Protein 6NJK (pdb70)

Structure (mmCIF, N/CA/C/O backbone):
data_6NJK
#
_entry.id   6NJK
#
_cell.length_a   54.694
_cell.length_b   107.390
_cell.length_c   59.457
_cell.angle_alpha   90.00
_cell.angle_beta   91.77
_cell.angle_gamma   90.00
#
_symmetry.space_group_name_H-M   'P 1 21 1'
#
loop_
_entity.id
_entity.type
_entity.pdbx_description
1 polymer beta-lactamase
2 non-polymer 'ACETATE ION'
3 water water
#
loop_
_atom_site.group_PDB
_atom_site.id
_atom_site.type_symbol
_atom_site.label_atom_id
_atom_site.label_alt_id
_atom_site.label_comp_id
_atom_site.label_asym_id
_atom_site.label_entity_id
_atom_site.label_seq_id
_atom_site.pdbx_PDB_ins_code
_atom_site.Cartn_x
_atom_site.Cartn_y
_atom_site.Cartn_z
_atom_site.occupancy
_atom_site.B_iso_or_equiv
_atom_site.auth_seq_id
_atom_site.auth_comp_id
_atom_site.auth_asym_id
_atom_site.auth_atom_id
_atom_site.pdbx_PDB_model_num
ATOM 1 N N . SER A 1 5 ? 1.715 -7.086 26.438 1.00 57.21 26 SER A N 1
ATOM 2 C CA . SER A 1 5 ? 2.006 -6.117 27.496 1.00 57.18 26 SER A CA 1
ATOM 3 C C . SER A 1 5 ? 3.279 -6.497 28.258 1.00 55.08 26 SER A C 1
ATOM 4 O O . SER A 1 5 ? 3.316 -7.507 28.960 1.00 55.65 26 SER A O 1
ATOM 11 N N . ALA A 1 6 ? 4.315 -5.668 28.133 1.00 51.92 27 ALA A N 1
ATOM 12 C CA . ALA A 1 6 ? 5.642 -6.040 28.607 1.00 48.78 27 ALA A CA 1
ATOM 13 C C . ALA A 1 6 ? 5.681 -6.205 30.122 1.00 45.29 27 ALA A C 1
ATOM 14 O O . ALA A 1 6 ? 5.185 -5.359 30.872 1.00 45.05 27 ALA A O 1
ATOM 21 N N . THR A 1 7 ? 6.295 -7.296 30.567 1.00 41.93 28 THR A N 1
ATOM 22 C CA . THR A 1 7 ? 6.482 -7.545 31.985 1.00 38.51 28 THR A CA 1
ATOM 23 C C . THR A 1 7 ? 7.683 -6.761 32.503 1.00 34.96 28 THR A C 1
ATOM 24 O O . THR A 1 7 ? 8.537 -6.307 31.738 1.00 34.55 28 THR A O 1
ATOM 35 N N . SER A 1 8 ? 7.752 -6.616 33.828 1.00 31.54 29 SER A N 1
ATOM 36 C CA . SER A 1 8 ? 8.886 -5.915 34.421 1.00 30.60 29 SER A CA 1
ATOM 37 C C . SER A 1 8 ? 10.203 -6.592 34.057 1.00 31.82 29 SER A C 1
ATOM 38 O O . SER A 1 8 ? 11.216 -5.912 33.859 1.00 31.42 29 SER A O 1
ATOM 46 N N . GLU A 1 9 ? 10.205 -7.926 33.947 1.00 32.89 30 GLU A N 1
ATOM 47 C CA . GLU A 1 9 ? 11.427 -8.641 33.592 1.00 35.02 30 GLU A CA 1
ATOM 48 C C . GLU A 1 9 ? 11.919 -8.253 32.202 1.00 35.20 30 GLU A C 1
ATOM 49 O O . GLU A 1 9 ? 13.120 -8.039 32.003 1.00 35.49 30 GLU A O 1
ATOM 61 N N . GLN A 1 10 ? 11.022 -8.163 31.220 1.00 36.45 31 GLN A N 1
ATOM 62 C CA . GLN A 1 10 ? 11.507 -7.797 29.895 1.00 38.28 31 GLN A CA 1
ATOM 63 C C . GLN A 1 10 ? 11.825 -6.311 29.800 1.00 35.19 31 GLN A C 1
ATOM 64 O O . GLN A 1 10 ? 12.678 -5.922 28.997 1.00 36.37 31 GLN A O 1
ATOM 78 N N . ILE A 1 11 ? 11.164 -5.474 30.605 1.00 31.68 32 ILE A N 1
ATOM 79 C CA . ILE A 1 11 ? 11.542 -4.065 30.683 1.00 30.27 32 ILE A CA 1
ATOM 80 C C . ILE A 1 11 ? 12.952 -3.931 31.239 1.00 30.47 32 ILE A C 1
ATOM 81 O O . ILE A 1 11 ? 13.772 -3.158 30.732 1.00 31.08 32 ILE A O 1
ATOM 97 N N . VAL A 1 12 ? 13.246 -4.662 32.314 1.00 30.74 33 VAL A N 1
ATOM 98 C CA . VAL A 1 12 ? 14.584 -4.599 32.892 1.00 32.44 33 VAL A CA 1
ATOM 99 C C . VAL A 1 12 ? 15.617 -5.059 31.872 1.00 35.54 33 VAL A C 1
ATOM 100 O O . VAL A 1 12 ? 16.690 -4.458 31.739 1.00 34.78 33 VAL A O 1
ATOM 113 N N . ASP A 1 13 ? 15.297 -6.108 31.108 1.00 38.14 34 ASP A N 1
ATOM 114 C CA . ASP A 1 13 ? 16.230 -6.588 30.092 1.00 41.26 34 ASP A CA 1
ATOM 115 C C . ASP A 1 13 ? 16.415 -5.560 28.977 1.00 37.92 34 ASP A C 1
ATOM 116 O O . ASP A 1 13 ? 17.520 -5.418 28.441 1.00 37.77 34 ASP A O 1
ATOM 125 N N . ILE A 1 14 ? 15.356 -4.825 28.618 1.00 36.41 35 ILE A N 1
ATOM 126 C CA . ILE A 1 14 ? 15.491 -3.788 27.598 1.00 33.82 35 ILE A CA 1
ATOM 127 C C . ILE A 1 14 ? 16.356 -2.640 28.109 1.00 33.18 35 ILE A C 1
ATOM 128 O O . ILE A 1 14 ? 17.181 -2.088 27.369 1.00 34.28 35 ILE A O 1
ATOM 144 N N . ALA A 1 15 ? 16.164 -2.239 29.369 1.00 30.48 36 ALA A N 1
ATOM 145 C CA . ALA A 1 15 ? 17.011 -1.203 29.951 1.00 29.90 36 ALA A CA 1
ATOM 146 C C . ALA A 1 15 ? 18.472 -1.636 29.946 1.00 30.40 36 ALA A C 1
ATOM 147 O O . ALA A 1 15 ? 19.362 -0.859 29.584 1.00 30.50 36 ALA A O 1
ATOM 154 N N . ASP A 1 16 ? 18.733 -2.879 30.361 1.00 32.34 37 ASP A N 1
ATOM 155 C CA . ASP A 1 16 ? 20.084 -3.434 30.336 1.00 34.42 37 ASP A CA 1
ATOM 156 C C . ASP A 1 16 ? 20.701 -3.296 28.951 1.00 34.37 37 ASP A C 1
ATOM 157 O O . ASP A 1 16 ? 21.790 -2.732 28.794 1.00 34.79 37 ASP A O 1
ATOM 166 N N . ALA A 1 17 ? 20.004 -3.789 27.926 1.00 34.46 38 ALA A N 1
ATOM 167 C CA . ALA A 1 17 ? 20.556 -3.755 26.578 1.00 35.46 38 ALA A CA 1
ATOM 168 C C . ALA A 1 17 ? 20.768 -2.328 26.094 1.00 36.07 38 ALA A C 1
ATOM 169 O O . ALA A 1 17 ? 21.736 -2.057 25.373 1.00 37.57 38 ALA A O 1
ATOM 176 N N . SER A 1 18 ? 19.886 -1.405 26.491 1.00 34.63 39 SER A N 1
ATOM 177 C CA . SER A 1 18 ? 19.964 -0.033 26.006 1.00 33.86 39 SER A CA 1
ATOM 178 C C . SER A 1 18 ? 21.173 0.719 26.553 1.00 33.68 39 SER A C 1
ATOM 179 O O . SER A 1 18 ? 21.668 1.638 25.893 1.00 34.42 39 SER A O 1
ATOM 187 N N . PHE A 1 19 ? 21.662 0.368 27.747 1.00 32.73 40 PHE A N 1
ATOM 188 C CA . PHE A 1 19 ? 22.736 1.133 28.365 1.00 31.69 40 PHE A CA 1
ATOM 189 C C . PHE A 1 19 ? 24.058 0.391 28.470 1.00 33.29 40 PHE A C 1
ATOM 190 O O . PHE A 1 19 ? 25.063 1.012 28.834 1.00 33.65 40 PHE A O 1
ATOM 207 N N . ALA A 1 20 ? 24.111 -0.890 28.130 1.00 35.13 41 ALA A N 1
ATOM 208 C CA . ALA A 1 20 ? 25.404 -1.570 28.155 1.00 36.90 41 ALA A CA 1
ATOM 209 C C . ALA A 1 20 ? 26.451 -0.854 27.309 1.00 37.97 41 ALA A C 1
ATOM 210 O O . ALA A 1 20 ? 27.577 -0.667 27.792 1.00 38.92 41 ALA A O 1
ATOM 217 N N . PRO A 1 21 ? 26.159 -0.406 26.083 1.00 38.90 42 PRO A N 1
ATOM 218 C CA . PRO A 1 21 ? 27.220 0.238 25.291 1.00 40.11 42 PRO A CA 1
ATOM 219 C C . PRO A 1 21 ? 27.736 1.533 25.894 1.00 40.33 42 PRO A C 1
ATOM 220 O O . PRO A 1 21 ? 28.953 1.752 25.930 1.00 40.38 42 PRO A O 1
ATOM 231 N N . VAL A 1 22 ? 26.849 2.406 26.368 1.00 40.00 43 VAL A N 1
ATOM 232 C CA . VAL A 1 22 ? 27.311 3.682 26.897 1.00 39.59 43 VAL A CA 1
ATOM 233 C C . VAL A 1 22 ? 28.063 3.481 28.210 1.00 38.37 43 VAL A C 1
ATOM 234 O O . VAL A 1 22 ? 29.011 4.219 28.507 1.00 37.60 43 VAL A O 1
ATOM 247 N N . ILE A 1 23 ? 27.686 2.470 29.000 1.00 38.27 44 ILE A N 1
ATOM 248 C CA . ILE A 1 23 ? 28.396 2.195 30.248 1.00 38.37 44 ILE A CA 1
ATOM 249 C C . ILE A 1 23 ? 29.834 1.778 29.968 1.00 40.56 44 ILE A C 1
ATOM 250 O O . ILE A 1 23 ? 30.758 2.126 30.714 1.00 39.05 44 ILE A O 1
ATOM 266 N N . GLU A 1 24 ? 30.043 0.997 28.911 1.00 43.43 45 GLU A N 1
ATOM 267 C CA . GLU A 1 24 ? 31.401 0.613 28.550 1.00 46.42 45 GLU A CA 1
ATOM 268 C C . GLU A 1 24 ? 32.150 1.789 27.939 1.00 44.34 45 GLU A C 1
ATOM 269 O O . GLU A 1 24 ? 33.307 2.045 28.288 1.00 43.95 45 GLU A O 1
ATOM 281 N N . GLN A 1 25 ? 31.495 2.533 27.047 1.00 43.97 46 GLN A N 1
ATOM 282 C CA . GLN A 1 25 ? 32.162 3.634 26.363 1.00 44.26 46 GLN A CA 1
ATOM 283 C C . GLN A 1 25 ? 32.717 4.660 27.345 1.00 43.80 46 GLN A C 1
ATOM 284 O O . GLN A 1 25 ? 33.836 5.154 27.162 1.00 44.37 46 GLN A O 1
ATOM 298 N N . TYR A 1 26 ? 31.954 5.005 28.383 1.00 41.80 47 TYR A N 1
ATOM 299 C CA . TYR A 1 26 ? 32.352 6.042 29.332 1.00 39.97 47 TYR A CA 1
ATOM 300 C C . TYR A 1 26 ? 32.756 5.474 30.687 1.00 39.81 47 TYR A C 1
ATOM 301 O O . TYR A 1 26 ? 32.907 6.236 31.649 1.00 39.73 47 TYR A O 1
ATOM 319 N N . ARG A 1 27 ? 32.982 4.161 30.764 1.00 39.35 48 ARG A N 1
ATOM 320 C CA . ARG A 1 27 ? 33.426 3.481 31.981 1.00 39.25 48 ARG A CA 1
ATOM 321 C C . ARG A 1 27 ? 32.629 3.945 33.195 1.00 36.91 48 ARG A C 1
ATOM 322 O O . ARG A 1 27 ? 33.179 4.366 34.21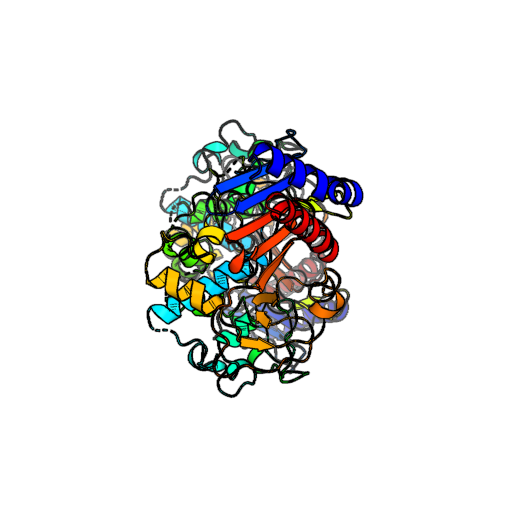4 1.00 36.53 48 ARG A O 1
ATOM 343 N N . ILE A 1 28 ? 31.311 3.841 33.083 1.00 34.76 49 ILE A N 1
ATOM 344 C CA . ILE A 1 28 ? 30.411 4.292 34.141 1.00 32.63 49 ILE A CA 1
ATOM 345 C C . ILE A 1 28 ? 30.456 3.279 35.277 1.00 32.37 49 ILE A C 1
ATOM 346 O O . ILE A 1 28 ? 30.095 2.112 35.074 1.00 32.98 49 ILE A O 1
ATOM 362 N N . PRO A 1 29 ? 30.884 3.665 36.484 1.00 31.30 50 PRO A N 1
ATOM 363 C CA . PRO A 1 29 ? 31.004 2.652 37.547 1.00 31.15 50 PRO A CA 1
ATOM 364 C C . PRO A 1 29 ? 29.673 2.060 37.973 1.00 30.40 50 PRO A C 1
ATOM 365 O O . PRO A 1 29 ? 29.590 0.843 38.190 1.00 31.22 50 PRO A O 1
ATOM 376 N N . GLY A 1 30 ? 28.631 2.885 38.080 1.00 27.91 51 GLY A N 1
ATOM 377 C CA . GLY A 1 30 ? 27.327 2.453 38.533 1.00 27.19 51 GLY A CA 1
ATOM 378 C C . GLY A 1 30 ? 26.226 3.239 37.855 1.00 25.89 51 GLY A C 1
ATOM 379 O O . GLY A 1 30 ? 26.381 4.430 37.578 1.00 26.16 51 GLY A O 1
ATOM 383 N N . LEU A 1 31 ? 25.111 2.580 37.571 1.00 25.31 52 LEU A N 1
ATOM 384 C CA . LEU A 1 31 ? 24.035 3.216 36.830 1.00 24.07 52 LEU A CA 1
ATOM 385 C C . LEU A 1 31 ? 22.735 2.543 37.219 1.00 24.50 52 LEU A C 1
ATOM 386 O O . LEU A 1 31 ? 22.666 1.314 37.310 1.00 24.44 52 LEU A O 1
ATOM 402 N N . VAL A 1 32 ? 21.706 3.350 37.440 1.00 22.52 53 VAL A N 1
ATOM 403 C CA . VAL A 1 32 ? 20.391 2.834 37.783 1.00 21.41 53 VAL A CA 1
ATOM 404 C C . VAL A 1 32 ? 19.380 3.476 36.852 1.00 20.98 53 VAL A C 1
ATOM 405 O O . VAL A 1 32 ? 19.376 4.701 36.684 1.00 21.81 53 VAL A O 1
ATOM 418 N N . VAL A 1 33 ? 18.537 2.654 36.239 1.00 19.93 54 VAL A N 1
ATOM 419 C CA . VAL A 1 33 ? 17.435 3.142 35.423 1.00 20.78 54 VAL A CA 1
ATOM 420 C C . VAL A 1 33 ? 16.143 2.834 36.163 1.00 20.29 54 VAL A C 1
ATOM 421 O O . VAL A 1 33 ? 15.922 1.689 36.579 1.00 20.39 54 VAL A O 1
ATOM 434 N N . GLY A 1 34 ? 15.293 3.839 36.318 1.00 18.24 55 GLY A N 1
ATOM 435 C CA . GLY A 1 34 ? 13.942 3.654 36.831 1.00 19.62 55 GLY A CA 1
ATOM 436 C C . GLY A 1 34 ? 12.948 3.945 35.721 1.00 19.12 55 GLY A C 1
ATOM 437 O O . GLY A 1 34 ? 13.100 4.931 34.990 1.00 18.05 55 GLY A O 1
ATOM 441 N N . ILE A 1 35 ? 11.944 3.082 35.594 1.00 19.03 56 ILE A N 1
ATOM 442 C CA . ILE A 1 35 ? 10.888 3.227 34.599 1.00 19.59 56 ILE A CA 1
ATOM 443 C C . ILE A 1 35 ? 9.556 3.139 35.323 1.00 18.72 56 ILE A C 1
ATOM 444 O O . ILE A 1 35 ? 9.311 2.174 36.055 1.00 19.58 56 ILE A O 1
ATOM 460 N N . THR A 1 36 ? 8.713 4.154 35.152 1.00 18.56 57 THR A N 1
ATOM 461 C CA . THR A 1 36 ? 7.314 4.063 35.546 1.00 19.19 57 THR A CA 1
ATOM 462 C C . THR A 1 36 ? 6.475 4.078 34.272 1.00 19.93 57 THR A C 1
ATOM 463 O O . THR A 1 36 ? 6.559 5.016 33.472 1.00 19.69 57 THR A O 1
ATOM 474 N N . TRP A 1 37 ? 5.685 3.032 34.076 1.00 21.07 58 TRP A N 1
ATOM 475 C CA . TRP A 1 37 ? 4.934 2.876 32.837 1.00 21.72 58 TRP A CA 1
ATOM 476 C C . TRP A 1 37 ? 3.646 2.155 33.185 1.00 23.11 58 TRP A C 1
ATOM 477 O O . TRP A 1 37 ? 3.686 1.065 33.761 1.00 23.25 58 TRP A O 1
ATOM 498 N N . GLN A 1 38 ? 2.510 2.763 32.852 1.00 24.28 59 GLN A N 1
ATOM 499 C CA . GLN A 1 38 ? 1.215 2.175 33.176 1.00 26.47 59 GLN A CA 1
ATOM 500 C C . GLN A 1 38 ? 1.094 1.920 34.674 1.00 25.89 59 GLN A C 1
ATOM 501 O O . GLN A 1 38 ? 0.406 0.993 35.108 1.00 26.95 59 GLN A O 1
ATOM 515 N N . GLY A 1 39 ? 1.764 2.758 35.470 1.00 24.70 60 GLY A N 1
ATOM 516 C CA . GLY A 1 39 ? 1.703 2.687 36.913 1.00 24.51 60 GLY A CA 1
ATOM 517 C C . GLY A 1 39 ? 2.686 1.730 37.547 1.00 24.84 60 GLY A C 1
ATOM 518 O O . GLY A 1 39 ? 2.798 1.707 38.782 1.00 27.32 60 GLY A O 1
ATOM 522 N N . GLN A 1 40 ? 3.410 0.960 36.743 1.00 22.91 61 GLN A N 1
ATOM 523 C CA . GLN A 1 40 ? 4.345 -0.040 37.238 1.00 21.55 61 GLN A CA 1
ATOM 524 C C . GLN A 1 40 ? 5.750 0.541 37.310 1.00 21.55 61 GLN A C 1
ATOM 525 O O . 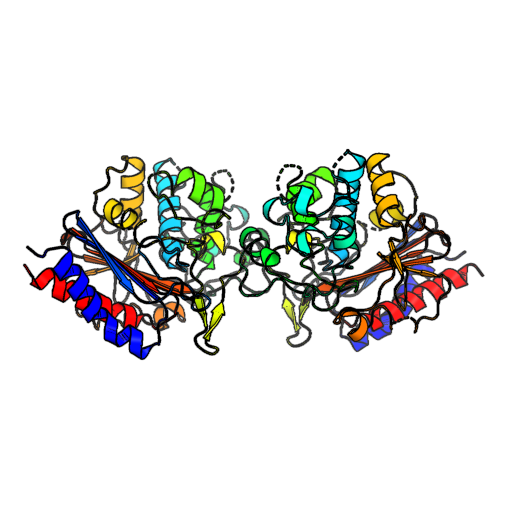GLN A 1 40 ? 6.248 1.082 36.319 1.00 21.75 61 GLN A O 1
ATOM 539 N N . HIS A 1 41 ? 6.399 0.404 38.465 1.00 19.87 62 HIS A N 1
ATOM 540 C CA . HIS A 1 41 ? 7.785 0.815 38.631 1.00 18.84 62 HIS A CA 1
ATOM 541 C C . HIS A 1 41 ? 8.702 -0.374 38.412 1.00 20.39 62 HIS A C 1
ATOM 542 O O . HIS A 1 41 ? 8.544 -1.412 39.065 1.00 20.07 62 HIS A O 1
ATOM 556 N N . SER A 1 42 ? 9.663 -0.207 37.510 1.00 20.79 63 SER A N 1
ATOM 557 C CA . SER A 1 42 ? 10.669 -1.208 37.209 1.00 22.20 63 SER A CA 1
ATOM 558 C C . SER A 1 42 ? 12.041 -0.567 37.309 1.00 21.16 63 SER A C 1
ATOM 559 O O . SER A 1 42 ? 12.210 0.614 36.987 1.00 22.01 63 SER A O 1
ATOM 567 N N . PHE A 1 43 ? 13.030 -1.358 37.723 1.00 21.57 64 PHE A N 1
ATOM 568 C CA . PHE A 1 43 ? 14.376 -0.841 37.918 1.00 21.92 64 PHE A CA 1
ATOM 569 C C . PHE A 1 43 ? 15.423 -1.756 37.311 1.00 23.47 64 PHE A C 1
ATOM 570 O O . PHE A 1 43 ? 15.355 -2.981 37.453 1.00 24.36 64 PHE A O 1
ATOM 587 N N . TYR A 1 44 ? 16.396 -1.143 36.640 1.00 22.40 65 TYR A N 1
ATOM 588 C CA . TYR A 1 44 ? 17.620 -1.812 36.221 1.00 24.75 65 TYR A CA 1
ATOM 589 C C . TYR A 1 44 ? 18.779 -1.158 36.955 1.00 25.44 65 TYR A C 1
ATOM 590 O O . TYR A 1 44 ? 19.010 0.046 36.803 1.00 24.73 65 TYR A O 1
ATOM 608 N N . ALA A 1 45 ? 19.504 -1.941 37.744 1.00 27.21 66 ALA A N 1
ATOM 609 C CA . ALA A 1 45 ? 20.614 -1.425 38.532 1.00 27.55 66 ALA A CA 1
ATOM 610 C C . ALA A 1 45 ? 21.846 -2.261 38.237 1.00 29.28 66 ALA A C 1
ATOM 611 O O . ALA A 1 45 ? 21.775 -3.494 38.223 1.00 29.97 66 ALA A O 1
ATOM 618 N N . THR A 1 46 ? 22.969 -1.592 38.002 1.00 30.55 67 THR A N 1
ATOM 619 C CA . THR A 1 46 ? 24.189 -2.287 37.621 1.00 31.29 67 THR A CA 1
ATOM 620 C C . THR A 1 46 ? 25.392 -1.499 38.121 1.00 30.05 67 THR A C 1
ATOM 621 O O . THR A 1 46 ? 25.307 -0.300 38.388 1.00 30.43 67 THR A O 1
ATOM 632 N N . GLY A 1 47 ? 26.514 -2.192 38.268 1.00 31.26 68 GLY A N 1
ATOM 633 C CA . GLY A 1 47 ? 27.728 -1.541 38.717 1.00 30.45 68 GLY A CA 1
ATOM 634 C C . GLY A 1 47 ? 27.734 -1.253 40.208 1.00 30.18 68 GLY A C 1
ATOM 635 O O . GLY A 1 47 ? 26.985 -1.838 40.998 1.00 31.68 68 GLY A O 1
ATOM 639 N N . VAL A 1 48 ? 28.603 -0.322 40.594 1.00 29.25 69 VAL A N 1
ATOM 640 C CA . VAL A 1 48 ? 28.813 0.010 41.997 1.00 29.19 69 VAL A CA 1
ATOM 641 C C . VAL A 1 48 ? 28.556 1.486 42.257 1.00 29.38 69 VAL A C 1
ATOM 642 O O . VAL A 1 48 ? 28.890 2.353 41.442 1.00 29.13 69 VAL A O 1
ATOM 655 N N . ALA A 1 49 ? 27.951 1.752 43.419 1.00 29.54 70 ALA A N 1
ATOM 656 C CA . ALA A 1 49 ? 27.860 3.104 43.948 1.00 28.53 70 ALA A CA 1
ATOM 657 C C . ALA A 1 49 ? 29.210 3.603 44.431 1.00 29.38 70 ALA A C 1
ATOM 658 O O . ALA A 1 49 ? 29.464 4.812 44.421 1.00 30.44 70 ALA A O 1
ATOM 665 N N . ALA A 1 50 ? 30.073 2.692 44.874 1.00 29.17 71 ALA A N 1
ATOM 666 C CA . ALA A 1 50 ? 31.403 3.029 45.360 1.00 31.20 71 ALA A CA 1
ATOM 667 C C . ALA A 1 50 ? 32.360 1.921 44.955 1.00 33.71 71 ALA A C 1
ATOM 668 O O . ALA A 1 50 ? 32.099 0.747 45.228 1.00 34.27 71 ALA A O 1
ATOM 675 N N . ARG A 1 51 ? 33.462 2.287 44.297 1.00 36.32 72 ARG A N 1
ATOM 676 C CA . ARG A 1 51 ? 34.446 1.278 43.918 1.00 39.82 72 ARG A CA 1
ATOM 677 C C . ARG A 1 51 ? 35.127 0.684 45.145 1.00 41.05 72 ARG A C 1
ATOM 678 O O . ARG A 1 51 ? 35.351 -0.531 45.206 1.00 40.10 72 ARG A O 1
ATOM 699 N N . LYS A 1 52 ? 35.472 1.521 46.125 1.00 43.32 73 LYS A N 1
ATOM 700 C CA . LYS A 1 52 ? 36.044 1.036 47.377 1.00 46.29 73 LYS A CA 1
ATOM 701 C C . LYS A 1 52 ? 34.985 0.262 48.153 1.00 45.77 73 LYS A C 1
ATOM 702 O O . LYS A 1 52 ? 33.956 0.824 48.544 1.00 45.79 73 LYS A O 1
ATOM 721 N N . GLY A 1 53 ? 35.234 -1.024 48.376 1.00 45.22 74 GLY A N 1
ATOM 722 C CA . GLY A 1 53 ? 34.266 -1.884 49.018 1.00 45.79 74 GLY A CA 1
ATOM 723 C C . GLY A 1 53 ? 33.262 -2.514 48.081 1.00 46.41 74 GLY A C 1
ATOM 724 O O . GLY A 1 53 ? 32.391 -3.261 48.544 1.00 47.43 74 GLY A O 1
ATOM 728 N N . ASN A 1 54 ? 33.363 -2.241 46.786 1.00 46.44 75 ASN A N 1
ATOM 729 C CA . ASN A 1 54 ? 32.450 -2.756 45.769 1.00 46.45 75 ASN A CA 1
ATOM 730 C C . ASN A 1 54 ? 31.007 -2.767 46.259 1.00 43.56 75 ASN A C 1
ATOM 731 O O . ASN A 1 54 ? 30.325 -3.791 46.299 1.00 44.17 75 ASN A O 1
ATOM 742 N N . VAL A 1 55 ? 30.541 -1.574 46.603 1.00 39.12 76 VAL A N 1
ATOM 743 C CA . VAL A 1 55 ? 29.186 -1.410 47.109 1.00 35.30 76 VAL A CA 1
ATOM 744 C C . VAL A 1 55 ? 28.244 -1.299 45.919 1.00 32.81 76 VAL A C 1
ATOM 745 O O . VAL A 1 55 ? 28.362 -0.379 45.101 1.00 32.65 76 VAL A O 1
ATOM 758 N N . ALA A 1 56 ? 27.306 -2.233 45.824 1.00 31.55 77 ALA A N 1
ATOM 759 C CA . ALA A 1 56 ? 26.436 -2.301 44.665 1.00 29.46 77 ALA A CA 1
ATOM 760 C C . ALA A 1 56 ? 25.520 -1.090 44.569 1.00 27.54 77 ALA A C 1
ATOM 761 O O . ALA A 1 56 ? 24.990 -0.599 45.570 1.00 28.04 77 ALA A O 1
ATOM 768 N N . ALA A 1 57 ? 25.335 -0.625 43.340 1.00 26.15 78 ALA A N 1
ATOM 769 C CA . ALA A 1 57 ? 24.273 0.322 43.040 1.00 25.82 78 ALA A CA 1
ATOM 770 C C . ALA A 1 57 ? 22.922 -0.380 43.031 1.00 26.15 78 ALA A C 1
ATOM 771 O O . ALA A 1 57 ? 22.778 -1.485 42.496 1.00 27.37 78 ALA A O 1
ATOM 778 N N . THR A 1 58 ? 21.916 0.289 43.615 1.00 25.14 79 THR A N 1
ATOM 779 C CA . THR A 1 58 ? 20.568 -0.248 43.728 1.00 23.58 79 THR A CA 1
ATOM 780 C C . THR A 1 58 ? 19.541 0.864 43.528 1.00 22.56 79 THR A C 1
ATOM 781 O O . THR A 1 58 ? 19.904 2.047 43.482 1.00 21.75 79 THR A O 1
ATOM 792 N N . PRO A 1 59 ? 18.247 0.544 43.458 1.00 22.92 80 PRO A N 1
ATOM 793 C CA . PRO A 1 59 ? 17.243 1.615 43.365 1.00 22.69 80 PRO A CA 1
ATOM 794 C C . PRO A 1 59 ? 17.179 2.504 44.589 1.00 21.97 80 PRO A C 1
ATOM 795 O O . PRO A 1 59 ? 16.457 3.510 44.545 1.00 21.09 80 PRO A O 1
ATOM 806 N N . ASP A 1 60 ? 17.872 2.158 45.677 1.00 22.48 81 ASP A N 1
ATOM 807 C CA . ASP A 1 60 ? 17.953 3.012 46.855 1.00 23.56 81 ASP A CA 1
ATOM 808 C C . ASP A 1 60 ? 19.287 3.742 46.966 1.00 22.69 81 ASP A C 1
ATOM 809 O O . ASP A 1 60 ? 19.527 4.423 47.968 1.00 22.10 81 ASP A O 1
ATOM 818 N N . THR A 1 61 ? 20.158 3.622 45.969 1.00 21.79 82 THR A N 1
ATOM 819 C CA . THR A 1 61 ? 21.382 4.412 45.953 1.00 20.37 82 THR A CA 1
ATOM 820 C C . THR A 1 61 ? 21.048 5.881 45.742 1.00 18.47 82 THR A C 1
ATOM 821 O O . THR A 1 61 ? 20.233 6.232 44.885 1.00 18.92 82 THR A O 1
ATOM 832 N N . ILE A 1 62 ? 21.693 6.735 46.527 1.00 19.06 83 ILE A N 1
ATOM 833 C CA . ILE A 1 62 ? 21.529 8.181 46.436 1.00 18.62 83 ILE A CA 1
ATOM 834 C C . ILE A 1 62 ? 22.590 8.730 45.493 1.00 18.54 83 ILE A C 1
ATOM 835 O O . ILE A 1 62 ? 23.791 8.496 45.696 1.00 19.05 83 ILE A O 1
ATOM 851 N N . PHE A 1 63 ? 22.144 9.464 44.467 1.00 17.51 84 PHE A N 1
ATOM 852 C CA . PHE A 1 63 ? 22.981 10.116 43.468 1.00 16.78 84 PHE A CA 1
ATOM 853 C C . PHE A 1 63 ? 22.847 11.638 43.570 1.00 16.03 84 PHE A C 1
ATOM 854 O O . PHE A 1 63 ? 21.782 12.148 43.914 1.00 16.36 84 PHE A O 1
ATOM 871 N N . GLU A 1 64 ? 23.925 12.369 43.259 1.00 16.90 85 GLU A N 1
ATOM 872 C CA . GLU A 1 64 ? 23.834 13.821 43.095 1.00 16.35 85 GLU A CA 1
ATOM 873 C C . GLU A 1 64 ? 23.084 14.135 41.802 1.00 16.61 85 GLU A C 1
ATOM 874 O O . GLU A 1 64 ? 23.469 13.665 40.729 1.00 18.42 85 GLU A O 1
ATOM 886 N N . LEU A 1 65 ? 22.019 14.922 41.887 1.00 15.64 86 LEU A N 1
ATOM 887 C CA . LEU A 1 65 ? 21.215 15.205 40.705 1.00 14.26 86 LEU A CA 1
ATOM 888 C C . LEU A 1 65 ? 21.723 16.383 39.877 1.00 15.27 86 LEU A C 1
ATOM 889 O O . LEU A 1 65 ? 21.265 16.568 38.740 1.00 15.07 86 LEU A O 1
ATOM 905 N N . GLY A 1 66 ? 22.630 17.195 40.409 1.00 16.02 87 GLY A N 1
ATOM 906 C CA . GLY A 1 66 ? 23.069 18.346 39.642 1.00 15.59 87 GLY A CA 1
ATOM 907 C C . GLY A 1 66 ? 21.889 19.214 39.262 1.00 15.30 87 GLY A C 1
ATOM 908 O O . GLY A 1 66 ? 20.984 19.457 40.065 1.00 14.71 87 GLY A O 1
ATOM 912 N N . SER A 1 67 ? 21.870 19.659 38.004 1.00 15.56 88 SER A N 1
ATOM 913 C CA . SER A 1 67 ? 20.832 20.568 37.530 1.00 15.71 88 SER A CA 1
ATOM 914 C C . SER A 1 67 ? 19.434 19.965 37.502 1.00 14.45 88 SER A C 1
ATOM 915 O O . SER A 1 67 ? 18.464 20.714 37.331 1.00 15.03 88 SER A O 1
ATOM 923 N N . ILE A 1 68 ? 19.287 18.647 37.615 1.00 14.34 89 ILE A N 1
ATOM 924 C CA . ILE A 1 68 ? 17.939 18.106 37.758 1.00 13.59 89 ILE A CA 1
ATOM 925 C C . ILE A 1 68 ? 17.314 18.612 39.053 1.00 12.44 89 ILE A C 1
ATOM 926 O O . ILE A 1 68 ? 16.086 18.683 39.164 1.00 13.46 89 ILE A O 1
ATOM 942 N N . SER A 1 69 ? 18.139 19.020 40.021 1.00 12.20 90 SER A N 1
ATOM 943 C CA . SER A 1 69 ? 17.634 19.681 41.216 1.00 11.66 90 SER A CA 1
ATOM 944 C C . SER A 1 69 ? 16.721 20.850 40.892 1.00 12.33 90 SER A C 1
ATOM 945 O O . SER A 1 69 ? 15.855 21.207 41.697 1.00 13.68 90 SER A O 1
ATOM 953 N N . LYS A 1 70 ? 16.956 21.510 39.763 1.00 13.22 91 LYS A N 1
ATOM 954 C CA . LYS A 1 70 ? 16.210 22.710 39.419 1.00 14.10 91 LYS A CA 1
ATOM 955 C C . LYS A 1 70 ? 14.738 22.422 39.186 1.00 14.02 91 LYS A C 1
ATOM 956 O O . LYS A 1 70 ? 13.918 23.338 39.295 1.00 13.80 91 LYS A O 1
ATOM 975 N N . ILE A 1 71 ? 14.377 21.176 38.889 1.00 13.78 92 ILE A N 1
ATOM 976 C CA . ILE A 1 71 ? 12.962 20.843 38.785 1.00 14.08 92 ILE A CA 1
ATOM 977 C C . ILE A 1 71 ? 12.294 21.035 40.137 1.00 12.21 92 ILE A C 1
ATOM 978 O O . ILE A 1 71 ? 11.160 21.523 40.233 1.00 13.89 92 ILE A O 1
ATOM 994 N N . PHE A 1 72 ? 12.995 20.661 41.205 1.00 12.56 93 PHE A N 1
ATOM 995 C CA . PHE A 1 72 ? 12.460 20.859 42.543 1.00 13.35 93 PHE A CA 1
ATOM 996 C C . PHE A 1 72 ? 12.356 22.339 42.876 1.00 14.71 93 PHE A C 1
ATOM 997 O O . PHE A 1 72 ? 11.356 22.779 43.449 1.00 15.59 93 PHE A O 1
ATOM 1014 N N . THR A 1 73 ? 13.372 23.124 42.519 1.00 14.11 94 THR A N 1
ATOM 1015 C CA . THR A 1 73 ? 13.317 24.564 42.755 1.00 14.74 94 THR A CA 1
ATOM 1016 C C . THR A 1 73 ? 12.124 25.188 42.048 1.00 14.01 94 THR A C 1
ATOM 1017 O O . THR A 1 73 ? 11.381 25.985 42.635 1.00 15.75 94 THR A O 1
ATOM 1028 N N . ALA A 1 74 ? 11.937 24.849 40.775 1.00 13.63 95 ALA A N 1
ATOM 1029 C CA . ALA A 1 74 ? 10.809 25.384 40.026 1.00 13.82 95 ALA A CA 1
ATOM 1030 C C . ALA A 1 74 ? 9.477 24.970 40.638 1.00 13.20 95 ALA A C 1
ATOM 1031 O O . ALA A 1 74 ? 8.540 25.774 40.688 1.00 14.66 95 ALA A O 1
ATOM 1038 N N . THR A 1 75 ? 9.354 23.708 41.065 1.00 13.65 96 THR A N 1
ATOM 1039 C CA . THR A 1 75 ? 8.103 23.244 41.658 1.00 13.99 96 THR A CA 1
ATOM 1040 C C . THR A 1 75 ? 7.819 23.963 42.969 1.00 14.61 96 THR A C 1
ATOM 1041 O O . THR A 1 75 ? 6.674 24.343 43.238 1.00 15.54 96 THR A O 1
ATOM 1052 N N . LEU A 1 76 ? 8.849 24.190 43.790 1.00 14.01 97 LEU A N 1
ATOM 1053 C CA . LEU A 1 76 ? 8.642 24.952 45.017 1.00 16.88 97 LEU A CA 1
ATOM 1054 C C . LEU A 1 76 ? 8.132 26.352 44.709 1.00 17.05 97 LEU A C 1
ATOM 1055 O O . LEU A 1 76 ? 7.218 26.848 45.377 1.00 18.68 97 LEU A O 1
ATOM 1071 N N . ALA A 1 77 ? 8.715 27.010 43.702 1.00 15.58 98 ALA A N 1
ATOM 1072 C CA . ALA A 1 77 ? 8.239 28.337 43.323 1.00 15.76 98 ALA A CA 1
ATOM 1073 C C . ALA A 1 77 ? 6.772 28.296 42.915 1.00 17.34 98 ALA A C 1
ATOM 1074 O O . ALA A 1 77 ? 5.987 29.176 43.289 1.00 17.71 98 ALA A O 1
ATOM 1081 N N . ALA A 1 78 ? 6.387 27.288 42.135 1.00 16.55 99 ALA A N 1
ATOM 1082 C CA . ALA A 1 78 ? 5.003 27.177 41.698 1.00 16.09 99 ALA A CA 1
ATOM 1083 C C . ALA A 1 78 ? 4.077 26.849 42.861 1.00 17.19 99 ALA A C 1
ATOM 1084 O O . ALA A 1 78 ? 2.918 27.273 42.869 1.00 17.74 99 ALA A O 1
ATOM 1091 N N . LEU A 1 79 ? 4.566 26.106 43.851 1.00 17.00 100 LEU A N 1
ATOM 1092 C CA . LEU A 1 79 ? 3.757 25.838 45.029 1.00 17.97 100 LEU A CA 1
ATOM 1093 C C . LEU A 1 79 ? 3.519 27.116 45.815 1.00 20.12 100 LEU A C 1
ATOM 1094 O O . LEU A 1 79 ? 2.399 27.378 46.267 1.00 21.67 100 LEU A O 1
ATOM 1110 N N . ALA A 1 80 ? 4.559 27.934 45.973 1.00 20.55 101 ALA A N 1
ATOM 1111 C CA . ALA A 1 80 ? 4.383 29.211 46.652 1.00 20.86 101 ALA A CA 1
ATOM 1112 C C . ALA A 1 80 ? 3.412 30.100 45.887 1.00 21.24 101 ALA A C 1
ATOM 1113 O O . ALA A 1 80 ? 2.572 30.780 46.489 1.00 23.40 101 ALA A O 1
ATOM 1120 N N . GLU A 1 81 ? 3.499 30.099 44.556 1.00 21.03 102 GLU A N 1
ATOM 1121 C CA . GLU A 1 81 ? 2.557 30.876 43.763 1.00 21.42 102 GLU A CA 1
ATOM 1122 C C . GLU A 1 81 ? 1.126 30.411 44.009 1.00 23.08 102 GLU A C 1
ATOM 1123 O O . GLU A 1 81 ? 0.217 31.228 44.200 1.00 23.05 102 GLU A O 1
ATOM 1135 N N . ASP A 1 82 ? 0.905 29.095 43.992 1.00 24.41 103 ASP A N 1
ATOM 1136 C CA . ASP A 1 82 ? -0.442 28.573 44.178 1.00 26.93 103 ASP A CA 1
ATOM 1137 C C . ASP A 1 82 ? -0.996 28.959 45.541 1.00 28.71 103 ASP A C 1
ATOM 1138 O O . ASP A 1 82 ? -2.208 29.158 45.687 1.00 29.70 103 ASP A O 1
ATOM 1147 N N . ARG A 1 83 ? -0.130 29.088 46.539 1.00 28.40 104 ARG A N 1
ATOM 1148 C CA . ARG A 1 83 ? -0.548 29.490 47.873 1.00 29.33 104 ARG A CA 1
ATOM 1149 C C . ARG A 1 83 ? -0.779 30.988 48.006 1.00 30.78 104 ARG A C 1
ATOM 1150 O O . ARG A 1 83 ? -1.207 31.438 49.076 1.00 31.31 104 ARG A O 1
ATOM 1171 N N . GLY A 1 84 ? -0.491 31.769 46.969 1.00 31.38 105 GLY A N 1
ATOM 1172 C CA . GLY A 1 84 ? -0.645 33.206 47.032 1.00 31.39 105 GLY A CA 1
ATOM 1173 C C . GLY A 1 84 ? 0.535 33.973 47.588 1.00 31.65 105 GLY A C 1
ATOM 1174 O O . GLY A 1 84 ? 0.380 35.163 47.895 1.00 31.55 105 GLY A O 1
ATOM 1195 N N A LEU A 1 86 ? 3.595 34.399 46.145 0.50 29.96 107 LEU A N 1
ATOM 1196 N N B LEU A 1 86 ? 3.592 34.474 46.140 0.50 29.76 107 LEU A N 1
ATOM 1197 C CA A LEU A 1 86 ? 4.398 34.922 45.050 0.50 30.17 107 LEU A CA 1
ATOM 1198 C CA B LEU A 1 86 ? 4.278 35.283 45.149 0.50 29.79 107 LEU A CA 1
ATOM 1199 C C A LEU A 1 86 ? 3.486 35.080 43.842 0.50 28.97 107 LEU A C 1
ATOM 1200 C C B LEU A 1 86 ? 3.599 35.032 43.819 0.50 28.32 107 LEU A C 1
ATOM 1201 O O A LEU A 1 86 ? 2.420 34.466 43.778 0.50 29.77 107 LEU A O 1
ATOM 1202 O O B LEU A 1 86 ? 2.816 34.095 43.660 0.50 28.61 107 LEU A O 1
ATOM 1233 N N . ASP A 1 87 ? 3.912 35.893 42.869 1.00 28.17 108 ASP A N 1
ATOM 1234 C CA . ASP A 1 87 ? 3.297 35.905 41.544 1.00 25.82 108 ASP A CA 1
ATOM 1235 C C . ASP A 1 87 ? 4.413 35.695 40.533 1.00 24.02 108 ASP A C 1
ATOM 1236 O O . ASP A 1 87 ? 5.265 36.571 40.364 1.00 22.27 108 ASP A O 1
ATOM 1246 N N . LEU A 1 88 ? 4.423 34.548 39.855 1.00 22.23 109 LEU A N 1
ATOM 1247 C CA . LEU A 1 88 ? 5.552 34.272 38.975 1.00 21.29 109 LEU A CA 1
ATOM 1248 C C . LEU A 1 88 ? 5.579 35.183 37.754 1.00 21.64 109 LEU A C 1
ATOM 1249 O O . LEU A 1 88 ? 6.622 35.281 37.101 1.00 21.16 109 LEU A O 1
ATOM 1265 N N . ASP A 1 89 ? 4.473 35.853 37.428 1.00 24.06 110 ASP A N 1
ATOM 1266 C CA . ASP A 1 89 ? 4.496 36.808 36.321 1.00 25.75 110 ASP A CA 1
ATOM 1267 C C . ASP A 1 89 ? 5.014 38.181 36.733 1.00 25.72 110 ASP A C 1
ATOM 1268 O O . ASP A 1 89 ? 5.201 39.045 35.869 1.00 27.55 110 ASP A O 1
ATOM 1277 N N . ALA A 1 90 ? 5.275 38.391 38.020 1.00 24.57 111 ALA A N 1
ATOM 1278 C CA . ALA A 1 90 ? 5.708 39.678 38.531 1.00 24.33 111 ALA A CA 1
ATOM 1279 C C . ALA A 1 90 ? 7.217 39.863 38.379 1.00 24.29 111 ALA A C 1
ATOM 1280 O O . ALA A 1 90 ? 7.963 38.887 38.282 1.00 22.58 111 ALA A O 1
ATOM 1287 N N . PRO A 1 91 ? 7.689 41.112 38.375 1.00 25.52 112 PRO A N 1
ATOM 1288 C CA . PRO A 1 91 ? 9.133 41.347 38.257 1.00 25.91 112 PRO A CA 1
ATOM 1289 C C . PRO A 1 91 ? 9.882 40.971 39.525 1.00 25.43 112 PRO A C 1
ATOM 1290 O O . PRO A 1 91 ? 9.342 41.021 40.633 1.00 25.43 112 PRO A O 1
ATOM 1301 N N . VAL A 1 92 ? 11.158 40.618 39.347 1.00 24.10 113 VAL A N 1
ATOM 1302 C CA . VAL A 1 92 ? 12.030 40.326 40.482 1.00 25.17 113 VAL A CA 1
ATOM 1303 C C . VAL A 1 92 ? 12.019 41.453 41.499 1.00 26.35 113 VAL A C 1
ATOM 1304 O O . VAL A 1 92 ? 12.159 41.215 42.703 1.00 25.63 113 VAL A O 1
ATOM 1317 N N . SER A 1 93 ? 11.874 42.695 41.046 1.00 27.25 114 SER A N 1
ATOM 1318 C CA . SER A 1 93 ? 11.947 43.820 41.971 1.00 29.77 114 SER A CA 1
ATOM 1319 C C . SER A 1 93 ? 10.795 43.841 42.973 1.00 32.46 114 SER A C 1
ATOM 1320 O O . SER A 1 93 ? 10.935 44.457 44.035 1.00 34.82 114 SER A O 1
ATOM 1328 N N . ASP A 1 94 ? 9.664 43.193 42.669 1.00 33.13 115 ASP A N 1
ATOM 1329 C CA . ASP A 1 94 ? 8.600 43.074 43.661 1.00 33.53 115 ASP A CA 1
ATOM 1330 C C . ASP A 1 94 ? 9.051 42.242 44.854 1.00 33.99 115 ASP A C 1
ATOM 1331 O O . ASP A 1 94 ? 8.545 42.420 45.969 1.00 36.00 115 ASP A O 1
ATOM 1340 N N . SER A 1 95 ? 9.986 41.318 44.630 1.00 32.07 116 SER A N 1
ATOM 1341 C CA . SER A 1 95 ? 10.529 40.475 45.685 1.00 30.93 116 SER A CA 1
ATOM 1342 C C . SER A 1 95 ? 11.808 41.036 46.280 1.00 31.60 116 SER A C 1
ATOM 1343 O O . SER A 1 95 ? 12.082 40.818 47.467 1.00 32.47 116 SER A O 1
ATOM 1351 N N . ILE A 1 96 ? 12.605 41.727 45.473 1.00 31.63 117 ILE A N 1
ATOM 1352 C CA . ILE A 1 96 ? 13.888 42.274 45.912 1.00 31.96 117 ILE A CA 1
ATOM 1353 C C . ILE A 1 96 ? 13.867 43.764 45.596 1.00 34.62 117 ILE A C 1
ATOM 1354 O O . ILE A 1 96 ? 14.350 44.182 44.534 1.00 34.66 117 ILE A O 1
ATOM 1370 N N . PRO A 1 97 ? 13.314 44.593 46.481 1.00 38.06 118 PRO A N 1
ATOM 1371 C CA . PRO A 1 97 ? 13.098 46.006 46.132 1.00 39.02 118 PRO A CA 1
ATOM 1372 C C . PRO A 1 97 ? 14.355 46.786 45.760 1.00 38.87 118 PRO A C 1
ATOM 1373 O O . PRO A 1 97 ? 14.237 47.785 45.045 1.00 39.46 118 PRO A O 1
ATOM 1384 N N . GLN A 1 98 ? 15.549 46.398 46.202 1.00 38.05 119 GLN A N 1
ATOM 1385 C CA . GLN A 1 98 ? 16.692 47.226 45.824 1.00 37.05 119 GLN A CA 1
ATOM 1386 C C . GLN A 1 98 ? 17.091 47.038 44.362 1.00 35.65 119 GLN A C 1
ATOM 1387 O O . GLN A 1 98 ? 17.930 47.799 43.865 1.00 35.87 119 GLN A O 1
ATOM 1401 N N . LEU A 1 99 ? 16.493 46.077 43.657 1.00 33.17 120 LEU A N 1
ATOM 1402 C CA . LEU A 1 99 ? 16.686 45.922 42.219 1.00 34.05 120 LEU A CA 1
ATOM 1403 C C . LEU A 1 99 ? 15.658 46.700 41.388 1.00 36.65 120 LEU A C 1
ATOM 1404 O O . LEU A 1 99 ? 15.651 46.575 40.158 1.00 35.87 120 LEU A O 1
ATOM 1420 N N . GLU A 1 100 ? 14.794 47.492 42.025 1.00 39.26 121 GLU A N 1
ATOM 1421 C CA . GLU A 1 100 ? 13.965 48.434 41.284 1.00 43.50 121 GLU A CA 1
ATOM 1422 C C . GLU A 1 100 ? 14.852 49.371 40.478 1.00 41.61 121 GLU A C 1
ATOM 1423 O O . GLU A 1 100 ? 15.817 49.932 41.004 1.00 41.46 121 GLU A O 1
ATOM 1435 N N . GLY A 1 101 ? 14.510 49.563 39.210 1.00 40.59 122 GLY A N 1
ATOM 1436 C CA . GLY A 1 101 ? 15.307 50.379 38.328 1.00 40.05 122 GLY A CA 1
ATOM 1437 C C . GLY A 1 101 ? 16.443 49.650 37.647 1.00 40.77 122 GLY A C 1
ATOM 1438 O O . GLY A 1 101 ? 17.003 50.177 36.677 1.00 43.11 122 GLY A O 1
ATOM 1442 N N . ALA A 1 102 ? 16.791 48.456 38.115 1.00 38.31 123 ALA A N 1
ATOM 1443 C CA . ALA A 1 102 ? 17.853 47.671 37.508 1.00 36.21 123 ALA A CA 1
ATOM 1444 C C . ALA A 1 102 ? 17.272 46.703 36.486 1.00 34.57 123 ALA A C 1
ATOM 1445 O O . ALA A 1 102 ? 16.149 46.208 36.631 1.00 34.44 123 ALA A O 1
ATOM 1452 N N . ALA A 1 103 ? 18.056 46.438 35.441 1.00 34.56 124 ALA A N 1
ATOM 1453 C CA . ALA A 1 103 ? 17.616 45.522 34.397 1.00 32.71 124 ALA A CA 1
ATOM 1454 C C . ALA A 1 103 ? 17.241 44.164 34.972 1.00 31.87 124 ALA A C 1
ATOM 1455 O O . ALA A 1 103 ? 16.280 43.531 34.515 1.00 32.24 124 ALA A O 1
ATOM 1462 N N . PHE A 1 104 ? 17.997 43.684 35.965 1.00 30.67 125 PHE A N 1
ATOM 1463 C CA . PHE A 1 104 ? 17.657 42.388 36.538 1.00 29.10 125 PHE A CA 1
ATOM 1464 C C . PHE A 1 104 ? 16.338 42.459 37.294 1.00 28.43 125 PHE A C 1
ATOM 1465 O O . PHE A 1 104 ? 15.579 41.484 37.314 1.00 28.81 125 PHE A O 1
ATOM 1482 N N . GLY A 1 105 ? 16.050 43.599 37.921 1.00 28.29 126 GLY A N 1
ATOM 1483 C CA . GLY A 1 105 ? 14.801 43.735 38.635 1.00 27.65 126 GLY A CA 1
ATOM 1484 C C . GLY A 1 105 ? 13.587 43.643 37.741 1.00 27.58 126 GLY A C 1
ATOM 1485 O O . GLY A 1 105 ? 12.499 43.318 38.223 1.00 28.98 126 GLY A O 1
ATOM 1489 N N . ALA A 1 106 ? 13.746 43.913 36.446 1.00 27.91 127 ALA A N 1
ATOM 1490 C CA . ALA A 1 106 ? 12.619 43.899 35.522 1.00 27.26 127 ALA A CA 1
ATOM 1491 C C . ALA A 1 106 ? 12.281 42.502 35.021 1.00 27.28 127 ALA A C 1
ATOM 1492 O O . ALA A 1 106 ? 11.213 42.314 34.426 1.00 28.20 127 ALA A O 1
ATOM 1499 N N . ILE A 1 107 ? 13.157 41.525 35.247 1.00 25.53 128 ILE A N 1
ATOM 1500 C CA . ILE A 1 107 ? 12.903 40.161 34.806 1.00 23.85 128 ILE A CA 1
ATOM 1501 C C . ILE A 1 107 ? 11.720 39.584 35.573 1.00 23.23 128 ILE A C 1
ATOM 1502 O O . ILE A 1 107 ? 11.591 39.775 36.790 1.00 25.42 128 ILE A O 1
ATOM 1518 N N . ARG A 1 108 ? 10.855 38.858 34.869 1.00 22.76 129 ARG A N 1
ATOM 1519 C CA . ARG A 1 108 ? 9.758 38.169 35.532 1.00 21.23 129 ARG A CA 1
ATOM 1520 C C . ARG A 1 108 ? 10.295 36.999 36.343 1.00 20.62 129 ARG A C 1
ATOM 1521 O O . ARG A 1 108 ? 11.216 36.305 35.909 1.00 20.17 129 ARG A O 1
ATOM 1542 N N . LEU A 1 109 ? 9.693 36.736 37.502 1.00 19.84 130 LEU A N 1
ATOM 1543 C CA . LEU A 1 109 ? 10.139 35.578 38.270 1.00 19.54 130 LEU A CA 1
ATOM 1544 C C . LEU A 1 109 ? 10.148 34.307 37.426 1.00 18.33 130 LEU A C 1
ATOM 1545 O O . LEU A 1 109 ? 11.076 33.498 37.527 1.00 19.44 130 LEU A O 1
ATOM 1561 N N . VAL A 1 110 ? 9.109 34.085 36.615 1.00 17.46 131 VAL A N 1
ATOM 1562 C CA . VAL A 1 110 ? 9.054 32.834 35.863 1.00 17.48 131 VAL A CA 1
ATOM 1563 C C . VAL A 1 110 ? 10.237 32.734 34.909 1.00 18.20 131 VAL A C 1
ATOM 1564 O O . VAL A 1 110 ? 10.705 31.631 34.604 1.00 17.62 131 VAL A O 1
ATOM 1577 N N . ASP A 1 111 ? 10.760 33.865 34.438 1.00 17.94 132 ASP A N 1
ATOM 1578 C CA . ASP A 1 111 ? 11.871 33.765 33.498 1.00 18.88 132 ASP A CA 1
ATOM 1579 C C . ASP A 1 111 ? 13.192 33.415 34.172 1.00 18.10 132 ASP A C 1
ATOM 1580 O O . ASP A 1 111 ? 14.144 33.060 33.470 1.00 19.42 132 ASP A O 1
ATOM 1589 N N . LEU A 1 112 ? 13.262 33.454 35.503 1.00 16.85 133 LEU A N 1
ATOM 1590 C CA . LEU A 1 112 ? 14.393 32.854 36.195 1.00 16.56 133 LEU A CA 1
ATOM 1591 C C . LEU A 1 112 ? 14.402 31.338 36.062 1.00 15.96 133 LEU A C 1
ATOM 1592 O O . LEU A 1 112 ? 15.433 30.708 36.332 1.00 18.44 133 LEU A O 1
ATOM 1608 N N . SER A 1 113 ? 13.265 30.738 35.705 1.00 14.96 134 SER A N 1
ATOM 1609 C CA . SER A 1 113 ? 13.186 29.298 35.488 1.00 16.10 134 SER A CA 1
ATOM 1610 C C . SER A 1 113 ? 13.157 28.906 34.015 1.00 15.68 134 SER A C 1
ATOM 1611 O O . SER A 1 113 ? 13.326 27.721 33.708 1.00 16.65 134 SER A O 1
ATOM 1619 N N . THR A 1 114 ? 12.929 29.853 33.104 1.00 15.42 135 THR A N 1
ATOM 1620 C CA . THR A 1 114 ? 13.061 29.604 31.675 1.00 15.18 135 THR A CA 1
ATOM 1621 C C . THR A 1 114 ? 14.432 29.984 31.149 1.00 15.00 135 THR A C 1
ATOM 1622 O O . THR A 1 114 ? 14.741 29.692 29.990 1.00 15.79 135 THR A O 1
ATOM 1633 N N . HIS A 1 115 ? 15.227 30.670 31.966 1.00 15.13 136 HIS A N 1
ATOM 1634 C CA . HIS A 1 115 ? 16.551 31.181 31.638 1.00 17.56 136 HIS A CA 1
ATOM 1635 C C . HIS A 1 115 ? 16.506 32.318 30.623 1.00 18.90 136 HIS A C 1
ATOM 1636 O O . HIS A 1 115 ? 17.553 32.679 30.070 1.00 19.65 136 HIS A O 1
ATOM 1650 N N . VAL A 1 116 ? 15.332 32.875 30.335 1.00 19.53 137 VAL A N 1
ATOM 1651 C CA . VAL A 1 116 ? 15.220 33.959 29.338 1.00 20.26 137 VAL A CA 1
ATOM 1652 C C . VAL A 1 116 ? 15.476 35.259 30.089 1.00 22.42 137 VAL A C 1
ATOM 1653 O O . VAL A 1 116 ? 14.569 36.012 30.463 1.00 22.91 137 VAL A O 1
ATOM 1666 N N . THR A 1 117 ? 16.764 35.548 30.272 1.00 23.43 138 THR A N 1
ATOM 1667 C CA . THR A 1 117 ? 17.243 36.692 31.020 1.00 24.72 138 THR A CA 1
ATOM 1668 C C . THR A 1 117 ? 18.113 37.621 30.193 1.00 26.20 138 THR A C 1
ATOM 1669 O O . THR A 1 117 ? 18.448 38.710 30.670 1.00 28.28 138 THR A O 1
ATOM 1680 N N . GLY A 1 118 ? 18.553 37.204 29.016 1.00 26.28 139 GLY A N 1
ATOM 1681 C CA . GLY A 1 118 ? 19.399 38.057 28.211 1.00 27.38 139 GLY A CA 1
ATOM 1682 C C . GLY A 1 118 ? 20.885 37.933 28.457 1.00 29.81 139 GLY A C 1
ATOM 1683 O O . GLY A 1 118 ? 21.648 38.764 27.948 1.00 31.23 139 GLY A O 1
ATOM 1687 N N . GLY A 1 119 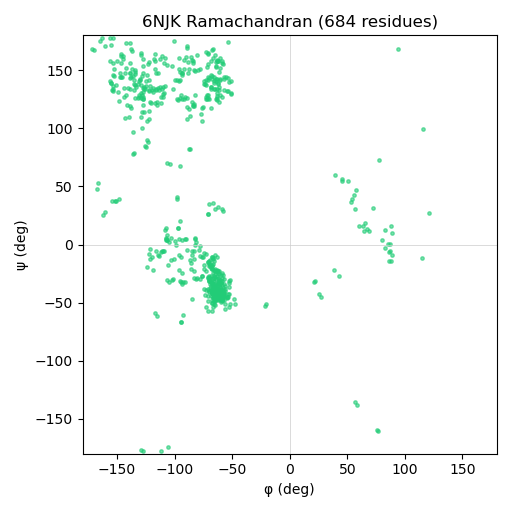? 21.322 36.939 29.224 1.00 30.66 140 GLY A N 1
ATOM 1688 C CA . GLY A 1 119 ? 22.737 36.671 29.366 1.00 31.82 140 GLY A CA 1
ATOM 1689 C C . GLY A 1 119 ? 23.286 36.876 30.762 1.00 32.87 140 GLY A C 1
ATOM 1690 O O . GLY A 1 119 ? 23.570 38.004 31.172 1.00 35.34 140 GLY A O 1
ATOM 1694 N N . LEU A 1 120 ? 23.443 35.786 31.495 1.00 31.69 141 LEU A N 1
ATOM 1695 C CA . LEU A 1 120 ? 24.070 35.771 32.804 1.00 31.76 141 LEU A CA 1
ATOM 1696 C C . LEU A 1 120 ? 25.241 34.804 32.771 1.00 31.26 141 LEU A C 1
ATOM 1697 O O . LEU A 1 120 ? 25.259 33.872 31.956 1.00 31.86 141 LEU A O 1
ATOM 1713 N N . PRO A 1 121 ? 26.237 34.984 33.637 1.00 30.99 142 PRO A N 1
ATOM 1714 C CA . PRO A 1 121 ? 27.271 33.953 33.760 1.00 30.08 142 PRO A CA 1
ATOM 1715 C C . PRO A 1 121 ? 26.635 32.655 34.225 1.00 29.49 142 PRO A C 1
ATOM 1716 O O . PRO A 1 121 ? 25.645 32.652 34.960 1.00 30.57 142 PRO A O 1
ATOM 1727 N N . LEU A 1 122 ? 27.211 31.542 33.780 1.00 27.53 143 LEU A N 1
ATOM 1728 C CA . LEU A 1 122 ? 26.708 30.237 34.191 1.00 27.15 143 LEU A CA 1
ATOM 1729 C C . LEU A 1 122 ? 26.795 30.073 35.703 1.00 25.94 143 LEU A C 1
ATOM 1730 O O . LEU A 1 122 ? 25.841 29.621 36.349 1.00 24.06 143 LEU A O 1
ATOM 1746 N N . GLN A 1 123 ? 27.930 30.443 36.283 1.00 26.33 144 GLN A N 1
ATOM 1747 C CA . GLN A 1 123 ? 28.171 30.272 37.705 1.00 26.13 144 GLN A CA 1
ATOM 1748 C C . GLN A 1 123 ? 28.173 31.619 38.417 1.00 25.76 144 GLN A C 1
ATOM 1749 O O . GLN A 1 123 ? 28.437 32.668 37.823 1.00 26.53 144 GLN A O 1
ATOM 1763 N N . VAL A 1 124 ? 27.900 31.583 39.714 1.00 25.51 145 VAL A N 1
ATOM 1764 C CA . VAL A 1 124 ? 28.029 32.761 40.558 1.00 26.14 145 VAL A CA 1
ATOM 1765 C C . VAL A 1 124 ? 29.438 33.322 40.382 1.00 27.31 145 VAL A C 1
ATOM 1766 O O . VAL A 1 124 ? 30.409 32.563 40.458 1.00 27.96 145 VAL A O 1
ATOM 1779 N N . PRO A 1 125 ? 29.600 34.631 40.167 1.00 28.75 146 PRO A N 1
ATOM 1780 C CA . PRO A 1 125 ? 30.957 35.180 40.025 1.00 29.84 146 PRO A CA 1
ATOM 1781 C C . PRO A 1 125 ? 31.814 34.962 41.267 1.00 30.51 146 PRO A C 1
ATOM 1782 O O . PRO A 1 125 ? 31.320 34.878 42.394 1.00 30.03 146 PRO A O 1
ATOM 1793 N N . GLY A 1 126 ? 33.128 34.881 41.041 1.00 31.65 147 GLY A N 1
ATOM 1794 C CA . GLY A 1 126 ? 34.067 34.648 42.122 1.00 32.05 147 GLY A CA 1
ATOM 1795 C C . GLY A 1 126 ? 34.164 35.778 43.124 1.00 31.74 147 GLY A C 1
ATOM 1796 O O . GLY A 1 126 ? 34.563 35.543 44.270 1.00 31.20 147 GLY A O 1
ATOM 1800 N N . GLU A 1 127 ? 33.822 36.998 42.718 1.00 31.73 148 GLU A N 1
ATOM 1801 C CA . GLU A 1 127 ? 33.851 38.150 43.610 1.00 32.80 148 GLU A CA 1
ATOM 1802 C C . GLU A 1 127 ? 32.592 38.256 44.466 1.00 32.19 148 GLU A C 1
ATOM 1803 O O . GLU A 1 127 ? 32.446 39.234 45.212 1.00 32.89 148 GLU A O 1
ATOM 1815 N N . VAL A 1 128 ? 31.707 37.262 44.380 1.00 29.82 149 VAL A N 1
ATOM 1816 C CA . VAL A 1 128 ? 30.454 37.221 45.125 1.00 28.59 149 VAL A CA 1
ATOM 1817 C C . VAL A 1 128 ? 30.535 36.099 46.153 1.00 27.57 149 VAL A C 1
ATOM 1818 O O . VAL A 1 128 ? 30.827 34.947 45.806 1.00 27.63 149 VAL A O 1
ATOM 1831 N N . GLY A 1 129 ? 30.257 36.429 47.412 1.00 27.40 150 GLY A N 1
ATOM 1832 C CA . GLY A 1 129 ? 30.477 35.489 48.493 1.00 26.93 150 GLY A CA 1
ATOM 1833 C C . GLY A 1 129 ? 29.229 35.017 49.211 1.00 27.21 150 GLY A C 1
ATOM 1834 O O . GLY A 1 129 ? 29.300 34.104 50.040 1.00 27.21 150 GLY A O 1
ATOM 1838 N N . ASN A 1 130 ? 28.089 35.641 48.923 1.00 25.60 151 ASN A N 1
ATOM 1839 C CA . ASN A 1 130 ? 26.808 35.228 49.484 1.00 26.46 151 ASN A CA 1
ATOM 1840 C C . ASN A 1 130 ? 25.704 35.887 48.665 1.00 26.33 151 ASN A C 1
ATOM 1841 O O . ASN A 1 130 ? 25.965 36.677 47.754 1.00 26.55 151 ASN A O 1
ATOM 1852 N N . VAL A 1 131 ? 24.458 35.529 48.979 1.00 27.00 152 VAL A N 1
ATOM 1853 C CA . VAL A 1 131 ? 23.355 36.044 48.172 1.00 26.22 152 VAL A CA 1
ATOM 1854 C C . VAL A 1 131 ? 23.225 37.560 48.319 1.00 27.20 152 VAL A C 1
ATOM 1855 O O . VAL A 1 131 ? 22.867 38.255 47.360 1.00 28.05 152 VAL A O 1
ATOM 1868 N N . ALA A 1 132 ? 23.520 38.109 49.498 1.00 27.32 153 ALA A N 1
ATOM 1869 C CA . ALA A 1 132 ? 23.438 39.559 49.649 1.00 27.48 153 ALA A CA 1
ATOM 1870 C C . ALA A 1 132 ? 24.383 40.267 48.680 1.00 27.82 153 ALA A C 1
ATOM 1871 O O . ALA A 1 132 ? 24.001 41.253 48.039 1.00 28.46 153 ALA A O 1
ATOM 1878 N N . GLU A 1 133 ? 25.621 39.776 48.556 1.00 27.81 154 GLU A N 1
ATOM 1879 C CA . GLU A 1 133 ? 26.574 40.376 47.627 1.00 28.19 154 GLU A CA 1
ATOM 1880 C C . GLU A 1 133 ? 26.163 40.124 46.182 1.00 27.05 154 GLU A C 1
ATOM 1881 O O . GLU A 1 133 ? 26.426 40.959 45.307 1.00 28.15 154 GLU A O 1
ATOM 1893 N N . LEU A 1 134 ? 25.511 38.989 45.920 1.00 26.32 155 LEU A N 1
ATOM 1894 C CA . LEU A 1 134 ? 25.011 38.711 44.579 1.00 26.54 155 LEU A CA 1
ATOM 1895 C C . LEU A 1 134 ? 23.974 39.741 44.165 1.00 28.46 155 LEU A C 1
ATOM 1896 O O . LEU A 1 134 ? 24.003 40.254 43.041 1.00 28.01 155 LEU A O 1
ATOM 1912 N N . ILE A 1 135 ? 23.037 40.050 45.060 1.00 29.70 156 ILE A N 1
ATOM 1913 C CA . ILE A 1 135 ? 22.036 41.064 44.751 1.00 31.86 156 ILE A CA 1
ATOM 1914 C C . ILE A 1 135 ? 22.713 42.403 44.482 1.00 33.63 156 ILE A C 1
ATOM 1915 O O . ILE A 1 135 ? 22.311 43.147 43.580 1.00 34.30 156 ILE A O 1
ATOM 1931 N N A ARG A 1 136 ? 23.778 42.714 45.224 0.58 33.58 157 ARG A N 1
ATOM 1932 N N B ARG A 1 136 ? 23.743 42.731 45.265 0.42 35.42 157 ARG A N 1
ATOM 1933 C CA A ARG A 1 136 ? 24.508 43.959 44.996 0.58 33.25 157 ARG A CA 1
ATOM 1934 C CA B ARG A 1 136 ? 24.532 43.930 45.006 0.42 36.79 157 ARG A CA 1
ATOM 1935 C C A ARG A 1 136 ? 25.181 43.966 43.627 0.58 33.43 157 ARG A C 1
ATOM 1936 C C B ARG A 1 136 ? 25.082 43.922 43.588 0.42 35.66 157 ARG A C 1
ATOM 1937 O O A ARG A 1 136 ? 25.178 44.990 42.934 0.58 32.85 157 ARG A O 1
ATOM 1938 O O B ARG A 1 136 ? 24.921 44.889 42.834 0.42 35.84 157 ARG A O 1
ATOM 1979 N N . TRP A 1 137 ? 25.760 42.833 43.223 1.00 34.34 158 TRP A N 1
ATOM 1980 C CA . TRP A 1 137 ? 26.356 42.711 41.898 1.00 33.46 158 TRP A CA 1
ATOM 1981 C C . TRP A 1 137 ? 25.311 42.892 40.811 1.00 33.94 158 TRP A C 1
ATOM 1982 O O . TRP A 1 137 ? 25.565 43.552 39.795 1.00 36.10 158 TRP A O 1
ATOM 2004 N N . LEU A 1 138 ? 24.118 42.345 41.022 1.00 33.05 159 LEU A N 1
ATOM 2005 C CA . LEU A 1 138 ? 23.075 42.423 40.011 1.00 32.99 159 LEU A CA 1
ATOM 2006 C C . LEU A 1 138 ? 22.558 43.841 39.812 1.00 35.31 159 LEU A C 1
ATOM 2007 O O . LEU A 1 138 ? 21.965 44.130 38.764 1.00 36.30 159 LEU A O 1
ATOM 2023 N N . GLU A 1 139 ? 22.767 44.733 40.786 1.00 37.21 160 GLU A N 1
ATOM 2024 C CA . GLU A 1 139 ? 22.314 46.110 40.633 1.00 39.09 160 GLU A CA 1
ATOM 2025 C C . GLU A 1 139 ? 22.906 46.756 39.387 1.00 38.63 160 GLU A C 1
ATOM 2026 O O . GLU A 1 139 ? 22.249 47.581 38.742 1.00 38.45 160 GLU A O 1
ATOM 2038 N N . SER A 1 140 ? 24.134 46.397 39.026 1.00 38.45 161 SER A N 1
ATOM 2039 C CA . SER A 1 140 ? 24.810 47.028 37.904 1.00 40.11 161 SER A CA 1
ATOM 2040 C C . SER A 1 140 ? 24.888 46.139 36.671 1.00 39.42 161 SER A C 1
ATOM 2041 O O . SER A 1 140 ? 25.500 46.540 35.678 1.00 41.29 161 SER A O 1
ATOM 2049 N N . TRP A 1 141 ? 24.287 44.952 36.702 1.00 36.74 162 TRP A N 1
ATOM 2050 C CA . TRP A 1 141 ? 24.304 44.059 35.549 1.00 35.08 162 TRP A CA 1
ATOM 2051 C C . TRP A 1 141 ? 23.385 44.573 34.450 1.00 35.12 162 TRP A C 1
ATOM 2052 O O . TRP A 1 141 ? 22.306 45.104 34.721 1.00 35.85 162 TRP A O 1
ATOM 2073 N N . GLN A 1 142 ? 23.821 44.417 33.198 1.00 35.72 163 GLN A N 1
ATOM 2074 C CA . GLN A 1 142 ? 22.987 44.660 32.025 1.00 36.86 163 GLN A CA 1
ATOM 2075 C C . GLN A 1 142 ? 23.109 43.467 31.084 1.00 35.28 163 GLN A C 1
ATOM 2076 O O . GLN A 1 142 ? 24.209 42.927 30.920 1.00 35.31 163 GLN A O 1
ATOM 2090 N N . PRO A 1 143 ? 22.022 43.031 30.451 1.00 35.28 164 PRO A N 1
ATOM 2091 C CA . PRO A 1 143 ? 22.096 41.831 29.594 1.00 34.94 164 PRO A CA 1
ATOM 2092 C C . PRO A 1 143 ? 22.892 42.088 28.328 1.00 36.29 164 PRO A C 1
ATOM 2093 O O . PRO A 1 143 ? 22.566 43.000 27.554 1.00 36.46 164 PRO A O 1
ATOM 2104 N N . PRO A 1 144 ? 23.921 41.276 28.057 1.00 36.97 165 PRO A N 1
ATOM 2105 C CA . PRO A 1 144 ? 24.708 41.482 26.828 1.00 38.29 165 PRO A CA 1
ATOM 2106 C C . PRO A 1 144 ? 23.985 41.073 25.553 1.00 38.37 165 PRO A C 1
ATOM 2107 O O . PRO A 1 144 ? 24.351 41.569 24.479 1.00 39.05 165 PRO A O 1
ATOM 2118 N N . GLN A 1 145 ? 22.992 40.182 25.626 1.00 37.72 166 GLN A N 1
ATOM 2119 C CA . GLN A 1 145 ? 22.197 39.778 24.461 1.00 37.32 166 GLN A CA 1
ATOM 2120 C C . GLN A 1 145 ? 20.729 39.762 24.859 1.00 35.10 166 GLN A C 1
ATOM 2121 O O . GLN A 1 145 ? 20.137 38.701 25.107 1.00 34.22 166 GLN A O 1
ATOM 2135 N N . PRO A 1 146 ? 20.099 40.933 24.915 1.00 35.03 167 PRO A N 1
ATOM 2136 C CA . PRO A 1 146 ? 18.728 41.019 25.428 1.00 35.20 167 PRO A CA 1
ATOM 2137 C C . PRO A 1 146 ? 17.781 40.027 24.770 1.00 34.05 167 PRO A C 1
ATOM 2138 O O . PRO A 1 146 ? 17.835 39.783 23.561 1.00 34.88 167 PRO A O 1
ATOM 2149 N N . GLY A 1 147 ? 16.898 39.462 25.592 1.00 32.03 168 GLY A N 1
ATOM 2150 C CA . GLY A 1 147 ? 15.858 38.572 25.136 1.00 31.64 168 GLY A CA 1
ATOM 2151 C C . GLY A 1 147 ? 16.272 37.136 24.926 1.00 29.83 168 GLY A C 1
ATOM 2152 O O . GLY A 1 147 ? 15.416 36.310 24.582 1.00 30.94 168 GLY A O 1
ATOM 2156 N N . THR A 1 148 ? 17.542 36.804 25.110 1.00 28.38 169 THR A N 1
ATOM 2157 C CA . THR A 1 148 ? 17.990 35.455 24.819 1.00 26.62 169 THR A CA 1
ATOM 2158 C C . THR A 1 148 ? 17.875 34.553 26.045 1.00 24.50 169 THR A C 1
ATOM 2159 O O . THR A 1 148 ? 17.757 35.007 27.189 1.00 24.72 169 THR A O 1
ATOM 2170 N N . ARG A 1 149 ? 17.889 33.253 25.766 1.00 22.29 170 ARG A N 1
ATOM 2171 C CA . ARG A 1 149 ? 17.933 32.215 26.779 1.00 21.94 170 ARG A CA 1
ATOM 2172 C C . ARG A 1 149 ? 19.382 31.996 27.178 1.00 22.45 170 ARG A C 1
ATOM 2173 O O . ARG A 1 149 ? 20.229 31.676 26.334 1.00 22.93 170 ARG A O 1
ATOM 2194 N N . SER A 1 150 ? 19.672 32.198 28.453 1.00 22.35 171 SER A N 1
ATOM 2195 C CA . SER A 1 150 ? 21.031 32.092 28.967 1.00 22.30 171 SER A CA 1
ATOM 2196 C C . SER A 1 150 ? 20.985 31.148 30.161 1.00 21.73 171 SER A C 1
ATOM 2197 O O . SER A 1 150 ? 20.593 31.549 31.258 1.00 22.14 171 SER A O 1
ATOM 2205 N N . TYR A 1 151 ? 21.381 29.899 29.945 1.00 19.95 172 TYR A N 1
ATOM 2206 C CA . TYR A 1 151 ? 21.354 28.910 31.013 1.00 20.16 172 TYR A CA 1
ATOM 2207 C C . TYR A 1 151 ? 22.299 29.320 32.127 1.00 21.48 172 TYR A C 1
ATOM 2208 O O . TYR A 1 151 ? 23.482 29.581 31.886 1.00 22.59 172 TYR A O 1
ATOM 2226 N N . SER A 1 152 ? 21.783 29.353 33.353 1.00 21.19 173 SER A N 1
ATOM 2227 C CA . SER A 1 152 ? 22.561 29.905 34.450 1.00 21.37 173 SER A CA 1
ATOM 2228 C C . SER A 1 152 ? 22.096 29.357 35.788 1.00 21.64 173 SER A C 1
ATOM 2229 O O . SER A 1 152 ? 20.898 29.217 36.030 1.00 22.43 173 SER A O 1
ATOM 2237 N N . ASN A 1 153 ? 23.061 29.078 36.665 1.00 20.46 174 ASN A N 1
ATOM 2238 C CA . ASN A 1 153 ? 22.728 28.748 38.043 1.00 19.95 174 ASN A CA 1
ATOM 2239 C C . ASN A 1 153 ? 22.302 29.974 38.836 1.00 21.41 174 ASN A C 1
ATOM 2240 O O . ASN A 1 153 ? 21.631 29.830 39.865 1.00 22.65 174 ASN A O 1
ATOM 2251 N N . VAL A 1 154 ? 22.688 31.167 38.380 1.00 21.78 175 VAL A N 1
ATOM 2252 C CA . VAL A 1 154 ? 22.394 32.396 39.108 1.00 21.89 175 VAL A CA 1
ATOM 2253 C C . VAL A 1 154 ? 20.894 32.657 39.144 1.00 20.78 175 VAL A C 1
ATOM 2254 O O . VAL A 1 154 ? 20.321 32.940 40.203 1.00 21.60 175 VAL A O 1
ATOM 2267 N N . SER A 1 155 ? 20.239 32.617 37.983 1.00 19.11 176 SER A N 1
ATOM 2268 C CA . SER A 1 155 ? 18.823 32.965 37.935 1.00 18.77 176 SER A CA 1
ATOM 2269 C C . SER A 1 155 ? 17.970 31.942 38.685 1.00 18.44 176 SER A C 1
ATOM 2270 O O . SER A 1 155 ? 17.185 32.308 39.567 1.00 17.87 176 SER A O 1
ATOM 2278 N N . ILE A 1 156 ? 18.100 30.656 38.357 1.00 18.85 177 ILE A N 1
ATOM 2279 C CA . ILE A 1 156 ? 17.254 29.668 39.022 1.00 17.48 177 ILE A CA 1
ATOM 2280 C C . ILE A 1 156 ? 17.590 29.603 40.510 1.00 18.07 177 ILE A C 1
ATOM 2281 O O . ILE A 1 156 ? 16.702 29.435 41.355 1.00 18.15 177 ILE A O 1
ATOM 2297 N N . GLY A 1 157 ? 18.866 29.767 40.860 1.00 18.06 178 GLY A N 1
ATOM 2298 C CA . GLY A 1 157 ? 19.224 29.819 42.268 1.00 18.65 178 GLY A CA 1
ATOM 2299 C C . GLY A 1 157 ? 18.511 30.942 42.995 1.00 19.77 178 GLY A C 1
ATOM 2300 O O . GLY A 1 157 ? 17.951 30.749 44.077 1.00 19.04 178 GLY A O 1
ATOM 2304 N N . LEU A 1 158 ? 18.506 32.133 42.399 1.00 20.17 179 LEU A N 1
ATOM 2305 C CA . LEU A 1 158 ? 17.832 33.263 43.022 1.00 21.24 179 LEU A CA 1
ATOM 2306 C C . LEU A 1 158 ? 16.330 33.031 43.138 1.00 19.84 179 LEU A C 1
ATOM 2307 O O . LEU A 1 158 ? 15.710 33.490 44.102 1.00 20.06 179 LEU A O 1
ATOM 2323 N N . LEU A 1 159 ? 15.717 32.336 42.175 1.00 18.83 180 LEU A N 1
ATOM 2324 C CA . LEU A 1 159 ? 14.301 32.015 42.322 1.00 17.71 180 LEU A CA 1
ATOM 2325 C C . LEU A 1 159 ? 14.082 31.146 43.554 1.00 17.19 180 LEU A C 1
ATOM 2326 O O . LEU A 1 159 ? 13.128 31.353 44.316 1.00 18.67 180 LEU A O 1
ATOM 2342 N N . GLY A 1 160 ? 14.981 30.189 43.782 1.00 16.10 181 GLY A N 1
ATOM 2343 C CA . GLY A 1 160 ? 14.888 29.371 44.976 1.00 17.21 181 GLY A CA 1
ATOM 2344 C C . GLY A 1 160 ? 15.045 30.181 46.247 1.00 19.39 181 GLY A C 1
ATOM 2345 O O . GLY A 1 160 ? 14.317 29.974 47.219 1.00 20.20 181 GLY A O 1
ATOM 2349 N N . HIS A 1 161 ? 16.001 31.111 46.254 1.00 20.59 182 HIS A N 1
ATOM 2350 C CA . HIS A 1 161 ? 16.196 31.989 47.399 1.00 21.93 182 HIS A CA 1
ATOM 2351 C C . HIS A 1 161 ? 14.960 32.846 47.646 1.00 21.24 182 HIS A C 1
ATOM 2352 O O . HIS A 1 161 ? 14.475 32.950 48.779 1.00 21.15 182 HIS A O 1
ATOM 2366 N N . ILE A 1 162 ? 14.432 33.463 46.586 1.00 20.87 183 ILE A N 1
ATOM 2367 C CA . ILE A 1 162 ? 13.245 34.303 46.707 1.00 22.13 183 ILE A CA 1
ATOM 2368 C C . ILE A 1 162 ? 12.078 33.508 47.273 1.00 22.92 183 ILE A C 1
ATOM 2369 O O . ILE A 1 162 ? 11.356 33.980 48.163 1.00 24.40 183 ILE A O 1
ATOM 2385 N N . THR A 1 163 ? 11.882 32.290 46.768 1.00 21.59 184 THR A N 1
ATOM 2386 C CA . THR A 1 163 ? 10.758 31.457 47.177 1.00 21.50 184 THR A CA 1
ATOM 2387 C C . THR A 1 163 ? 10.875 31.085 48.644 1.00 22.61 184 THR A C 1
ATOM 2388 O O . THR A 1 163 ? 9.913 31.210 49.412 1.00 22.62 184 THR A O 1
ATOM 2399 N N . ALA A 1 164 ? 12.055 30.619 49.047 1.00 23.41 185 ALA A N 1
ATOM 2400 C CA . ALA A 1 164 ? 12.280 30.258 50.439 1.00 24.72 185 ALA A CA 1
ATOM 2401 C C . ALA A 1 164 ? 12.082 31.453 51.365 1.00 28.08 185 ALA A C 1
ATOM 2402 O O . ALA A 1 164 ? 11.499 31.314 52.447 1.00 28.56 185 ALA A O 1
ATOM 2409 N N . GLN A 1 165 ? 12.578 32.633 50.967 1.00 30.19 186 GLN A N 1
ATOM 2410 C CA . GLN A 1 165 ? 12.416 33.827 51.792 1.00 34.13 186 GLN A CA 1
ATOM 2411 C C . GLN A 1 165 ? 10.945 34.158 51.987 1.00 33.14 186 GLN A C 1
ATOM 2412 O O . GLN A 1 165 ? 10.511 34.488 53.099 1.00 33.25 186 GLN A O 1
ATOM 2426 N N . THR A 1 166 ? 10.167 34.093 50.908 1.00 34.10 187 THR A N 1
ATOM 2427 C CA . THR A 1 166 ? 8.736 34.333 51.008 1.00 36.49 187 THR A CA 1
ATOM 2428 C C . THR A 1 166 ? 8.082 33.352 51.971 1.00 37.02 187 THR A C 1
ATOM 2429 O O . THR A 1 166 ? 7.133 33.714 52.677 1.00 38.93 187 THR A O 1
ATOM 2457 N N . GLY A 1 168 ? 9.579 32.071 54.538 1.00 39.14 189 GLY A N 1
ATOM 2458 C CA . GLY A 1 168 ? 10.124 32.280 55.865 1.00 38.13 189 GLY A CA 1
ATOM 2459 C C . GLY A 1 168 ? 11.010 31.166 56.375 1.00 38.25 189 GLY A C 1
ATOM 2460 O O . GLY A 1 168 ? 11.068 30.937 57.585 1.00 37.95 189 GLY A O 1
ATOM 2481 N N . SER A 1 170 ? 14.805 28.543 55.227 1.00 28.81 191 SER A N 1
ATOM 2482 C CA . SER A 1 170 ? 15.875 28.306 54.273 1.00 26.90 191 SER A CA 1
ATOM 2483 C C . SER A 1 170 ? 15.383 27.392 53.156 1.00 24.75 191 SER A C 1
ATOM 2484 O O . SER A 1 170 ? 14.379 26.685 53.289 1.00 25.82 191 SER A O 1
ATOM 2492 N N . PHE A 1 171 ? 16.112 27.401 52.040 1.00 21.99 192 PHE A N 1
ATOM 2493 C CA . PHE A 1 171 ? 15.730 26.531 50.938 1.00 20.35 192 PHE A CA 1
ATOM 2494 C C . PHE A 1 171 ? 15.805 25.065 51.354 1.00 20.63 192 PHE A C 1
ATOM 2495 O O . PHE A 1 171 ? 14.906 24.275 51.043 1.00 20.16 192 PHE A O 1
ATOM 2512 N N . ALA A 1 172 ? 16.863 24.680 52.070 1.00 22.64 193 ALA A N 1
ATOM 2513 C CA . ALA A 1 172 ? 16.956 23.299 52.530 1.00 23.49 193 ALA A CA 1
ATOM 2514 C C . ALA A 1 172 ? 15.747 22.927 53.379 1.00 22.80 193 ALA A C 1
ATOM 2515 O O . ALA A 1 172 ? 15.204 21.824 53.251 1.00 22.38 193 ALA A O 1
ATOM 2522 N N . GLN A 1 173 ? 15.306 23.840 54.249 1.00 23.91 194 GLN A N 1
ATOM 2523 C CA . GLN A 1 173 ? 14.128 23.578 55.066 1.00 25.94 194 GLN A CA 1
ATOM 2524 C C . GLN A 1 173 ? 12.864 23.479 54.226 1.00 23.21 194 GLN A C 1
ATOM 2525 O O . GLN A 1 173 ? 12.018 22.613 54.467 1.00 23.76 194 GLN A O 1
ATOM 2539 N N . ALA A 1 174 ? 12.680 24.407 53.284 1.00 21.55 195 ALA A N 1
ATOM 2540 C CA . ALA A 1 174 ? 11.502 24.357 52.426 1.00 20.86 195 ALA A CA 1
ATOM 2541 C C . ALA A 1 174 ? 11.465 23.058 51.641 1.00 21.15 195 ALA A C 1
ATOM 2542 O O . ALA A 1 174 ? 10.409 22.430 51.494 1.00 21.82 195 ALA A O 1
ATOM 2549 N N . ALA A 1 175 ? 12.614 22.649 51.113 1.00 20.14 196 ALA A N 1
ATOM 2550 C CA . ALA A 1 175 ? 12.667 21.426 50.331 1.00 18.75 196 ALA A CA 1
ATOM 2551 C C . ALA A 1 175 ? 12.412 20.214 51.214 1.00 18.47 196 ALA A C 1
ATOM 2552 O O . ALA A 1 175 ? 11.537 19.393 50.915 1.00 19.86 196 ALA A O 1
ATOM 2559 N N . GLN A 1 176 ? 13.127 20.113 52.340 1.00 19.61 197 GLN A N 1
ATOM 2560 C CA . GLN A 1 176 ? 13.078 18.891 53.139 1.00 20.35 197 GLN A CA 1
ATOM 2561 C C . GLN A 1 176 ? 11.863 18.824 54.055 1.00 21.92 197 GLN A C 1
ATOM 2562 O O . GLN A 1 176 ? 11.384 17.722 54.347 1.00 22.42 197 GLN A O 1
ATOM 2576 N N . ASP A 1 177 ? 11.351 19.965 54.518 1.00 23.06 198 ASP A N 1
ATOM 2577 C CA . ASP A 1 177 ? 10.239 19.963 55.456 1.00 23.88 198 ASP A CA 1
ATOM 2578 C C . ASP A 1 177 ? 8.882 20.149 54.789 1.00 23.44 198 ASP A C 1
ATOM 2579 O O . ASP A 1 177 ? 7.867 19.751 55.368 1.00 24.18 198 ASP A O 1
ATOM 2588 N N . VAL A 1 178 ? 8.824 20.718 53.594 1.00 21.74 199 VAL A N 1
ATOM 2589 C CA . VAL A 1 178 ? 7.567 20.981 52.898 1.00 21.75 199 VAL A CA 1
ATOM 2590 C C . VAL A 1 178 ? 7.457 20.169 51.616 1.00 21.12 199 VAL A C 1
ATOM 2591 O O . VAL A 1 178 ? 6.541 19.362 51.459 1.00 22.13 199 VAL A O 1
ATOM 2604 N N . LEU A 1 179 ? 8.372 20.381 50.676 1.00 19.37 200 LEU A N 1
ATOM 2605 C CA . LEU A 1 179 ? 8.189 19.872 49.325 1.00 18.22 200 LEU A CA 1
ATOM 2606 C C . LEU A 1 179 ? 8.373 18.361 49.263 1.00 17.54 200 LEU A C 1
ATOM 2607 O O . LEU A 1 179 ? 7.517 17.650 48.719 1.00 18.04 200 LEU A O 1
ATOM 2623 N N . PHE A 1 180 ? 9.501 17.848 49.757 1.00 18.43 201 PHE A N 1
ATOM 2624 C CA . PHE A 1 180 ? 9.728 16.412 49.628 1.00 18.01 201 PHE A CA 1
ATOM 2625 C C . PHE A 1 180 ? 8.656 15.627 50.380 1.00 19.40 201 PHE A C 1
ATOM 2626 O O . PHE A 1 180 ? 8.181 14.610 49.844 1.00 20.62 201 PHE A O 1
ATOM 2643 N N . PRO A 1 181 ? 8.231 16.026 51.586 1.00 21.66 202 PRO A N 1
ATOM 2644 C CA . PRO A 1 181 ? 7.102 15.328 52.229 1.00 22.63 202 PRO A CA 1
ATOM 2645 C C . PRO A 1 181 ? 5.809 15.414 51.436 1.00 23.15 202 PRO A C 1
ATOM 2646 O O . PRO A 1 181 ? 5.073 14.422 51.360 1.00 24.24 202 PRO A O 1
ATOM 2657 N N . ALA A 1 182 ? 5.498 16.579 50.857 1.00 23.51 203 ALA A N 1
ATOM 2658 C CA . ALA A 1 182 ? 4.303 16.688 50.028 1.00 23.57 203 ALA A CA 1
ATOM 2659 C C . ALA A 1 182 ? 4.344 15.693 48.878 1.00 23.29 203 ALA A C 1
ATOM 2660 O O . ALA A 1 182 ? 3.305 15.161 48.469 1.00 24.69 203 ALA A O 1
ATOM 2684 N N . GLY A 1 184 ? 5.852 12.887 48.934 1.00 23.66 205 GLY A N 1
ATOM 2685 C CA . GLY A 1 184 ? 5.955 11.542 49.457 1.00 24.75 205 GLY A CA 1
ATOM 2686 C C . GLY A 1 184 ? 7.310 10.900 49.272 1.00 24.31 205 GLY A C 1
ATOM 2687 O O . GLY A 1 184 ? 7.399 9.674 49.180 1.00 26.59 205 GLY A O 1
ATOM 2691 N N . LEU A 1 185 ? 8.372 11.688 49.213 1.00 22.25 206 LEU A N 1
ATOM 2692 C CA . LEU A 1 185 ? 9.692 11.110 49.021 1.00 20.69 206 LEU A CA 1
ATOM 2693 C C . LEU A 1 185 ? 10.250 10.639 50.361 1.00 24.28 206 LEU A C 1
ATOM 2694 O O . LEU A 1 185 ? 9.907 11.167 51.423 1.00 28.34 206 LEU A O 1
ATOM 2710 N N . GLY A 1 186 ? 11.086 9.608 50.308 1.00 23.60 207 GLY A N 1
ATOM 2711 C CA . GLY A 1 186 ? 11.627 9.050 51.532 1.00 23.20 207 GLY A CA 1
ATOM 2712 C C . GLY A 1 186 ? 13.137 9.041 51.641 1.00 23.34 207 GLY A C 1
ATOM 2713 O O . GLY A 1 186 ? 13.692 8.723 52.703 1.00 24.65 207 GLY A O 1
ATOM 2717 N N . SER A 1 187 ? 13.817 9.386 50.548 1.00 20.53 208 SER A N 1
ATOM 2718 C CA . SER A 1 187 ? 15.272 9.349 50.532 1.00 19.68 208 SER A CA 1
ATOM 2719 C C . SER A 1 187 ? 15.822 10.427 49.609 1.00 18.10 208 SER A C 1
ATOM 2720 O O . SER A 1 187 ? 16.807 10.211 48.897 1.00 18.76 208 SER A O 1
ATOM 2728 N N . THR A 1 188 ? 15.197 11.599 49.622 1.00 16.96 209 THR A N 1
ATOM 2729 C CA . THR A 1 188 ? 15.616 12.747 48.826 1.00 16.40 209 THR A CA 1
ATOM 2730 C C . THR A 1 188 ? 16.029 13.845 49.793 1.00 16.33 209 THR A C 1
ATOM 2731 O O . THR A 1 188 ? 15.327 14.105 50.775 1.00 17.83 209 THR A O 1
ATOM 2742 N N . TYR A 1 189 ? 17.172 14.473 49.519 1.00 15.42 210 TYR A N 1
ATOM 2743 C CA . TYR A 1 189 ? 17.809 15.356 50.478 1.00 16.73 210 TYR A CA 1
ATOM 2744 C C . TYR A 1 189 ? 18.437 16.550 49.786 1.00 16.95 210 TYR A C 1
ATOM 2745 O O . TYR A 1 189 ? 18.923 16.444 48.658 1.00 17.53 210 TYR A O 1
ATOM 2763 N N . VAL A 1 190 ? 18.443 17.680 50.492 1.00 16.35 211 VAL A N 1
ATOM 2764 C CA . VAL A 1 190 ? 19.398 18.738 50.192 1.00 17.15 211 VAL A CA 1
ATOM 2765 C C . VAL A 1 190 ? 20.653 18.589 51.052 1.00 18.61 211 VAL A C 1
ATOM 2766 O O . VAL A 1 190 ? 21.754 18.891 50.586 1.00 19.41 211 VAL A O 1
ATOM 2779 N N . ASP A 1 191 ? 20.517 18.074 52.277 1.00 19.02 212 ASP A N 1
ATOM 2780 C CA . ASP A 1 191 ? 21.634 17.800 53.180 1.00 20.88 212 ASP A CA 1
ATOM 2781 C C . ASP A 1 191 ? 21.577 16.325 53.572 1.00 20.29 212 ASP A C 1
ATOM 2782 O O . ASP A 1 191 ? 20.706 15.923 54.348 1.00 21.89 212 ASP A O 1
ATOM 2791 N N . VAL A 1 192 ? 22.484 15.514 53.034 1.00 20.10 213 VAL A N 1
ATOM 2792 C CA . VAL A 1 192 ? 22.394 14.064 53.272 1.00 20.48 213 VAL A CA 1
ATOM 2793 C C . VAL A 1 192 ? 22.753 13.773 54.725 1.00 19.92 213 VAL A C 1
ATOM 2794 O O . VAL A 1 192 ? 23.822 14.208 55.193 1.00 20.82 213 VAL A O 1
ATOM 2807 N N . PRO A 1 193 ? 21.901 13.080 55.477 1.00 20.47 214 PRO A N 1
ATOM 2808 C CA . PRO A 1 193 ? 22.185 12.811 56.889 1.00 21.98 214 PRO A CA 1
ATOM 2809 C C . PRO A 1 193 ? 22.972 11.524 57.106 1.00 22.91 214 PRO A C 1
ATOM 2810 O O . PRO A 1 193 ? 23.153 10.707 56.203 1.00 22.91 214 PRO A O 1
ATOM 2821 N N . ASP A 1 194 ? 23.408 11.345 58.356 1.00 23.43 215 ASP A N 1
ATOM 2822 C CA . ASP A 1 194 ? 24.255 10.205 58.680 1.00 25.01 215 ASP A CA 1
ATOM 2823 C C . ASP A 1 194 ? 23.586 8.885 58.324 1.00 25.45 215 ASP A C 1
ATOM 2824 O O . ASP A 1 194 ? 24.238 7.971 57.806 1.00 25.44 215 ASP A O 1
ATOM 2833 N N . ASP A 1 195 ? 22.296 8.747 58.634 1.00 26.60 216 ASP A N 1
ATOM 2834 C CA . ASP A 1 195 ? 21.607 7.473 58.465 1.00 28.96 216 ASP A CA 1
ATOM 2835 C C . ASP A 1 195 ? 21.481 7.057 57.006 1.00 28.34 216 ASP A C 1
ATOM 2836 O O . ASP A 1 195 ? 21.136 5.900 56.736 1.00 30.64 216 ASP A O 1
ATOM 2845 N N . ALA A 1 196 ? 21.758 7.963 56.071 1.00 25.45 217 ALA A N 1
ATOM 2846 C CA . ALA A 1 196 ? 21.670 7.692 54.644 1.00 24.16 217 ALA A CA 1
ATOM 2847 C C . ALA A 1 196 ? 23.032 7.495 53.994 1.00 24.73 217 ALA A C 1
ATOM 2848 O O . ALA A 1 196 ? 23.099 7.145 52.810 1.00 24.81 217 ALA A O 1
ATOM 2872 N N . ASP A 1 198 ? 25.378 5.269 54.078 1.00 28.47 219 ASP A N 1
ATOM 2873 C CA . ASP A 1 198 ? 25.708 3.956 53.538 1.00 29.99 219 ASP A CA 1
ATOM 2874 C C . ASP A 1 198 ? 25.250 3.812 52.088 1.00 28.24 219 ASP A C 1
ATOM 2875 O O . ASP A 1 198 ? 25.770 2.958 51.359 1.00 29.04 219 ASP A O 1
ATOM 2884 N N . ARG A 1 199 ? 24.281 4.621 51.660 1.00 25.31 220 ARG A N 1
ATOM 2885 C CA . ARG A 1 199 ? 23.704 4.513 50.327 1.00 23.39 220 ARG A CA 1
ATOM 2886 C C . ARG A 1 199 ? 24.121 5.642 49.397 1.00 23.10 220 ARG A C 1
ATOM 2887 O O . ARG A 1 199 ? 23.644 5.692 48.259 1.00 23.13 220 ARG A O 1
ATOM 2908 N N . TYR A 1 200 ? 24.999 6.539 49.839 1.00 22.49 221 TYR A N 1
ATOM 2909 C CA . TYR A 1 200 ? 25.339 7.747 49.090 1.00 21.42 221 TYR A CA 1
ATOM 2910 C C . TYR A 1 200 ? 26.510 7.434 48.166 1.00 21.14 221 TYR A C 1
ATOM 2911 O O . TYR A 1 200 ? 27.647 7.233 48.618 1.00 22.86 221 TYR A O 1
ATOM 2929 N N . ALA A 1 201 ? 26.214 7.361 46.871 1.00 21.54 222 ALA A N 1
ATOM 2930 C CA . ALA A 1 201 ? 27.214 6.997 45.886 1.00 21.45 222 ALA A CA 1
ATOM 2931 C C . ALA A 1 201 ? 28.314 8.044 45.852 1.00 23.38 222 ALA A C 1
ATOM 2932 O O . ALA A 1 201 ? 28.096 9.213 46.178 1.00 23.71 222 ALA A O 1
ATOM 2939 N N . PHE A 1 202 ? 29.507 7.614 45.455 1.00 26.20 223 PHE A N 1
ATOM 2940 C CA . PHE A 1 202 ? 30.568 8.541 45.094 1.00 27.10 223 PHE A CA 1
ATOM 2941 C C . PHE A 1 202 ? 30.540 8.776 43.595 1.00 27.27 223 PHE A C 1
ATOM 2942 O O . PHE A 1 202 ? 30.128 7.912 42.822 1.00 27.84 223 PHE A O 1
ATOM 2959 N N . GLY A 1 203 ? 30.916 9.993 43.195 1.00 26.87 224 GLY A N 1
ATOM 2960 C CA . GLY A 1 203 ? 31.112 10.288 41.794 1.00 26.73 224 GLY A CA 1
ATOM 2961 C C . GLY A 1 203 ? 32.556 10.060 41.420 1.00 28.21 224 GLY A C 1
ATOM 2962 O O . GLY A 1 203 ? 33.415 10.062 42.291 1.00 29.29 224 GLY A O 1
ATOM 2966 N N . TYR A 1 204 ? 32.828 9.852 40.133 1.00 29.94 225 TYR A N 1
ATOM 2967 C CA . TYR A 1 204 ? 34.180 9.511 39.694 1.00 32.03 225 TYR A CA 1
ATOM 2968 C C . TYR A 1 204 ? 34.640 10.448 38.590 1.00 34.10 225 TYR A C 1
ATOM 2969 O O . TYR A 1 204 ? 34.027 10.509 37.521 1.00 33.55 225 TYR A O 1
ATOM 2987 N N . ASP A 1 205 ? 35.733 11.163 38.859 1.00 36.88 226 ASP A N 1
ATOM 2988 C CA . ASP A 1 205 ? 36.205 12.220 37.975 1.00 41.40 226 ASP A CA 1
ATOM 2989 C C . ASP A 1 205 ? 36.579 11.671 36.607 1.00 42.03 226 ASP A C 1
ATOM 2990 O O . ASP A 1 205 ? 37.200 10.611 36.489 1.00 41.54 226 ASP A O 1
ATOM 2999 N N . ARG A 1 206 ? 36.215 12.422 35.565 1.00 42.87 227 ARG A N 1
ATOM 3000 C CA . ARG A 1 206 ? 36.466 11.969 34.203 1.00 44.06 227 ARG A CA 1
ATOM 3001 C C . ARG A 1 206 ? 37.955 11.820 33.933 1.00 46.45 227 ARG A C 1
ATOM 3002 O O . ARG A 1 206 ? 38.375 10.882 33.246 1.00 46.52 227 ARG A O 1
ATOM 3023 N N . LYS A 1 207 ? 38.767 12.734 34.458 1.00 48.93 228 LYS A N 1
ATOM 3024 C CA . LYS A 1 207 ? 40.180 12.765 34.109 1.00 53.24 228 LYS A CA 1
ATOM 3025 C C . LYS A 1 207 ? 41.053 11.930 35.035 1.00 54.17 228 LYS A C 1
ATOM 3026 O O . LYS A 1 207 ? 42.051 11.366 34.576 1.00 56.12 228 LYS A O 1
ATOM 3045 N N . THR A 1 208 ? 40.709 11.819 36.318 1.00 53.99 229 THR A N 1
ATOM 3046 C CA . THR A 1 208 ? 41.555 11.105 37.263 1.00 54.21 229 THR A CA 1
ATOM 3047 C C . THR A 1 208 ? 40.912 9.859 37.862 1.00 52.41 229 THR A C 1
ATOM 3048 O O . THR A 1 208 ? 41.597 9.122 38.580 1.00 51.28 229 THR A O 1
ATOM 3059 N N . ASP A 1 209 ? 39.641 9.589 37.573 1.00 50.73 230 ASP A N 1
ATOM 3060 C CA . ASP A 1 209 ? 38.933 8.409 38.067 1.00 50.41 230 ASP A CA 1
ATOM 3061 C C . ASP A 1 209 ? 38.871 8.358 39.592 1.00 47.55 230 ASP A C 1
ATOM 3062 O O . ASP A 1 209 ? 38.564 7.309 40.169 1.00 48.20 230 ASP A O 1
ATOM 3071 N N . ALA A 1 210 ? 39.145 9.486 40.267 1.00 44.54 231 ALA A N 1
ATOM 3072 C CA . ALA A 1 210 ? 39.097 9.542 41.719 1.00 42.43 231 ALA A CA 1
ATOM 3073 C C . ALA A 1 210 ? 37.689 9.870 42.202 1.00 39.71 231 ALA A C 1
ATOM 3074 O O . ALA A 1 210 ? 36.928 10.543 41.501 1.00 39.09 231 ALA A O 1
ATOM 3081 N N . PRO A 1 211 ? 37.324 9.406 43.399 1.00 38.65 232 PRO A N 1
ATOM 3082 C CA . PRO A 1 211 ? 36.008 9.756 43.954 1.00 36.62 232 PRO A CA 1
ATOM 3083 C C . PRO A 1 211 ? 35.923 11.248 44.236 1.00 35.33 232 PRO A C 1
ATOM 3084 O O . PRO A 1 211 ? 36.845 11.845 44.798 1.00 36.18 232 PRO A O 1
ATOM 3095 N N . ILE A 1 212 ? 34.809 11.854 43.827 1.00 32.92 233 ILE A N 1
ATOM 3096 C CA . ILE A 1 212 ? 34.601 13.278 44.032 1.00 32.18 233 ILE A CA 1
ATOM 3097 C C . ILE A 1 212 ? 33.165 13.535 44.465 1.00 29.93 233 ILE A C 1
ATOM 3098 O O . ILE A 1 212 ? 32.248 12.757 44.186 1.00 30.20 233 ILE A O 1
ATOM 3114 N N . ARG A 1 213 ? 32.987 14.663 45.145 1.00 28.43 234 ARG A N 1
ATOM 3115 C CA . ARG A 1 213 ? 31.759 14.994 45.855 1.00 26.44 234 ARG A CA 1
ATOM 3116 C C . ARG A 1 213 ? 31.427 16.460 45.631 1.00 25.05 234 ARG A C 1
ATOM 3117 O O . ARG A 1 213 ? 32.306 17.316 45.765 1.00 26.34 234 ARG A O 1
ATOM 3138 N N . VAL A 1 214 ? 30.159 16.752 45.317 1.00 24.60 235 VAL A N 1
ATOM 3139 C CA . VAL A 1 214 ? 29.751 18.136 45.102 1.00 25.06 235 VAL A CA 1
ATOM 3140 C C . VAL A 1 214 ? 29.963 18.926 46.388 1.00 28.04 235 VAL A C 1
ATOM 3141 O O . VAL A 1 214 ? 29.686 18.443 47.494 1.00 28.31 235 VAL A O 1
ATOM 3154 N N . ASN A 1 215 ? 30.485 20.138 46.248 1.00 29.84 236 ASN A N 1
ATOM 3155 C CA . ASN A 1 215 ? 30.868 20.951 47.392 1.00 31.54 236 ASN A CA 1
ATOM 3156 C C . ASN A 1 215 ? 29.904 22.118 47.590 1.00 27.57 236 ASN A C 1
ATOM 3157 O O . ASN A 1 215 ? 29.171 22.499 46.672 1.00 27.28 236 ASN A O 1
ATOM 3168 N N . PRO A 1 216 ? 29.874 22.697 48.795 1.00 25.65 237 PRO A N 1
ATOM 3169 C CA . PRO A 1 216 ? 29.049 23.887 49.042 1.00 24.98 237 PRO A CA 1
ATOM 3170 C C . PRO A 1 216 ? 29.438 25.034 48.123 1.00 23.71 237 PRO A C 1
ATOM 3171 O O . PRO A 1 216 ? 30.560 25.108 47.623 1.00 24.12 237 PRO A O 1
ATOM 3182 N N . GLY A 1 217 ? 28.492 25.941 47.908 1.00 23.55 238 GLY A N 1
ATOM 3183 C CA . GLY A 1 217 ? 28.744 27.121 47.099 1.00 24.16 238 GLY A CA 1
ATOM 3184 C C . GLY A 1 217 ? 27.582 28.073 47.242 1.00 22.96 238 GLY A C 1
ATOM 3185 O O . GLY A 1 217 ? 26.526 27.717 47.771 1.00 23.48 238 GLY A O 1
ATOM 3189 N N . VAL A 1 218 ? 27.785 29.303 46.768 1.00 21.82 239 VAL A N 1
ATOM 3190 C CA . VAL A 1 218 ? 26.696 30.269 46.791 1.00 20.30 239 VAL A CA 1
ATOM 3191 C C . VAL A 1 218 ? 25.570 29.752 45.905 1.00 20.72 239 VAL A C 1
ATOM 3192 O O . VAL A 1 218 ? 25.782 29.419 44.733 1.00 21.10 239 VAL A O 1
ATOM 3205 N N . LEU A 1 219 ? 24.367 29.677 46.467 1.00 20.62 240 LEU A N 1
ATOM 3206 C CA . LEU A 1 219 ? 23.167 29.212 45.771 1.00 20.78 240 LEU A CA 1
ATOM 3207 C C . LEU A 1 219 ? 23.271 27.751 45.343 1.00 19.90 240 LEU A C 1
ATOM 3208 O O . LEU A 1 219 ? 22.482 27.291 44.511 1.00 20.96 240 LEU A O 1
ATOM 3224 N N . ALA A 1 220 ? 24.218 26.997 45.908 1.00 19.61 241 ALA A N 1
ATOM 3225 C CA . ALA A 1 220 ? 24.332 25.590 45.543 1.00 18.84 241 ALA A CA 1
ATOM 3226 C C . ALA A 1 220 ? 23.085 24.815 45.949 1.00 17.77 241 ALA A C 1
ATOM 3227 O O . ALA A 1 220 ? 22.575 24.002 45.172 1.00 19.32 241 ALA A O 1
ATOM 3234 N N . ASP A 1 221 ? 22.569 25.055 47.156 1.00 18.56 242 ASP A N 1
ATOM 3235 C CA . ASP A 1 221 ? 21.373 24.332 47.577 1.00 18.62 242 ASP A CA 1
ATOM 3236 C C . ASP A 1 221 ? 20.236 24.545 46.587 1.00 19.87 242 ASP A C 1
ATOM 3237 O O . ASP A 1 221 ? 19.507 23.605 46.244 1.00 20.84 242 ASP A O 1
ATOM 3246 N N . GLU A 1 222 ? 20.086 25.782 46.115 1.00 19.28 243 GLU A N 1
ATOM 3247 C CA . GLU A 1 222 ? 18.966 26.196 45.286 1.00 20.22 243 GLU A CA 1
ATOM 3248 C C . GLU A 1 222 ? 19.100 25.752 43.836 1.00 20.11 243 GLU A C 1
ATOM 3249 O O . GLU A 1 222 ? 18.085 25.559 43.153 1.00 22.68 243 GLU A O 1
ATOM 3261 N N . ALA A 1 223 ? 20.327 25.626 43.338 1.00 18.24 244 ALA A N 1
ATOM 3262 C CA . ALA A 1 223 ? 20.558 25.387 41.921 1.00 17.00 244 ALA A CA 1
ATOM 3263 C C . ALA A 1 223 ? 21.006 23.971 41.603 1.00 17.01 244 ALA A C 1
ATOM 3264 O O . ALA A 1 223 ? 20.686 23.471 40.528 1.00 17.98 244 ALA A O 1
ATOM 3271 N N . TYR A 1 224 ? 21.723 23.302 42.510 1.00 17.53 245 TYR A N 1
ATOM 3272 C CA . TYR A 1 224 ? 22.198 21.949 42.231 1.00 18.31 245 TYR A CA 1
ATOM 3273 C C . TYR A 1 224 ? 22.337 21.155 43.526 1.00 18.66 245 TYR A C 1
ATOM 3274 O O . TYR A 1 224 ? 23.230 20.315 43.667 1.00 20.96 245 TYR A O 1
ATOM 3292 N N . GLY A 1 225 ? 21.416 21.360 44.454 1.00 17.99 246 GLY A N 1
ATOM 3293 C CA . GLY A 1 225 ? 21.600 20.849 45.792 1.00 18.87 246 GLY A CA 1
ATOM 3294 C C . GLY A 1 225 ? 20.889 19.573 46.158 1.00 16.85 246 GLY A C 1
ATOM 3295 O O . GLY A 1 225 ? 21.003 19.136 47.307 1.00 16.97 246 GLY A O 1
ATOM 3299 N N . VAL A 1 226 ? 20.175 18.935 45.236 1.00 15.59 247 VAL A N 1
ATOM 3300 C CA . VAL A 1 226 ? 19.342 17.794 45.605 1.00 15.09 247 VAL A CA 1
ATOM 3301 C C . VAL A 1 226 ? 20.052 16.485 45.271 1.00 14.69 247 VAL A C 1
ATOM 3302 O O . VAL A 1 226 ? 20.728 16.354 44.241 1.00 14.59 247 VAL A O 1
ATOM 3315 N N . LYS A 1 227 ? 19.886 15.509 46.156 1.00 15.06 248 LYS A N 1
ATOM 3316 C CA . LYS A 1 227 ? 20.395 14.153 45.999 1.00 15.49 248 LYS A CA 1
ATOM 3317 C C . LYS A 1 227 ? 19.215 13.210 46.184 1.00 15.04 248 LYS A C 1
ATOM 3318 O O . LYS A 1 227 ? 18.401 13.413 47.087 1.00 15.88 248 LYS A O 1
ATOM 3337 N N . SER A 1 228 ? 19.089 12.203 45.322 1.00 14.49 249 SER A N 1
ATOM 3338 C CA . SER A 1 228 ? 17.890 11.372 45.359 1.00 15.18 249 SER A CA 1
ATOM 3339 C C . SER A 1 228 ? 18.205 9.985 44.815 1.00 16.31 249 SER A C 1
ATOM 3340 O O . SER A 1 228 ? 19.317 9.708 44.365 1.00 17.38 249 SER A O 1
ATOM 3348 N N . THR A 1 229 ? 17.194 9.119 44.849 1.00 16.33 250 THR A N 1
ATOM 3349 C CA . THR A 1 229 ? 17.285 7.740 44.405 1.00 17.57 250 THR A CA 1
ATOM 3350 C C . THR A 1 229 ? 16.351 7.511 43.224 1.00 17.63 250 THR A C 1
ATOM 3351 O O . THR A 1 229 ? 15.424 8.289 42.983 1.00 17.57 250 THR A O 1
ATOM 3362 N N . ALA A 1 230 ? 16.570 6.397 42.518 1.00 16.73 251 ALA A N 1
ATOM 3363 C CA . ALA A 1 230 ? 15.669 6.025 41.432 1.00 17.16 251 ALA A CA 1
ATOM 3364 C C . ALA A 1 230 ? 14.248 5.806 41.943 1.00 17.03 251 ALA A C 1
ATOM 3365 O O . ALA A 1 230 ? 13.282 6.208 41.286 1.00 17.63 251 ALA A O 1
ATOM 3372 N N . ARG A 1 231 ? 14.097 5.199 43.130 1.00 18.28 252 ARG A N 1
ATOM 3373 C CA . ARG A 1 231 ? 12.757 4.946 43.655 1.00 17.87 252 ARG A CA 1
ATOM 3374 C C . ARG A 1 231 ? 12.014 6.253 43.911 1.00 17.72 252 ARG A C 1
ATOM 3375 O O . ARG A 1 231 ? 10.831 6.378 43.569 1.00 17.74 252 ARG A O 1
ATOM 3396 N N . ASP A 1 232 ? 12.696 7.250 44.490 1.00 15.90 253 ASP A N 1
ATOM 3397 C CA . ASP A 1 232 ? 12.055 8.541 44.726 1.00 16.30 253 ASP A CA 1
ATOM 3398 C C . ASP A 1 232 ? 11.812 9.296 43.422 1.00 16.22 253 ASP A C 1
ATOM 3399 O O . ASP A 1 232 ? 10.803 9.993 43.280 1.00 16.57 253 ASP A O 1
ATOM 3425 N N . LEU A 1 234 ? 11.063 8.115 40.557 1.00 16.75 255 LEU A N 1
ATOM 3426 C CA . LEU A 1 234 ? 9.853 7.605 39.916 1.00 16.23 255 LEU A CA 1
ATOM 3427 C C . LEU A 1 234 ? 8.593 8.099 40.620 1.00 17.25 255 LEU A C 1
ATOM 3428 O O . LEU A 1 234 ? 7.554 8.275 39.973 1.00 17.95 255 LEU A O 1
ATOM 3444 N N . ARG A 1 235 ? 8.647 8.300 41.940 1.00 17.28 256 ARG A N 1
ATOM 3445 C CA . ARG A 1 235 ? 7.520 8.921 42.628 1.00 18.16 256 ARG A CA 1
ATOM 3446 C C . ARG A 1 235 ? 7.257 10.317 42.086 1.00 17.31 256 ARG A C 1
ATOM 3447 O O . ARG A 1 235 ? 6.102 10.682 41.845 1.00 18.30 256 ARG A O 1
ATOM 3468 N N . LEU A 1 236 ? 8.313 11.116 41.891 1.00 16.57 257 LEU A N 1
ATOM 3469 C CA . LEU A 1 236 ? 8.144 12.432 41.284 1.00 16.12 257 LEU A CA 1
ATOM 3470 C C . LEU A 1 236 ? 7.531 12.320 39.894 1.00 16.76 257 LEU A C 1
ATOM 3471 O O . LEU A 1 236 ? 6.581 13.037 39.562 1.00 16.90 257 LEU A O 1
ATOM 3487 N N . LEU A 1 237 ? 8.068 11.427 39.059 1.00 16.29 258 LEU A N 1
ATOM 3488 C CA . LEU A 1 237 ? 7.541 11.293 37.704 1.00 16.52 258 LEU A CA 1
ATOM 3489 C C . LEU A 1 237 ? 6.080 10.857 37.723 1.00 16.36 258 LEU A C 1
ATOM 3490 O O . LEU A 1 237 ? 5.276 11.347 36.922 1.00 17.19 258 LEU A O 1
ATOM 3506 N N . ASP A 1 238 ? 5.706 9.958 38.642 1.00 17.25 259 ASP A N 1
ATOM 3507 C CA . ASP A 1 238 ? 4.300 9.588 38.773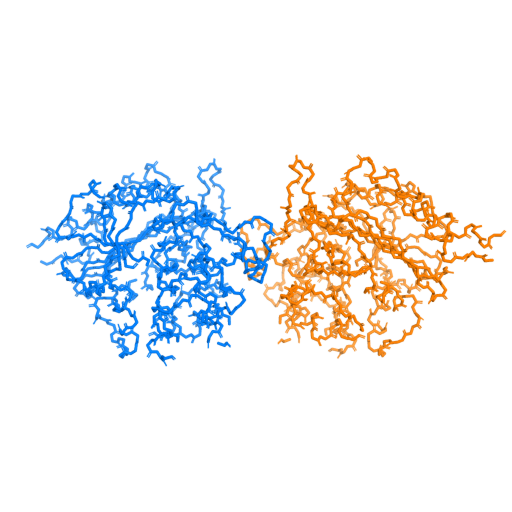 1.00 17.67 259 ASP A CA 1
ATOM 3508 C C . ASP A 1 238 ? 3.428 10.799 39.092 1.00 17.21 259 ASP A C 1
ATOM 3509 O O . ASP A 1 238 ? 2.309 10.914 38.582 1.00 18.58 259 ASP A O 1
ATOM 3518 N N . LEU A 1 239 ? 3.904 11.700 39.959 1.00 16.92 260 LEU A N 1
ATOM 3519 C CA . LEU A 1 239 ? 3.116 12.891 40.270 1.00 18.00 260 LEU A CA 1
ATOM 3520 C C . LEU A 1 239 ? 2.921 13.752 39.030 1.00 18.41 260 LEU A C 1
ATOM 3521 O O . LEU A 1 239 ? 1.844 14.330 38.827 1.00 18.10 260 LEU A O 1
ATOM 3537 N N . GLU A 1 240 ? 3.957 13.855 38.191 1.00 17.81 261 GLU A N 1
ATOM 3538 C CA . GLU A 1 240 ? 3.842 14.635 36.966 1.00 17.42 261 GLU A CA 1
ATOM 3539 C C . GLU A 1 240 ? 2.860 13.995 35.997 1.00 17.91 261 GLU A C 1
ATOM 3540 O O . GLU A 1 240 ? 2.235 14.699 35.196 1.00 19.70 261 GLU A O 1
ATOM 3552 N N . LEU A 1 241 ? 2.718 12.670 36.060 1.00 18.24 262 LEU A N 1
ATOM 3553 C CA . LEU A 1 241 ? 1.780 11.919 35.236 1.00 19.78 262 LEU A CA 1
ATOM 3554 C C . LEU A 1 241 ? 0.364 11.914 35.798 1.00 22.98 262 LEU A C 1
ATOM 3555 O O . LEU A 1 241 ? -0.524 11.310 35.188 1.00 26.00 262 LEU A O 1
ATOM 3571 N N . GLY A 1 242 ? 0.126 12.564 36.935 1.00 22.63 263 GLY A N 1
ATOM 3572 C CA . GLY A 1 242 ? -1.190 12.560 37.537 1.00 24.61 263 GLY A CA 1
ATOM 3573 C C . GLY A 1 242 ? -1.492 11.344 38.378 1.00 26.55 263 GLY A C 1
ATOM 3574 O O . GLY A 1 242 ? -2.6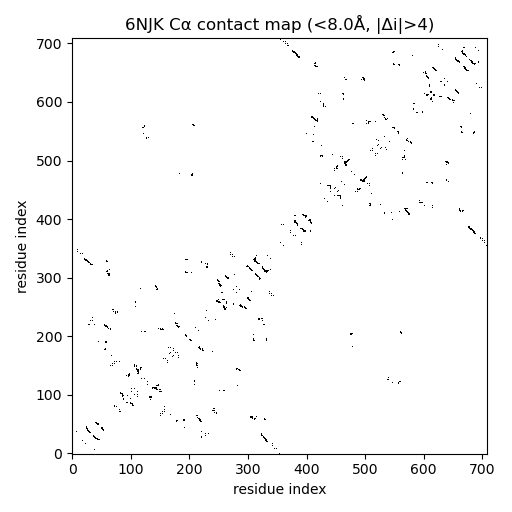60 11.116 38.717 1.00 28.23 263 GLY A O 1
ATOM 3578 N N . ARG A 1 243 ? -0.475 10.546 38.700 1.00 27.89 264 ARG A N 1
ATOM 3579 C CA . ARG A 1 243 ? -0.571 9.408 39.596 1.00 29.93 264 ARG A CA 1
ATOM 3580 C C . ARG A 1 243 ? -0.035 9.796 40.975 1.00 33.72 264 ARG A C 1
ATOM 3581 O O . ARG A 1 243 ? 0.482 10.895 41.182 1.00 34.46 264 ARG A O 1
ATOM 3602 N N . GLY A 1 244 ? -0.148 8.879 41.932 1.00 37.99 265 GLY A N 1
ATOM 3603 C CA . GLY A 1 244 ? 0.388 9.115 43.256 1.00 41.36 265 GLY A CA 1
ATOM 3604 C C . GLY A 1 244 ? -0.461 9.969 44.174 1.00 44.31 265 GLY A C 1
ATOM 3605 O O . GLY A 1 244 ? -0.014 10.283 45.284 1.00 45.25 265 GLY A O 1
ATOM 3609 N N . GLY A 1 245 ? -1.657 10.368 43.750 1.00 46.72 266 GLY A N 1
ATOM 3610 C CA . GLY A 1 245 ? -2.588 11.061 44.622 1.00 48.37 266 GLY A CA 1
ATOM 3611 C C . GLY A 1 245 ? -2.115 12.353 45.263 1.00 50.59 266 GLY A C 1
ATOM 3612 O O . GLY A 1 245 ? -2.318 12.551 46.466 1.00 51.33 266 GLY A O 1
ATOM 3616 N N . ALA A 1 246 ? -1.509 13.250 44.490 1.00 50.47 267 ALA A N 1
ATOM 3617 C CA . ALA A 1 246 ? -1.121 14.550 45.025 1.00 49.39 267 ALA A CA 1
ATOM 3618 C C . ALA A 1 246 ? -2.353 15.388 45.357 1.00 47.94 267 ALA A C 1
ATOM 3619 O O . ALA A 1 246 ? -3.374 15.331 44.668 1.00 49.11 267 ALA A O 1
ATOM 3626 N N . ASN A 1 247 ? -2.252 16.187 46.417 1.00 44.86 268 ASN A N 1
ATOM 3627 C CA . ASN A 1 247 ? -3.359 17.069 46.750 1.00 43.80 268 ASN A CA 1
ATOM 3628 C C . ASN A 1 247 ? -3.450 18.185 45.709 1.00 39.33 268 ASN A C 1
ATOM 3629 O O . ASN A 1 247 ? -2.518 18.405 44.929 1.00 37.82 268 ASN A O 1
ATOM 3640 N N . PRO A 1 248 ? -4.585 18.885 45.661 1.00 37.00 269 PRO A N 1
ATOM 3641 C CA . PRO A 1 248 ? -4.805 19.838 44.558 1.00 34.55 269 PRO A CA 1
ATOM 3642 C C . PRO A 1 248 ? -3.724 20.894 44.422 1.00 31.36 269 PRO A C 1
ATOM 3643 O O . PRO A 1 248 ? -3.412 21.307 43.298 1.00 30.46 269 PRO A O 1
ATOM 3654 N N . ALA A 1 249 ? -3.155 21.363 45.537 1.00 28.79 270 ALA A N 1
ATOM 3655 C CA . ALA A 1 249 ? -2.152 22.421 45.463 1.00 27.00 270 ALA A CA 1
ATOM 3656 C C . ALA A 1 249 ? -0.873 21.920 44.802 1.00 25.38 270 ALA A C 1
ATOM 3657 O O . ALA A 1 249 ? -0.299 22.603 43.945 1.00 24.55 270 ALA A O 1
ATOM 3664 N N . LEU A 1 250 ? -0.411 20.729 45.181 1.00 25.37 271 LEU A N 1
ATOM 3665 C CA . LEU A 1 250 ? 0.788 20.182 44.557 1.00 23.70 271 LEU A CA 1
ATOM 3666 C C . LEU A 1 250 ? 0.538 19.862 43.088 1.00 22.52 271 LEU A C 1
ATOM 3667 O O . LEU A 1 250 ? 1.410 20.085 42.240 1.00 21.26 271 LEU A O 1
ATOM 3683 N N . THR A 1 251 ? -0.650 19.349 42.765 1.00 22.60 272 THR A N 1
ATOM 3684 C CA . THR A 1 251 ? -1.008 19.134 41.368 1.00 23.34 272 THR A CA 1
ATOM 3685 C C . THR A 1 251 ? -0.943 20.436 40.585 1.00 21.51 272 THR A C 1
ATOM 3686 O O . THR A 1 251 ? -0.402 20.484 39.473 1.00 20.44 272 THR A O 1
ATOM 3697 N N . ALA A 1 252 ? -1.502 21.508 41.152 1.00 21.82 273 ALA A N 1
ATOM 3698 C CA . ALA A 1 252 ? -1.483 22.795 40.471 1.00 20.01 273 ALA A CA 1
ATOM 3699 C C . ALA A 1 252 ? -0.053 23.268 40.245 1.00 18.06 273 ALA A C 1
ATOM 3700 O O . ALA A 1 252 ? 0.270 23.797 39.176 1.00 19.01 273 ALA A O 1
ATOM 3707 N N . ALA A 1 253 ? 0.817 23.075 41.241 1.00 17.87 274 ALA A N 1
ATOM 3708 C CA . ALA A 1 253 ? 2.208 23.500 41.118 1.00 18.00 274 ALA A CA 1
ATOM 3709 C C . ALA A 1 253 ? 2.919 22.719 40.025 1.00 16.65 274 ALA A C 1
ATOM 3710 O O . ALA A 1 253 ? 3.643 23.291 39.201 1.00 15.93 274 ALA A O 1
ATOM 3717 N N . LEU A 1 254 ? 2.738 21.399 40.014 1.00 17.43 275 LEU A N 1
ATOM 3718 C CA . LEU A 1 254 ? 3.378 20.579 38.993 1.00 16.43 275 LEU A CA 1
ATOM 3719 C C . LEU A 1 254 ? 2.887 20.975 37.609 1.00 16.00 275 LEU A C 1
ATOM 3720 O O . LEU A 1 254 ? 3.683 21.120 36.673 1.00 16.10 275 LEU A O 1
ATOM 3736 N N . GLU A 1 255 ? 1.580 21.188 37.466 1.00 16.15 276 GLU A N 1
ATOM 3737 C CA . GLU A 1 255 ? 1.040 21.557 36.164 1.00 16.81 276 GLU A CA 1
ATOM 3738 C C . GLU A 1 255 ? 1.582 22.907 35.721 1.00 16.08 276 GLU A C 1
ATOM 3739 O O . GLU A 1 255 ? 1.931 23.088 34.549 1.00 16.11 276 GLU A O 1
ATOM 3751 N N . ARG A 1 256 ? 1.717 23.851 36.658 1.00 15.79 277 ARG A N 1
ATOM 3752 C CA . ARG A 1 256 ? 2.279 25.156 36.324 1.00 14.30 277 ARG A CA 1
ATOM 3753 C C . ARG A 1 256 ? 3.667 25.019 35.712 1.00 14.60 277 ARG A C 1
ATOM 3754 O O . ARG A 1 256 ? 3.990 25.706 34.734 1.00 14.95 277 ARG A O 1
ATOM 3775 N N . THR A 1 257 ? 4.508 24.140 36.274 1.00 13.63 278 THR A N 1
ATOM 3776 C CA . THR A 1 257 ? 5.865 23.988 35.757 1.00 12.68 278 THR A CA 1
ATOM 3777 C C . THR A 1 257 ? 5.888 23.381 34.354 1.00 12.85 278 THR A C 1
ATOM 3778 O O . THR A 1 257 ? 6.893 23.522 33.650 1.00 13.98 278 THR A O 1
ATOM 3789 N N . ARG A 1 258 ? 4.821 22.686 33.948 1.00 12.72 279 ARG A N 1
ATOM 3790 C CA . ARG A 1 258 ? 4.748 22.040 32.641 1.00 13.23 279 ARG A CA 1
ATOM 3791 C C . ARG A 1 258 ? 4.082 22.911 31.581 1.00 12.79 279 ARG A C 1
ATOM 3792 O O . ARG A 1 258 ? 3.899 22.454 30.446 1.00 14.44 279 ARG A O 1
ATOM 3813 N N . GLN A 1 259 ? 3.721 24.146 31.917 1.00 12.62 280 GLN A N 1
ATOM 3814 C CA . GLN A 1 259 ? 3.270 25.096 30.913 1.00 13.26 280 GLN A CA 1
ATOM 3815 C C . GLN A 1 259 ? 4.447 25.523 30.055 1.00 14.67 280 GLN A C 1
ATOM 3816 O O . GLN A 1 259 ? 5.562 25.707 30.553 1.00 16.01 280 GLN A O 1
ATOM 3830 N N . GLY A 1 260 ? 4.194 25.688 28.760 1.00 13.69 281 GLY A N 1
ATOM 3831 C CA . GLY A 1 260 ? 5.215 26.153 27.844 1.00 14.25 281 GLY A CA 1
ATOM 3832 C C . GLY A 1 260 ? 5.336 27.660 27.861 1.00 14.63 281 GLY A C 1
ATOM 3833 O O . GLY A 1 260 ? 4.373 28.368 27.559 1.00 16.52 281 GLY A O 1
ATOM 3837 N N . GLN A 1 261 ? 6.512 28.163 28.224 1.00 14.41 282 GLN A N 1
ATOM 3838 C CA . GLN A 1 261 ? 6.701 29.592 28.421 1.00 15.22 282 GLN A CA 1
ATOM 3839 C C . GLN A 1 261 ? 7.387 30.286 27.254 1.00 15.87 282 GLN A C 1
ATOM 3840 O O . GLN A 1 261 ? 7.162 31.482 27.039 1.00 17.50 282 GLN A O 1
ATOM 3854 N N . ALA A 1 262 ? 8.238 29.581 26.517 1.00 15.30 283 ALA A N 1
ATOM 3855 C CA . ALA A 1 262 ? 8.988 30.193 25.429 1.00 16.84 283 ALA A CA 1
ATOM 3856 C C . ALA A 1 262 ? 9.361 29.090 24.458 1.00 17.89 283 ALA A C 1
ATOM 3857 O O . ALA A 1 262 ? 9.394 27.914 24.818 1.00 18.92 283 ALA A O 1
ATOM 3864 N N . GLU A 1 263 ? 9.635 29.470 23.220 1.00 18.36 284 GLU A N 1
ATOM 3865 C CA . GLU A 1 263 ? 10.046 28.509 22.208 1.00 21.58 284 GLU A CA 1
ATOM 3866 C C . GLU A 1 263 ? 11.487 28.800 21.825 1.00 20.70 284 GLU A C 1
ATOM 3867 O O . GLU A 1 263 ? 11.853 29.961 21.630 1.00 22.14 284 GLU A O 1
ATOM 3879 N N . THR A 1 264 ? 12.307 27.758 21.766 1.00 20.26 285 THR A N 1
ATOM 3880 C CA . THR A 1 264 ? 13.652 27.856 21.230 1.00 20.68 285 THR A CA 1
ATOM 3881 C C . THR A 1 264 ? 13.686 27.196 19.852 1.00 21.88 285 THR A C 1
ATOM 3882 O O . THR A 1 264 ? 12.658 26.750 19.325 1.00 22.57 285 THR A O 1
ATOM 3893 N N . ALA A 1 265 ? 14.891 27.099 19.289 1.00 23.10 286 ALA A N 1
ATOM 3894 C CA . ALA A 1 265 ? 15.045 26.488 17.976 1.00 24.72 286 ALA A CA 1
ATOM 3895 C C . ALA A 1 265 ? 14.679 25.010 17.968 1.00 25.24 286 ALA A C 1
ATOM 3896 O O . ALA A 1 265 ? 14.348 24.473 16.905 1.00 27.11 286 ALA A O 1
ATOM 3903 N N . TYR A 1 266 ? 14.719 24.336 19.119 1.00 23.36 287 TYR A N 1
ATOM 3904 C CA . TYR A 1 266 ? 14.506 22.899 19.154 1.00 24.29 287 TYR A CA 1
ATOM 3905 C C . TYR A 1 266 ? 13.395 22.442 20.077 1.00 22.45 287 TYR A C 1
ATOM 3906 O O . TYR A 1 266 ? 12.918 21.312 19.917 1.00 22.05 287 TYR A O 1
ATOM 3924 N N . TYR A 1 267 ? 12.978 23.256 21.036 1.00 20.09 288 TYR A N 1
ATOM 3925 C CA . TYR A 1 267 ? 12.028 22.756 22.016 1.00 18.09 288 TYR A CA 1
ATOM 3926 C C . TYR A 1 267 ? 11.237 23.908 22.608 1.00 17.45 288 TYR A C 1
ATOM 3927 O O . TYR A 1 267 ? 11.513 25.086 22.363 1.00 17.93 288 TYR A O 1
ATOM 3945 N N . THR A 1 268 ? 10.230 23.527 23.382 1.00 16.53 289 THR A N 1
ATOM 3946 C CA . THR A 1 268 ? 9.453 24.452 24.189 1.00 15.67 289 THR A CA 1
ATOM 3947 C C . THR A 1 268 ? 10.080 24.477 25.579 1.00 14.73 289 THR A C 1
ATOM 3948 O O . THR A 1 268 ? 10.261 23.421 26.208 1.00 14.74 289 THR A O 1
ATOM 3959 N N . GLN A 1 269 ? 10.430 25.672 26.041 1.00 14.86 290 GLN A N 1
ATOM 3960 C CA . GLN A 1 269 ? 10.963 25.864 27.382 1.00 14.16 290 GLN A CA 1
ATOM 3961 C C . GLN A 1 269 ? 9.819 26.068 28.372 1.00 13.24 290 GLN A C 1
ATOM 3962 O O . GLN A 1 269 ? 9.069 27.050 28.280 1.00 14.30 290 GLN A O 1
ATOM 3976 N N . ASP A 1 270 ? 9.694 25.132 29.314 1.00 13.44 291 ASP A N 1
ATOM 3977 C CA . ASP A 1 270 ? 8.757 25.231 30.421 1.00 13.01 291 ASP A CA 1
ATOM 3978 C C . ASP A 1 270 ? 9.511 25.839 31.614 1.00 13.40 291 ASP A C 1
ATOM 3979 O O . ASP A 1 270 ? 10.566 26.455 31.444 1.00 15.28 291 ASP A O 1
ATOM 4005 N N . ILE A 1 272 ? 12.062 25.081 33.810 1.00 12.80 293 ILE A N 1
ATOM 4006 C CA . ILE A 1 272 ? 13.198 24.160 33.820 1.00 12.99 293 ILE A CA 1
ATOM 4007 C C . ILE A 1 272 ? 13.011 22.997 32.842 1.00 13.47 293 ILE A C 1
ATOM 4008 O O . ILE A 1 272 ? 13.887 22.761 32.003 1.00 14.73 293 ILE A O 1
ATOM 4024 N N . TRP A 1 273 ? 11.898 22.266 32.911 1.00 12.92 294 TRP A N 1
ATOM 4025 C CA . TRP A 1 273 ? 11.658 21.220 31.922 1.00 11.77 294 TRP A CA 1
ATOM 4026 C C . TRP A 1 273 ? 11.766 21.771 30.501 1.00 13.22 294 TRP A C 1
ATOM 4027 O O . TRP A 1 273 ? 11.313 22.882 30.223 1.00 14.28 294 TRP A O 1
ATOM 4048 N N . GLU A 1 274 ? 12.312 20.962 29.595 1.00 13.84 295 GLU A N 1
ATOM 4049 C CA . GLU A 1 274 ? 12.424 21.279 28.171 1.00 14.37 295 GLU A CA 1
ATOM 4050 C C . GLU A 1 274 ? 11.649 20.222 27.391 1.00 14.30 295 GLU A C 1
ATOM 4051 O O . GLU A 1 274 ? 11.815 19.031 27.651 1.00 15.69 295 GLU A O 1
ATOM 4063 N N . GLN A 1 275 ? 10.813 20.653 26.435 1.00 13.98 296 GLN A N 1
ATOM 4064 C CA . GLN A 1 275 ? 9.713 19.845 25.910 1.00 14.21 296 GLN A CA 1
ATOM 4065 C C . GLN A 1 275 ? 9.736 19.761 24.396 1.00 15.47 296 GLN A C 1
ATOM 4066 O O . GLN A 1 275 ? 9.761 20.787 23.710 1.00 16.30 296 GLN A O 1
ATOM 4080 N N . TYR A 1 276 ? 9.665 18.537 23.893 1.00 16.62 297 TYR A N 1
ATOM 4081 C CA . TYR A 1 276 ? 9.636 18.219 22.478 1.00 16.54 297 TYR A CA 1
ATOM 4082 C C . TYR A 1 276 ? 8.321 17.535 22.143 1.00 17.53 297 TYR A C 1
ATOM 4083 O O . TYR A 1 276 ? 7.688 16.933 23.019 1.00 17.25 297 TYR A O 1
ATOM 4101 N N . PRO A 1 277 ? 7.899 17.563 20.880 1.00 19.50 298 PRO A N 1
ATOM 4102 C CA . PRO A 1 277 ? 6.828 16.654 20.469 1.00 20.50 298 PRO A CA 1
ATOM 4103 C C . PRO A 1 277 ? 7.250 15.215 20.717 1.00 21.65 298 PRO A C 1
ATOM 4104 O O . PRO A 1 277 ? 8.438 14.894 20.807 1.00 21.97 298 PRO A O 1
ATOM 4115 N N . TRP A 1 278 ? 6.257 14.339 20.829 1.00 21.74 299 TRP A N 1
ATOM 4116 C CA . TRP A 1 278 ? 6.492 12.907 20.759 1.00 23.11 299 TRP A CA 1
ATOM 4117 C C . TRP A 1 278 ? 5.510 12.335 19.741 1.00 25.81 299 TRP A C 1
ATOM 4118 O O . TRP A 1 278 ? 4.293 12.546 19.877 1.00 26.09 299 TRP A O 1
ATOM 4139 N N . PRO A 1 279 ? 5.978 11.591 18.726 1.00 26.55 300 PRO A N 1
ATOM 4140 C CA . PRO A 1 279 ? 7.377 11.201 18.513 1.00 26.32 300 PRO A CA 1
ATOM 4141 C C . PRO A 1 279 ? 8.240 12.360 18.054 1.00 26.69 300 PRO A C 1
ATOM 4142 O O . PRO A 1 279 ? 7.721 13.406 17.670 1.00 26.96 300 PRO A O 1
ATOM 4153 N N . VAL A 1 280 ? 9.556 12.173 18.122 1.00 26.96 301 VAL A N 1
ATOM 4154 C CA . VAL A 1 280 ? 10.505 13.180 17.670 1.00 27.98 301 VAL A CA 1
ATOM 4155 C C . VAL A 1 280 ? 11.795 12.481 17.271 1.00 30.17 301 VAL A C 1
ATOM 4156 O O . VAL A 1 280 ? 12.190 11.475 17.869 1.00 29.61 301 VAL A O 1
ATOM 4169 N N . ASP A 1 281 ? 12.455 13.029 16.252 1.00 32.68 302 ASP A N 1
ATOM 4170 C CA . ASP A 1 281 ? 13.746 12.505 15.830 1.00 36.66 302 ASP A CA 1
ATOM 4171 C C . ASP A 1 281 ? 14.759 12.667 16.955 1.00 34.06 302 ASP A C 1
ATOM 4172 O O . ASP A 1 281 ? 14.877 13.742 17.551 1.00 33.11 302 ASP A O 1
ATOM 4181 N N . VAL A 1 282 ? 15.518 11.608 17.227 1.00 32.86 303 VAL A N 1
ATOM 4182 C CA . VAL A 1 282 ? 16.486 11.668 18.319 1.00 32.41 303 VAL A CA 1
ATOM 4183 C C . VAL A 1 282 ? 17.524 12.761 18.062 1.00 32.32 303 VAL A C 1
ATOM 4184 O O . VAL A 1 282 ? 17.983 13.429 18.996 1.00 33.22 303 VAL A O 1
ATOM 4197 N N . ALA A 1 283 ? 17.908 12.971 16.796 1.00 32.35 304 ALA A N 1
ATOM 4198 C CA . ALA A 1 283 ? 18.879 14.022 16.496 1.00 32.82 304 ALA A CA 1
ATOM 4199 C C . ALA A 1 283 ? 18.403 15.390 16.978 1.00 32.40 304 ALA A C 1
ATOM 4200 O O . ALA A 1 283 ? 19.228 16.250 17.314 1.00 32.27 304 ALA A O 1
ATOM 4207 N N . ARG A 1 284 ? 17.087 15.619 17.013 1.00 30.96 305 ARG A N 1
ATOM 4208 C CA . ARG A 1 284 ? 16.580 16.908 17.470 1.00 30.41 305 ARG A CA 1
ATOM 4209 C C . ARG A 1 284 ? 16.771 17.060 18.972 1.00 29.03 305 ARG A C 1
ATOM 4210 O O . ARG A 1 284 ? 17.109 18.145 19.460 1.00 29.37 305 ARG A O 1
ATOM 4248 N N . GLU A 1 286 ? 19.101 15.520 20.627 1.00 27.71 307 GLU A N 1
ATOM 4249 C CA . GLU A 1 286 ? 20.541 15.677 20.810 1.00 29.77 307 GLU A CA 1
ATOM 4250 C C . GLU A 1 286 ? 20.962 17.132 20.622 1.00 28.86 307 GLU A C 1
ATOM 4251 O O . GLU A 1 286 ? 21.744 17.672 21.411 1.00 28.77 307 GLU A O 1
ATOM 4263 N N . ALA A 1 287 ? 20.462 17.784 19.571 1.00 29.34 308 ALA A N 1
ATOM 4264 C CA . ALA A 1 287 ? 20.843 19.169 19.317 1.00 30.25 308 ALA A CA 1
ATOM 4265 C C . ALA A 1 287 ? 20.367 20.090 20.433 1.00 28.07 308 ALA A C 1
ATOM 4266 O O . ALA A 1 287 ? 21.117 20.960 20.897 1.00 28.20 308 ALA A O 1
ATOM 4273 N N . GLY A 1 288 ? 19.120 19.913 20.876 1.00 25.30 309 GLY A N 1
ATOM 4274 C CA . GLY A 1 288 ? 18.583 20.757 21.929 1.00 23.80 309 GLY A CA 1
ATOM 4275 C C . GLY A 1 288 ? 19.285 20.584 23.262 1.00 22.31 309 GLY A C 1
ATOM 4276 O O . GLY A 1 288 ? 19.270 21.486 24.103 1.00 23.45 309 GLY A O 1
ATOM 4280 N N . ASN A 1 289 ? 19.887 19.417 23.491 1.00 22.47 310 ASN A N 1
ATOM 4281 C CA . ASN A 1 289 ? 20.648 19.145 24.705 1.00 22.19 310 ASN A CA 1
ATOM 4282 C C . ASN A 1 289 ? 22.145 19.353 24.499 1.00 24.68 310 ASN A C 1
ATOM 4283 O O . ASN A 1 289 ? 22.948 18.920 25.335 1.00 25.36 310 ASN A O 1
ATOM 4294 N N . GLY A 1 290 ? 22.535 20.009 23.408 1.00 25.55 311 GLY A N 1
ATOM 4295 C CA . GLY A 1 290 ? 23.933 20.282 23.171 1.00 26.35 311 GLY A CA 1
ATOM 4296 C C . GLY A 1 290 ? 24.498 21.279 24.162 1.00 26.18 311 GLY A C 1
ATOM 4297 O O . GLY A 1 290 ? 23.787 22.071 24.778 1.00 24.96 311 GLY A O 1
ATOM 4301 N N . TYR A 1 291 ? 25.820 21.240 24.315 1.00 26.60 312 TYR A N 1
ATOM 4302 C CA . TYR A 1 291 ? 26.466 22.145 25.256 1.00 28.00 312 TYR A CA 1
ATOM 4303 C C . TYR A 1 291 ? 26.463 23.582 24.770 1.00 27.68 312 TYR A C 1
ATOM 4304 O O . TYR A 1 291 ? 26.641 24.488 25.590 1.00 27.61 312 TYR A O 1
ATOM 4322 N N . ASP A 1 292 ? 26.176 23.818 23.485 1.00 28.44 313 ASP A N 1
ATOM 4323 C CA . ASP A 1 292 ? 26.022 25.190 23.021 1.00 30.23 313 ASP A CA 1
ATOM 4324 C C . ASP A 1 292 ? 24.837 25.886 23.693 1.00 28.78 313 ASP A C 1
ATOM 4325 O O . ASP A 1 292 ? 24.852 27.111 23.847 1.00 27.90 313 ASP A O 1
ATOM 4334 N N . PHE A 1 293 ? 23.813 25.134 24.120 1.00 27.34 314 PHE A N 1
ATOM 4335 C CA . PHE A 1 293 ? 22.697 25.750 24.844 1.00 26.23 314 PHE A CA 1
ATOM 4336 C C . PHE A 1 293 ? 23.076 26.111 26.276 1.00 27.38 314 PHE A C 1
ATOM 4337 O O . PHE A 1 293 ? 22.394 26.934 26.897 1.00 27.31 314 PHE A O 1
ATOM 4354 N N . ILE A 1 294 ? 24.163 25.541 26.794 1.00 28.92 315 ILE A N 1
ATOM 4355 C CA . ILE A 1 294 ? 24.690 25.932 28.096 1.00 31.00 315 ILE A CA 1
ATOM 4356 C C . ILE A 1 294 ? 25.605 27.144 27.963 1.00 32.09 315 ILE A C 1
ATOM 4357 O O . ILE A 1 294 ? 25.502 28.120 28.717 1.00 33.33 315 ILE A O 1
ATOM 4373 N N . LEU A 1 295 ? 26.515 27.094 26.995 1.00 30.25 316 LEU A N 1
ATOM 4374 C CA . LEU A 1 295 ? 27.645 28.006 26.946 1.00 32.14 316 LEU A CA 1
ATOM 4375 C C . LEU A 1 295 ? 27.355 29.329 26.257 1.00 33.51 316 LEU A C 1
ATOM 4376 O O . LEU A 1 295 ? 28.105 30.291 26.467 1.00 35.31 316 LEU A O 1
ATOM 4392 N N . SER A 1 296 ? 26.329 29.402 25.421 1.00 32.22 317 SER A N 1
ATOM 4393 C CA . SER A 1 296 ? 26.077 30.630 24.684 1.00 33.63 317 SER A CA 1
ATOM 4394 C C . SER A 1 296 ? 24.599 30.982 24.730 1.00 32.01 317 SER A C 1
ATOM 4395 O O . SER A 1 296 ? 23.744 30.096 24.841 1.00 29.92 317 SER A O 1
ATOM 4403 N N . PRO A 1 297 ? 24.274 32.276 24.701 1.00 32.73 318 PRO A N 1
ATOM 4404 C CA . PRO A 1 297 ? 22.862 32.673 24.657 1.00 32.28 318 PRO A CA 1
ATOM 4405 C C . PRO A 1 297 ? 22.210 32.193 23.369 1.00 30.00 318 PRO A C 1
ATOM 4406 O O . PRO A 1 297 ? 22.836 32.173 22.307 1.00 31.02 318 PRO A O 1
ATOM 4417 N N . GLN A 1 298 ? 20.949 31.778 23.477 1.00 28.40 319 GLN A N 1
ATOM 4418 C CA . GLN A 1 298 ? 20.201 31.256 22.340 1.00 28.01 319 GLN A CA 1
ATOM 4419 C C . GLN A 1 298 ? 18.909 32.041 22.148 1.00 27.35 319 GLN A C 1
ATOM 4420 O O . GLN A 1 298 ? 18.301 32.492 23.119 1.00 26.71 319 GLN A O 1
ATOM 4434 N N . PRO A 1 299 ? 18.462 32.231 20.909 1.00 26.52 320 PRO A N 1
ATOM 4435 C CA . PRO A 1 299 ? 17.212 32.972 20.708 1.00 27.13 320 PRO A CA 1
ATOM 4436 C C . PRO A 1 299 ? 16.025 32.213 21.275 1.00 25.57 320 PRO A C 1
ATOM 4437 O O . PRO A 1 299 ? 15.976 30.980 21.248 1.00 25.88 320 PRO A O 1
ATOM 4448 N N . ALA A 1 300 ? 15.077 32.967 21.820 1.00 25.59 321 ALA A N 1
ATOM 4449 C CA . ALA A 1 300 ? 13.860 32.393 22.370 1.00 26.07 321 ALA A CA 1
ATOM 4450 C C . ALA A 1 300 ? 12.721 33.377 22.164 1.00 27.29 321 ALA A C 1
ATOM 4451 O O . ALA A 1 300 ? 12.927 34.593 22.185 1.00 29.89 321 ALA A O 1
ATOM 4458 N N . THR A 1 301 ? 11.517 32.850 21.965 1.00 24.87 322 THR A N 1
ATOM 4459 C CA . THR A 1 301 ? 10.342 33.699 21.812 1.00 25.90 322 THR A CA 1
ATOM 4460 C C . THR A 1 301 ? 9.308 33.333 22.863 1.00 23.41 322 THR A C 1
ATOM 4461 O O . THR A 1 301 ? 9.015 32.151 23.078 1.00 24.22 322 THR A O 1
ATOM 4472 N N . ARG A 1 302 ? 8.767 34.356 23.515 1.00 22.29 323 ARG A N 1
ATOM 4473 C CA . ARG A 1 302 ? 7.824 34.148 24.602 1.00 20.40 323 ARG A CA 1
ATOM 4474 C C . ARG A 1 302 ? 6.463 33.705 24.076 1.00 20.32 323 ARG A C 1
ATOM 4475 O O . ARG A 1 302 ? 5.988 34.193 23.048 1.00 22.56 323 ARG A O 1
ATOM 4496 N N . LEU A 1 303 ? 5.838 32.775 24.797 1.00 18.25 324 LEU A N 1
ATOM 4497 C CA . LEU A 1 303 ? 4.433 32.421 24.620 1.00 18.57 324 LEU A CA 1
ATOM 4498 C C . LEU A 1 303 ? 3.606 33.179 25.653 1.00 19.15 324 LEU A C 1
ATOM 4499 O O . LEU A 1 303 ? 3.897 33.119 26.852 1.00 19.91 324 LEU A O 1
ATOM 4515 N N . THR A 1 304 ? 2.608 33.933 25.178 1.00 18.89 325 THR A N 1
ATOM 4516 C CA . THR A 1 304 ? 1.760 34.759 26.028 1.00 19.91 325 THR A CA 1
ATOM 4517 C C . THR A 1 304 ? 0.322 34.666 25.540 1.00 19.19 325 THR A C 1
ATOM 4518 O O . THR A 1 304 ? 0.030 35.175 24.455 1.00 19.47 325 THR A O 1
ATOM 4529 N N . PRO A 1 305 ? -0.595 34.017 26.262 1.00 18.21 326 PRO A N 1
ATOM 4530 C CA . PRO A 1 305 ? -0.383 33.212 27.465 1.00 18.65 326 PRO A CA 1
ATOM 4531 C C . PRO A 1 305 ? 0.414 31.934 27.188 1.00 16.41 326 PRO A C 1
ATOM 4532 O O . PRO A 1 305 ? 0.597 31.548 26.031 1.00 16.09 326 PRO A O 1
ATOM 4543 N N . PRO A 1 306 ? 0.867 31.273 28.249 1.00 16.75 327 PRO A N 1
ATOM 4544 C CA . PRO A 1 306 ? 1.639 30.038 28.076 1.00 15.77 327 PRO A CA 1
ATOM 4545 C C . PRO A 1 306 ? 0.841 28.925 27.410 1.00 15.04 327 PRO A C 1
ATOM 4546 O O . PRO A 1 306 ? -0.388 28.885 27.450 1.00 16.67 327 PRO A O 1
ATOM 4557 N N . LEU A 1 307 ? 1.570 27.985 26.828 1.00 14.84 328 LEU A N 1
ATOM 4558 C CA . LEU A 1 307 ? 0.966 26.754 26.333 1.00 13.91 328 LEU A CA 1
ATOM 4559 C C . LEU A 1 307 ? 0.560 25.865 27.502 1.00 13.59 328 LEU A C 1
ATOM 4560 O O . LEU A 1 307 ? 1.387 25.594 28.375 1.00 14.18 328 LEU A O 1
ATOM 4576 N N . PRO A 1 308 ? -0.675 25.373 27.555 1.00 14.09 329 PRO A N 1
ATOM 4577 C CA . PRO A 1 308 ? -1.056 24.493 28.679 1.00 14.46 329 PRO A CA 1
ATOM 4578 C C . PRO A 1 308 ? -0.248 23.208 28.677 1.00 14.13 329 PRO A C 1
ATOM 4579 O O . PRO A 1 308 ? 0.301 22.804 27.642 1.00 13.88 329 PRO A O 1
ATOM 4590 N N . PRO A 1 309 ? -0.154 22.529 29.817 1.00 15.08 330 PRO A N 1
ATOM 4591 C CA . PRO A 1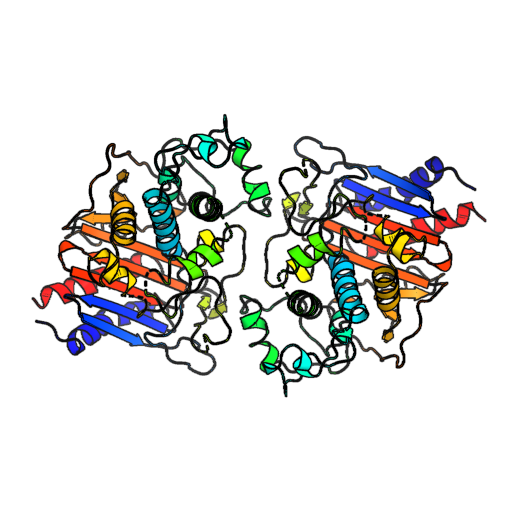 309 ? 0.559 21.246 29.846 1.00 15.76 330 PRO A CA 1
ATOM 4592 C C . PRO A 1 309 ? 0.059 20.318 28.751 1.00 15.51 330 PRO A C 1
ATOM 4593 O O . PRO A 1 309 ? -1.144 20.093 28.599 1.00 16.83 330 PRO A O 1
ATOM 4604 N N . GLN A 1 310 ? 0.996 19.773 27.990 1.00 14.88 331 GLN A N 1
ATOM 4605 C CA . GLN A 1 310 ? 0.658 19.041 26.784 1.00 14.83 331 GLN A CA 1
ATOM 4606 C C . GLN A 1 310 ? 0.597 17.543 27.031 1.00 16.48 331 GLN A C 1
ATOM 4607 O O . GLN A 1 310 ? 1.181 17.012 27.978 1.00 16.82 331 GLN A O 1
ATOM 4621 N N . ARG A 1 311 ? -0.090 16.857 26.124 1.00 18.82 332 ARG A N 1
ATOM 4622 C CA . ARG A 1 311 ? -0.200 15.407 26.206 1.00 20.14 332 ARG A CA 1
ATOM 4623 C C . ARG A 1 311 ? 0.888 14.689 25.407 1.00 20.10 332 ARG A C 1
ATOM 4624 O O . ARG A 1 311 ? 1.677 13.924 25.969 1.00 20.75 332 ARG A O 1
ATOM 4645 N N . ASP A 1 312 ? 0.945 14.910 24.098 1.00 20.32 333 ASP A N 1
ATOM 4646 C CA . ASP A 1 312 ? 1.792 14.071 23.244 1.00 20.84 333 ASP A CA 1
ATOM 4647 C C . ASP A 1 312 ? 3.154 14.731 23.034 1.00 19.27 333 ASP A C 1
ATOM 4648 O O . ASP A 1 312 ? 3.553 15.125 21.934 1.00 19.30 333 ASP A O 1
ATOM 4657 N N . VAL A 1 313 ? 3.890 14.788 24.146 1.00 17.86 334 VAL A N 1
ATOM 4658 C CA . VAL A 1 313 ? 5.192 15.430 24.223 1.00 16.77 334 VAL A CA 1
ATOM 4659 C C . VAL A 1 313 ? 6.131 14.547 25.031 1.00 15.61 334 VAL A C 1
ATOM 4660 O O . VAL A 1 313 ? 5.715 13.611 25.717 1.00 17.53 334 VAL A O 1
ATOM 4673 N N . ILE A 1 314 ? 7.415 14.872 24.953 1.00 14.65 335 ILE A N 1
ATOM 4674 C CA . ILE A 1 314 ? 8.409 14.365 25.890 1.00 14.91 335 ILE A CA 1
ATOM 4675 C C . ILE A 1 314 ? 9.062 15.570 26.564 1.00 15.02 335 ILE A C 1
ATOM 4676 O O . ILE A 1 314 ? 9.556 16.480 25.891 1.00 15.89 335 ILE A O 1
ATOM 4692 N N . LEU A 1 315 ? 8.989 15.611 27.886 1.00 14.42 336 LEU A N 1
ATOM 4693 C CA . LEU A 1 315 ? 9.714 16.579 28.694 1.00 14.36 336 LEU A CA 1
ATOM 4694 C C . LEU A 1 315 ? 11.009 15.947 29.176 1.00 14.73 336 LEU A C 1
ATOM 4695 O O . LEU A 1 315 ? 11.021 14.770 29.541 1.00 17.26 336 LEU A O 1
ATOM 4711 N N . ASN A 1 316 ? 12.094 16.720 29.218 1.00 14.43 337 ASN A N 1
ATOM 4712 C CA . ASN A 1 316 ? 13.336 16.141 29.715 1.00 13.57 337 ASN A CA 1
ATOM 4713 C C . ASN A 1 316 ? 14.146 17.188 30.454 1.00 13.41 337 ASN A C 1
ATOM 4714 O O . ASN A 1 316 ? 13.879 18.391 30.370 1.00 14.31 337 ASN A O 1
ATOM 4725 N N . LYS A 1 317 ? 15.108 16.692 31.227 1.00 12.65 338 LYS A N 1
ATOM 4726 C CA . LYS A 1 317 ? 16.128 17.538 31.822 1.00 12.83 338 LYS A CA 1
ATOM 4727 C C . LYS A 1 317 ? 17.381 16.721 32.092 1.00 13.98 338 LYS A C 1
ATOM 4728 O O . LYS A 1 317 ? 17.310 15.612 32.636 1.00 14.89 338 LYS A O 1
ATOM 4747 N N . THR A 1 318 ? 18.518 17.284 31.690 1.00 15.65 339 THR A N 1
ATOM 4748 C CA . THR A 1 318 ? 19.833 16.776 32.039 1.00 16.08 339 THR A CA 1
ATOM 4749 C C . THR A 1 318 ? 20.297 17.384 33.357 1.00 15.10 339 THR A C 1
ATOM 4750 O O . THR A 1 318 ? 19.988 18.535 33.681 1.00 15.39 339 THR A O 1
ATOM 4761 N N . GLY A 1 319 ? 21.065 16.609 34.107 1.00 17.07 340 GLY A N 1
ATOM 4762 C CA . GLY A 1 319 ? 21.639 17.125 35.330 1.00 18.21 340 GLY A CA 1
ATOM 4763 C C . GLY A 1 319 ? 22.964 16.470 35.620 1.00 20.61 340 GLY A C 1
ATOM 4764 O O . GLY A 1 319 ? 23.068 15.243 35.568 1.00 22.50 340 GLY A O 1
ATOM 4768 N N . ALA A 1 320 ? 23.987 17.264 35.919 1.00 20.18 341 ALA A N 1
ATOM 4769 C CA . ALA A 1 320 ? 25.295 16.708 36.199 1.00 20.49 341 ALA A CA 1
ATOM 4770 C C . ALA A 1 320 ? 26.020 17.513 37.265 1.00 20.53 341 ALA A C 1
ATOM 4771 O O . ALA A 1 320 ? 25.683 18.659 37.566 1.00 21.25 341 ALA A O 1
ATOM 4778 N N . THR A 1 321 ? 27.002 16.852 37.865 1.00 21.03 342 THR A N 1
ATOM 4779 C CA . THR A 1 321 ? 28.056 17.470 38.656 1.00 21.87 342 THR A CA 1
ATOM 4780 C C . THR A 1 321 ? 29.380 16.966 38.089 1.00 24.65 342 THR A C 1
ATOM 4781 O O . THR A 1 321 ? 29.404 16.195 37.127 1.00 25.89 342 THR A O 1
ATOM 4792 N N . ASN A 1 322 ? 30.501 17.366 38.691 1.00 26.35 343 ASN A N 1
ATOM 4793 C CA . ASN A 1 322 ? 31.778 16.854 38.200 1.00 28.29 343 ASN A CA 1
ATOM 4794 C C . ASN A 1 322 ? 31.828 15.330 38.243 1.00 28.44 343 ASN A C 1
ATOM 4795 O O . ASN A 1 322 ? 32.557 14.714 37.456 1.00 30.55 343 ASN A O 1
ATOM 4806 N N . GLY A 1 323 ? 31.065 14.707 39.143 1.00 27.38 344 GLY A N 1
ATOM 4807 C CA . GLY A 1 323 ? 31.133 13.268 39.322 1.00 26.35 344 GLY A CA 1
ATOM 4808 C C . GLY A 1 323 ? 29.930 12.458 38.875 1.00 25.76 344 GLY A C 1
ATOM 4809 O O . GLY A 1 323 ? 29.985 11.223 38.894 1.00 26.69 344 GLY A O 1
ATOM 4813 N N . PHE A 1 324 ? 28.848 13.126 38.459 1.00 23.38 345 PHE A N 1
ATOM 4814 C CA . PHE A 1 324 ? 27.578 12.466 38.184 1.00 22.27 345 PHE A CA 1
ATOM 4815 C C . PHE A 1 324 ? 26.981 12.957 36.873 1.00 22.57 345 PHE A C 1
ATOM 4816 O O . PHE A 1 324 ? 27.185 14.104 36.473 1.00 23.43 345 PHE A O 1
ATOM 4833 N N . GLY A 1 325 ? 26.228 12.070 36.216 1.00 21.57 346 GLY A N 1
ATOM 4834 C CA . GLY A 1 325 ? 25.499 12.387 35.003 1.00 20.66 346 GLY A CA 1
ATOM 4835 C C . GLY A 1 325 ? 24.114 11.770 35.030 1.00 21.60 346 GLY A C 1
ATOM 4836 O O . GLY A 1 325 ? 23.978 10.543 35.085 1.00 24.02 346 GLY A O 1
ATOM 4840 N N . GLY A 1 326 ? 23.076 12.609 35.009 1.00 20.56 347 GLY A N 1
ATOM 4841 C CA . GLY A 1 326 ? 21.722 12.135 35.168 1.00 19.72 347 GLY A CA 1
ATOM 4842 C C . GLY A 1 326 ? 20.804 12.656 34.080 1.00 17.99 347 GLY A C 1
ATOM 4843 O O . GLY A 1 326 ? 21.105 13.623 33.383 1.00 16.96 347 GLY A O 1
ATOM 4847 N N . TYR A 1 327 ? 19.655 11.999 33.958 1.00 17.12 348 TYR A N 1
ATOM 4848 C CA . TYR A 1 327 ? 18.691 12.360 32.928 1.00 16.30 348 TYR A CA 1
ATOM 4849 C C . TYR A 1 327 ? 17.311 11.925 33.377 1.00 16.57 348 TYR A C 1
ATOM 4850 O O . TYR A 1 327 ? 17.151 10.856 33.972 1.00 16.82 348 TYR A O 1
ATOM 4868 N N . VAL A 1 328 ? 16.322 12.778 33.121 1.00 14.78 349 VAL A N 1
ATOM 4869 C CA . VAL A 1 328 ? 14.928 12.429 33.357 1.00 14.63 349 VAL A CA 1
ATOM 4870 C C . VAL A 1 328 ? 14.120 12.744 32.108 1.00 15.26 349 VAL A C 1
ATOM 4871 O O . VAL A 1 328 ? 14.354 13.757 31.438 1.00 15.73 349 VAL A O 1
ATOM 4884 N N . ALA A 1 329 ? 13.158 11.876 31.804 1.00 15.64 350 ALA A N 1
ATOM 4885 C CA . ALA A 1 329 ? 12.252 12.081 30.687 1.00 17.17 350 ALA A CA 1
ATOM 4886 C C . ALA A 1 329 ? 10.850 11.683 31.113 1.00 16.72 350 ALA A C 1
ATOM 4887 O O . ALA A 1 329 ? 10.659 10.723 31.868 1.00 17.51 350 ALA A O 1
ATOM 4894 N N . LEU A 1 330 ? 9.879 12.439 30.621 1.00 15.73 351 LEU A N 1
ATOM 4895 C CA . LEU A 1 330 ? 8.476 12.299 30.979 1.00 16.11 351 LEU A CA 1
ATOM 4896 C C . LEU A 1 330 ? 7.655 12.347 29.702 1.00 16.31 351 LEU A C 1
ATOM 4897 O O . LEU A 1 330 ? 7.777 13.298 28.925 1.00 16.53 351 LEU A O 1
ATOM 4913 N N . LEU A 1 331 ? 6.809 11.336 29.489 1.00 16.25 352 LEU A N 1
ATOM 4914 C CA . LEU A 1 331 ? 5.945 11.270 28.306 1.00 16.70 352 LEU A CA 1
ATOM 4915 C C . LEU A 1 331 ? 4.495 11.131 28.751 1.00 16.59 352 LEU A C 1
ATOM 4916 O O . LEU A 1 331 ? 3.995 10.010 28.931 1.00 17.49 352 LEU A O 1
ATOM 4932 N N . PRO A 1 332 ? 3.784 12.242 28.946 1.00 17.10 353 PRO A N 1
ATOM 4933 C CA . PRO A 1 332 ? 2.442 12.151 29.553 1.00 18.43 353 PRO A CA 1
ATOM 4934 C C . PRO A 1 332 ? 1.470 11.315 28.743 1.00 20.02 353 PRO A C 1
ATOM 4935 O O . PRO A 1 332 ? 0.707 10.520 29.309 1.00 21.96 353 PRO A O 1
ATOM 4946 N N . GLY A 1 333 ? 1.492 11.461 27.422 1.00 20.07 354 GLY A N 1
ATOM 4947 C CA . GLY A 1 333 ? 0.580 10.724 26.577 1.00 21.50 354 GLY A CA 1
ATOM 4948 C C . GLY A 1 333 ? 0.865 9.247 26.492 1.00 22.06 354 GLY A C 1
ATOM 4949 O O . GLY A 1 333 ? 0.006 8.498 26.014 1.00 23.61 354 GLY A O 1
ATOM 4953 N N . GLN A 1 334 ? 2.043 8.818 26.939 1.00 21.76 355 GLN A N 1
ATOM 4954 C CA . GLN A 1 334 ? 2.400 7.411 27.017 1.00 22.75 355 GLN A CA 1
ATOM 4955 C C . GLN A 1 334 ? 2.375 6.876 28.441 1.00 22.13 355 GLN A C 1
ATOM 4956 O O . GLN A 1 334 ? 2.697 5.702 28.653 1.00 22.91 355 GLN A O 1
ATOM 4970 N N . ASP A 1 335 ? 2.006 7.701 29.421 1.00 20.61 356 ASP A N 1
ATOM 4971 C CA . ASP A 1 335 ? 1.953 7.268 30.817 1.00 20.82 356 ASP A CA 1
ATOM 4972 C C . ASP A 1 335 ? 3.307 6.713 31.249 1.00 20.03 356 ASP A C 1
ATOM 4973 O O . ASP A 1 335 ? 3.393 5.694 31.940 1.00 21.84 356 ASP A O 1
ATOM 4982 N N . LEU A 1 336 ? 4.376 7.402 30.850 1.00 18.68 357 LEU A N 1
ATOM 4983 C CA . LEU A 1 336 ? 5.731 6.877 30.941 1.00 18.61 357 LEU A CA 1
ATOM 4984 C C . LEU A 1 336 ? 6.674 7.928 31.500 1.00 18.05 357 LEU A C 1
ATOM 4985 O O . LEU A 1 336 ? 6.676 9.075 31.041 1.00 19.01 357 LEU A O 1
ATOM 5001 N N . GLY A 1 337 ? 7.486 7.522 32.473 1.00 16.85 358 GLY A N 1
ATOM 5002 C CA . GLY A 1 337 ? 8.563 8.344 32.976 1.00 16.22 358 GLY A CA 1
ATOM 5003 C C . GLY A 1 337 ? 9.808 7.500 33.133 1.00 16.78 358 GLY A C 1
ATOM 5004 O O . GLY A 1 337 ? 9.709 6.318 33.477 1.00 18.63 358 GLY A O 1
ATOM 5008 N N . ILE A 1 338 ? 10.976 8.086 32.880 1.00 17.04 359 ILE A N 1
ATOM 5009 C CA . ILE A 1 338 ? 12.249 7.386 32.992 1.00 17.72 359 ILE A CA 1
ATOM 5010 C C . ILE A 1 338 ? 13.234 8.284 33.726 1.00 16.56 359 ILE A C 1
ATOM 5011 O O . ILE A 1 338 ? 13.296 9.489 33.466 1.00 16.91 359 ILE A O 1
ATOM 5027 N N . VAL A 1 339 ? 14.006 7.696 34.640 1.00 16.22 360 VAL A N 1
ATOM 5028 C CA . VAL A 1 339 ? 15.129 8.370 35.284 1.00 16.20 360 VAL A CA 1
ATOM 5029 C C . VAL A 1 339 ? 16.359 7.503 35.067 1.00 18.27 360 VAL A C 1
ATOM 5030 O O . VAL A 1 339 ? 16.289 6.274 35.169 1.00 18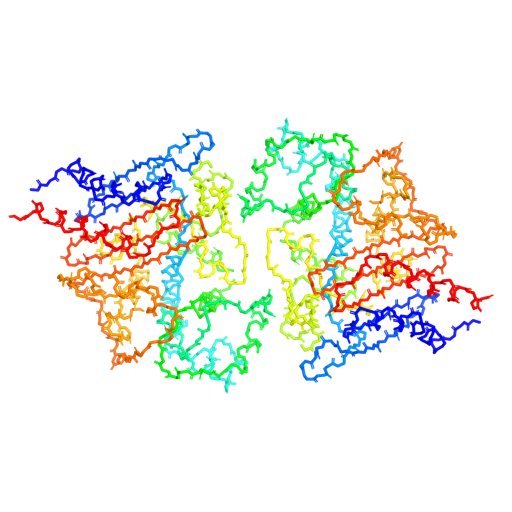.65 360 VAL A O 1
ATOM 5043 N N . VAL A 1 340 ? 17.477 8.138 34.728 1.00 16.98 361 VAL A N 1
ATOM 5044 C CA . VAL A 1 340 ? 18.743 7.445 34.519 1.00 18.51 361 VAL A CA 1
ATOM 5045 C C . VAL A 1 340 ? 19.770 8.166 35.373 1.00 18.88 361 VAL A C 1
ATOM 5046 O O . VAL A 1 340 ? 20.084 9.335 35.113 1.00 19.42 361 VAL A O 1
ATOM 5059 N N . LEU A 1 341 ? 20.294 7.478 36.383 1.00 18.63 362 LEU A N 1
ATOM 5060 C CA . LEU A 1 341 ? 21.246 8.049 37.322 1.00 18.55 362 LEU A CA 1
ATOM 5061 C C . LEU A 1 341 ? 22.558 7.287 37.239 1.00 19.76 362 LEU A C 1
ATOM 5062 O O . LEU A 1 341 ? 22.569 6.054 37.254 1.00 21.07 362 LEU A O 1
ATOM 5078 N N . ALA A 1 342 ? 23.662 8.025 37.202 1.00 20.42 363 ALA A N 1
ATOM 5079 C CA . ALA A 1 342 ? 24.976 7.433 37.015 1.00 22.88 363 ALA A CA 1
ATOM 5080 C C . ALA A 1 342 ? 25.997 8.246 37.788 1.00 22.81 363 ALA A C 1
ATOM 5081 O O . ALA A 1 342 ? 25.882 9.470 37.862 1.00 23.01 363 ALA A O 1
ATOM 5088 N N . ASN A 1 343 ? 27.002 7.573 38.346 1.00 23.19 364 ASN A N 1
ATOM 5089 C CA . ASN A 1 343 ? 28.061 8.263 39.084 1.00 24.16 364 ASN A CA 1
ATOM 5090 C C . ASN A 1 343 ? 29.287 8.484 38.209 1.00 26.02 364 ASN A C 1
ATOM 5091 O O . ASN A 1 343 ? 30.439 8.371 38.642 1.00 27.17 364 ASN A O 1
ATOM 5102 N N . ARG A 1 344 ? 29.019 8.825 36.952 1.00 26.79 365 ARG A N 1
ATOM 5103 C CA . ARG A 1 344 ? 29.998 9.372 36.031 1.00 27.89 365 ARG A CA 1
ATOM 5104 C C . ARG A 1 344 ? 29.310 10.453 35.213 1.00 27.74 365 ARG A C 1
ATOM 5105 O O . ARG A 1 344 ? 28.188 10.249 34.739 1.00 27.41 365 ARG A O 1
ATOM 5126 N N . ASN A 1 345 ? 29.979 11.593 35.054 1.00 29.36 366 ASN A N 1
ATOM 5127 C CA . ASN A 1 345 ? 29.531 12.645 34.146 1.00 28.41 366 ASN A CA 1
ATOM 5128 C C . ASN A 1 345 ? 29.864 12.196 32.728 1.00 28.59 366 ASN A C 1
ATOM 5129 O O . ASN A 1 345 ? 31.035 12.156 32.339 1.00 30.11 366 ASN A O 1
ATOM 5140 N N . TYR A 1 346 ? 28.857 11.806 31.964 1.00 28.02 367 TYR A N 1
ATOM 5141 C CA . TYR A 1 346 ? 29.068 11.461 30.567 1.00 29.12 367 TYR A CA 1
ATOM 5142 C C . TYR A 1 346 ? 28.177 12.348 29.702 1.00 28.83 367 TYR A C 1
ATOM 5143 O O . TYR A 1 346 ? 27.182 12.904 30.183 1.00 27.96 367 TYR A O 1
ATOM 5161 N N . PRO A 1 347 ? 28.535 12.541 28.433 1.00 29.52 368 PRO A N 1
ATOM 5162 C CA . PRO A 1 347 ? 27.928 13.626 27.647 1.00 29.52 368 PRO A CA 1
ATOM 5163 C C . PRO A 1 347 ? 26.407 13.557 27.552 1.00 29.41 368 PRO A C 1
ATOM 5164 O O . PRO A 1 347 ? 25.810 12.483 27.436 1.00 28.23 368 PRO A O 1
ATOM 5175 N N . ASN A 1 348 ? 25.792 14.744 27.592 1.00 29.18 369 ASN A N 1
ATOM 5176 C CA . ASN A 1 348 ? 24.345 14.872 27.467 1.00 27.14 369 ASN A CA 1
ATOM 5177 C C . ASN A 1 348 ? 23.799 14.062 26.303 1.00 26.64 369 ASN A C 1
ATOM 5178 O O . ASN A 1 348 ? 22.815 13.329 26.444 1.00 25.78 369 ASN A O 1
ATOM 5189 N N . GLU A 1 349 ? 24.384 14.246 25.117 1.00 27.39 370 GLU A N 1
ATOM 5190 C CA . GLU A 1 349 ? 23.853 13.589 23.930 1.00 28.84 370 GLU A CA 1
ATOM 5191 C C . GLU A 1 349 ? 23.856 12.075 24.089 1.00 28.89 370 GLU A C 1
ATOM 5192 O O . GLU A 1 349 ? 22.963 11.395 23.571 1.00 29.36 370 GLU A O 1
ATOM 5204 N N . ALA A 1 350 ? 24.826 11.531 24.825 1.00 29.83 371 ALA A N 1
ATOM 5205 C CA . ALA A 1 350 ? 24.858 10.090 25.039 1.00 30.26 371 ALA A CA 1
ATOM 5206 C C . ALA A 1 350 ? 23.702 9.638 25.923 1.00 28.79 371 ALA A C 1
ATOM 5207 O O . ALA A 1 350 ? 23.111 8.578 25.683 1.00 28.67 371 ALA A O 1
ATOM 5214 N N . ARG A 1 351 ? 23.365 10.426 26.951 1.00 27.16 372 ARG A N 1
ATOM 5215 C CA . ARG A 1 351 ? 22.220 10.085 27.786 1.00 26.15 372 ARG A CA 1
ATOM 5216 C C . ARG A 1 351 ? 20.947 10.111 26.961 1.00 26.68 372 ARG A C 1
ATOM 5217 O O . ARG A 1 351 ? 20.079 9.239 27.096 1.00 26.00 372 ARG A O 1
ATOM 5238 N N . VAL A 1 352 ? 20.830 11.116 26.093 1.00 27.38 373 VAL A N 1
ATOM 5239 C CA . VAL A 1 352 ? 19.646 11.272 25.256 1.00 28.31 373 VAL A CA 1
ATOM 5240 C C . VAL A 1 352 ? 19.516 10.102 24.287 1.00 29.11 373 VAL A C 1
ATOM 5241 O O . VAL A 1 352 ? 18.427 9.545 24.100 1.00 29.69 373 VAL A O 1
ATOM 5254 N N . ARG A 1 353 ? 20.618 9.726 23.633 1.00 30.22 374 ARG A N 1
ATOM 5255 C CA . ARG A 1 353 ? 20.552 8.661 22.635 1.00 31.72 374 ARG A CA 1
ATOM 5256 C C . ARG A 1 353 ? 20.128 7.339 23.267 1.00 32.02 374 ARG A C 1
ATOM 5257 O O . ARG A 1 353 ? 19.268 6.628 22.734 1.00 33.06 374 ARG A O 1
ATOM 5278 N N . ALA A 1 354 ? 20.726 6.988 24.408 1.00 31.42 375 ALA A N 1
ATOM 5279 C CA . ALA A 1 354 ? 20.409 5.713 25.041 1.00 30.38 375 ALA A CA 1
ATOM 5280 C C . ALA A 1 354 ? 18.986 5.701 25.585 1.00 29.44 375 ALA A C 1
ATOM 5281 O O . ALA A 1 354 ? 18.287 4.686 25.488 1.00 29.59 375 ALA A O 1
ATOM 5288 N N . THR A 1 355 ? 18.538 6.815 26.164 1.00 27.92 376 THR A N 1
ATOM 5289 C CA . THR A 1 355 ? 17.189 6.864 26.715 1.00 25.88 376 THR A CA 1
ATOM 5290 C C . THR A 1 355 ? 16.137 6.852 25.609 1.00 26.35 376 THR A C 1
ATOM 5291 O O . THR A 1 355 ? 15.114 6.169 25.735 1.00 26.43 376 THR A O 1
ATOM 5302 N N . HIS A 1 356 ? 16.377 7.578 24.509 1.00 26.76 377 HIS A N 1
ATOM 5303 C CA . HIS A 1 356 ? 15.438 7.570 23.387 1.00 27.82 377 HIS A CA 1
ATOM 5304 C C . HIS A 1 356 ? 15.293 6.165 22.819 1.00 28.47 377 HIS A C 1
ATOM 5305 O O . HIS A 1 356 ? 14.186 5.726 22.482 1.00 28.37 377 HIS A O 1
ATOM 5319 N N . ALA A 1 357 ? 16.408 5.442 22.715 1.00 29.37 378 ALA A N 1
ATOM 5320 C CA . ALA A 1 357 ? 16.365 4.072 22.225 1.00 31.54 378 ALA A CA 1
ATOM 5321 C C . ALA A 1 357 ? 15.606 3.172 23.189 1.00 31.38 378 ALA A C 1
ATOM 5322 O O . ALA A 1 357 ? 14.845 2.297 22.761 1.00 31.57 378 ALA A O 1
ATOM 5329 N N . LEU A 1 358 ? 15.797 3.372 24.494 1.00 30.05 379 LEU A N 1
ATOM 5330 C CA . LEU A 1 358 ? 15.055 2.587 25.473 1.00 30.34 379 LEU A CA 1
ATOM 5331 C C . LEU A 1 358 ? 13.563 2.861 25.361 1.00 29.53 379 LEU A C 1
ATOM 5332 O O . LEU A 1 358 ? 12.746 1.933 25.380 1.00 28.34 379 LEU A O 1
ATOM 5348 N N . ILE A 1 359 ? 13.186 4.136 25.251 1.00 28.93 380 ILE A N 1
ATOM 5349 C CA . ILE A 1 359 ? 11.771 4.473 25.138 1.00 28.71 380 ILE A CA 1
ATOM 5350 C C . ILE A 1 359 ? 11.184 3.828 23.894 1.00 30.19 380 ILE A C 1
ATOM 5351 O O . ILE A 1 359 ? 10.123 3.196 23.940 1.00 31.43 380 ILE A O 1
ATOM 5367 N N . THR A 1 360 ? 11.873 3.978 22.760 1.00 31.21 381 THR A N 1
ATOM 5368 C CA . THR A 1 360 ? 11.370 3.438 21.503 1.00 32.88 381 THR A CA 1
ATOM 5369 C C . THR A 1 360 ? 11.169 1.931 21.585 1.00 34.70 381 THR A C 1
ATOM 5370 O O . THR A 1 360 ? 10.152 1.409 21.113 1.00 34.07 381 THR A O 1
ATOM 5381 N N . ASP A 1 361 ? 12.126 1.210 22.177 1.00 36.56 382 ASP A N 1
ATOM 5382 C CA . ASP A 1 361 ? 11.987 -0.238 22.307 1.00 39.06 382 ASP A CA 1
ATOM 5383 C C . ASP A 1 361 ? 10.857 -0.600 23.264 1.00 36.83 382 ASP A C 1
ATOM 5384 O O . ASP A 1 361 ? 10.083 -1.528 23.003 1.00 37.03 382 ASP A O 1
ATOM 5393 N N . LEU A 1 362 ? 10.753 0.115 24.384 1.00 34.24 383 LEU A N 1
ATOM 5394 C CA . LEU A 1 362 ? 9.664 -0.115 25.326 1.00 33.41 383 LEU A CA 1
ATOM 5395 C C . LEU A 1 362 ? 8.308 0.017 24.645 1.00 33.75 383 LEU A C 1
ATOM 5396 O O . LEU A 1 362 ? 7.470 -0.889 24.706 1.00 34.01 383 LEU A O 1
ATOM 5412 N N . LEU A 1 363 ? 8.062 1.161 24.011 1.00 33.98 384 LEU A N 1
ATOM 5413 C CA . LEU A 1 363 ? 6.748 1.394 23.429 1.00 34.34 384 LEU A CA 1
ATOM 5414 C C . LEU A 1 363 ? 6.464 0.401 22.312 1.00 36.65 384 LEU A C 1
ATOM 5415 O O . LEU A 1 363 ? 5.307 0.025 22.096 1.00 37.07 384 LEU A O 1
ATOM 5431 N N . ALA A 1 364 ? 7.507 -0.070 21.624 1.00 38.78 385 ALA A N 1
ATOM 5432 C CA . ALA A 1 364 ? 7.311 -1.009 20.529 1.00 41.51 385 ALA A CA 1
ATOM 5433 C C . ALA A 1 364 ? 6.867 -2.387 21.003 1.00 42.38 385 ALA A C 1
ATOM 5434 O O . ALA A 1 364 ? 6.388 -3.179 20.184 1.00 42.89 385 ALA A O 1
ATOM 5441 N N . THR A 1 365 ? 7.027 -2.707 22.291 1.00 42.70 386 THR A N 1
ATOM 5442 C CA . THR A 1 365 ? 6.510 -3.982 22.774 1.00 42.76 386 THR A CA 1
ATOM 5443 C C . THR A 1 365 ? 4.989 -4.024 22.736 1.00 44.16 386 THR A C 1
ATOM 5444 O O . THR A 1 365 ? 4.409 -5.101 22.914 1.00 43.87 386 THR A O 1
ATOM 5455 N N . GLN A 1 366 ? 4.338 -2.884 22.525 1.00 44.66 387 GLN A N 1
ATOM 5456 C CA . GLN A 1 366 ? 2.895 -2.840 22.355 1.00 46.61 387 GLN A CA 1
ATOM 5457 C C . GLN A 1 366 ? 2.560 -3.169 20.904 1.00 47.28 387 GLN A C 1
ATOM 5458 O O . GLN A 1 366 ? 1.399 -3.139 20.511 1.00 49.77 387 GLN A O 1
ATOM 5472 N N . SER B 1 5 ? 56.366 60.286 76.445 1.00 67.11 26 SER B N 1
ATOM 5473 C CA . SER B 1 5 ? 55.390 59.557 75.641 1.00 67.36 26 SER B CA 1
ATOM 5474 C C . SER B 1 5 ? 55.279 60.164 74.245 1.00 66.85 26 SER B C 1
ATOM 5475 O O . SER B 1 5 ? 55.773 61.266 73.997 1.00 67.20 26 SER B O 1
ATOM 5482 N N . ALA B 1 6 ? 54.625 59.439 73.339 1.00 65.54 27 ALA B N 1
ATOM 5483 C CA . ALA B 1 6 ? 54.503 59.846 71.948 1.00 64.76 27 ALA B CA 1
ATOM 5484 C C . ALA B 1 6 ? 53.046 60.100 71.590 1.00 64.13 27 ALA B C 1
ATOM 5485 O O . ALA B 1 6 ? 52.136 59.447 72.109 1.00 63.96 27 ALA B O 1
ATOM 5492 N N . THR B 1 7 ? 52.836 61.054 70.687 1.00 63.59 28 THR B N 1
ATOM 5493 C CA . THR B 1 7 ? 51.497 61.336 70.201 1.00 63.10 28 THR B CA 1
ATOM 5494 C C . THR B 1 7 ? 50.944 60.126 69.450 1.00 62.37 28 THR B C 1
ATOM 5495 O O . THR B 1 7 ? 51.684 59.266 68.964 1.00 62.18 28 THR B O 1
ATOM 5506 N N . SER B 1 8 ? 49.615 60.055 69.365 1.00 62.02 29 SER B N 1
ATOM 5507 C CA . SER B 1 8 ? 49.009 59.096 68.451 1.00 61.23 29 SER B CA 1
ATOM 5508 C C . SER B 1 8 ? 49.417 59.406 67.016 1.00 59.63 29 SER B C 1
ATOM 5509 O O . SER B 1 8 ? 49.530 58.495 66.188 1.00 58.95 29 SER B O 1
ATOM 5517 N N . GLU B 1 9 ? 49.671 60.683 66.716 1.00 59.48 30 GLU B N 1
ATOM 5518 C CA . GLU B 1 9 ? 50.169 61.060 65.398 1.00 59.73 30 GLU B CA 1
ATOM 5519 C C . GLU B 1 9 ? 51.543 60.455 65.134 1.00 55.66 30 GLU B C 1
ATOM 5520 O O . GLU B 1 9 ? 51.828 60.008 64.017 1.00 55.26 30 GLU B O 1
ATOM 5532 N N . GLN B 1 10 ? 52.413 60.436 66.147 1.00 52.92 31 GLN B N 1
ATOM 5533 C CA . GLN B 1 10 ? 53.712 59.788 65.991 1.00 50.63 31 GLN B CA 1
ATOM 5534 C C . GLN B 1 10 ? 53.572 58.272 65.911 1.00 45.66 31 GLN B C 1
ATOM 5535 O O . GLN B 1 10 ? 54.376 57.611 65.243 1.00 43.59 31 GLN B O 1
ATOM 5549 N N . ILE B 1 11 ? 52.561 57.705 66.573 1.00 43.67 32 ILE B N 1
ATOM 5550 C CA . ILE B 1 11 ? 52.300 56.274 66.457 1.00 41.73 32 ILE B CA 1
ATOM 5551 C C . ILE B 1 11 ? 51.876 55.932 65.033 1.00 41.12 32 ILE B C 1
ATOM 5552 O O . ILE B 1 11 ? 52.375 54.976 64.428 1.00 40.71 32 ILE B O 1
ATOM 5568 N N . VAL B 1 12 ? 50.955 56.717 64.474 1.00 41.26 33 VAL B N 1
ATOM 5569 C CA . VAL B 1 12 ? 50.534 56.498 63.094 1.00 41.03 33 VAL B CA 1
ATOM 5570 C C . VAL B 1 12 ? 51.724 56.640 62.152 1.00 41.45 33 VAL B C 1
ATOM 5571 O O . VAL B 1 12 ? 51.847 55.900 61.168 1.00 41.72 33 VAL B O 1
ATOM 5584 N N . ASP B 1 13 ? 52.634 57.573 62.455 1.00 41.98 34 ASP B N 1
ATOM 5585 C CA . ASP B 1 13 ? 53.823 57.757 61.629 1.00 42.13 34 ASP B CA 1
ATOM 5586 C C . ASP B 1 13 ? 54.702 56.506 61.631 1.00 39.51 34 ASP B C 1
ATOM 5587 O O . ASP B 1 13 ? 55.270 56.138 60.596 1.00 39.93 34 ASP B O 1
ATOM 5596 N N . ILE B 1 14 ? 54.835 55.843 62.785 1.00 36.86 35 ILE B N 1
ATOM 5597 C CA . ILE B 1 14 ? 55.662 54.639 62.866 1.00 36.61 35 ILE B CA 1
ATOM 5598 C C . ILE B 1 14 ? 55.005 53.489 62.112 1.00 35.84 35 ILE B C 1
ATOM 5599 O O . ILE B 1 14 ? 55.678 52.713 61.421 1.00 35.78 35 ILE B O 1
ATOM 5615 N N . ALA B 1 15 ? 53.685 53.355 62.236 1.00 34.95 36 ALA B N 1
ATOM 5616 C CA . ALA B 1 15 ? 52.963 52.331 61.490 1.00 34.61 36 ALA B CA 1
ATOM 5617 C C . ALA B 1 15 ? 53.145 52.514 59.988 1.00 35.25 36 ALA B C 1
ATOM 5618 O O . ALA B 1 15 ? 53.397 51.550 59.256 1.00 35.67 36 ALA B O 1
ATOM 5625 N N . ASP B 1 16 ? 52.988 53.749 59.507 1.00 36.14 37 ASP B N 1
ATOM 5626 C CA . ASP B 1 16 ? 53.221 54.062 58.099 1.00 37.32 37 ASP B CA 1
ATOM 5627 C C . ASP B 1 16 ? 54.587 53.560 57.651 1.00 36.87 37 ASP B C 1
ATOM 5628 O O . ASP B 1 16 ? 54.707 52.846 56.650 1.00 38.15 37 ASP B O 1
ATOM 5637 N N . ALA B 1 17 ? 55.632 53.908 58.397 1.00 36.57 38 ALA B N 1
ATOM 5638 C CA . ALA B 1 17 ? 56.979 53.544 57.982 1.00 36.32 38 ALA B CA 1
ATOM 5639 C C . ALA B 1 17 ? 57.237 52.045 58.090 1.00 36.51 38 ALA B C 1
ATOM 5640 O O . ALA B 1 17 ? 58.014 51.501 57.298 1.00 38.51 38 ALA B O 1
ATOM 5647 N N . SER B 1 18 ? 56.607 51.359 59.049 1.00 35.96 39 SER B N 1
ATOM 5648 C CA . SER B 1 18 ? 56.881 49.936 59.234 1.00 35.36 39 SER B CA 1
ATOM 5649 C C . SER B 1 18 ? 56.308 49.086 58.104 1.00 34.89 39 SER B C 1
ATOM 5650 O O . SER B 1 18 ? 56.837 48.008 57.812 1.00 35.44 39 SER B O 1
ATOM 5658 N N . PHE B 1 19 ? 55.235 49.542 57.462 1.00 34.15 40 PHE B N 1
ATOM 5659 C CA . PHE B 1 19 ? 54.557 48.744 56.453 1.00 32.75 40 PHE B CA 1
ATOM 5660 C C . PHE B 1 19 ? 54.720 49.261 55.038 1.00 34.82 40 PHE B C 1
ATOM 5661 O O . PHE B 1 19 ? 54.301 48.576 54.099 1.00 34.66 40 PHE B O 1
ATOM 5678 N N . ALA B 1 20 ? 55.345 50.415 54.849 1.00 36.07 41 ALA B N 1
ATOM 5679 C CA . ALA B 1 20 ? 55.598 50.887 53.490 1.00 36.88 41 ALA B CA 1
ATOM 5680 C C . ALA B 1 20 ? 56.346 49.861 52.652 1.00 38.06 41 ALA B C 1
ATOM 5681 O O . ALA B 1 20 ? 55.948 49.625 51.502 1.00 37.93 41 ALA B O 1
ATOM 5688 N N . PRO B 1 21 ? 57.401 49.206 53.151 1.00 38.81 42 PRO B N 1
ATOM 5689 C CA . PRO B 1 21 ? 58.095 48.213 52.309 1.00 38.91 42 PRO B CA 1
ATOM 5690 C C . PRO B 1 21 ? 57.229 47.042 51.867 1.00 37.72 42 PRO B C 1
ATOM 5691 O O . PRO B 1 21 ? 57.266 46.680 50.683 1.00 37.92 42 PRO B O 1
ATOM 5702 N N . VAL B 1 22 ? 56.469 46.416 52.776 1.00 36.71 43 VAL B N 1
ATOM 5703 C CA . VAL B 1 22 ? 55.679 45.253 52.379 1.00 35.47 43 VAL B CA 1
ATOM 5704 C C . VAL B 1 22 ? 54.579 45.658 51.404 1.00 35.83 43 VAL B C 1
ATOM 5705 O O . VAL B 1 22 ? 54.241 44.905 50.484 1.00 35.98 43 VAL B O 1
ATOM 5718 N N . ILE B 1 23 ? 53.987 46.840 51.595 1.00 35.41 44 ILE B N 1
ATOM 5719 C CA . ILE B 1 23 ? 52.930 47.283 50.690 1.00 34.83 44 ILE B CA 1
ATOM 5720 C C . ILE B 1 23 ? 53.466 47.384 49.268 1.00 35.91 44 ILE B C 1
ATOM 5721 O O . ILE B 1 23 ? 52.805 46.975 48.306 1.00 35.38 44 ILE B O 1
ATOM 5737 N N . GLU B 1 24 ? 54.680 47.914 49.113 1.00 37.66 45 GLU B N 1
ATOM 5738 C CA . GLU B 1 24 ? 55.290 48.008 47.792 1.00 40.73 45 GLU B CA 1
ATOM 5739 C C . GLU B 1 24 ? 55.702 46.634 47.284 1.00 39.73 45 GLU B C 1
ATOM 5740 O O . GLU B 1 24 ? 55.456 46.293 46.120 1.00 39.93 45 GLU B O 1
ATOM 5752 N N . GLN B 1 25 ? 56.315 45.830 48.157 1.00 38.42 46 GLN B N 1
ATOM 5753 C CA . GLN B 1 25 ? 56.868 44.541 47.758 1.00 37.66 46 GLN B CA 1
ATOM 5754 C C . GLN B 1 25 ? 55.792 43.610 47.219 1.00 36.07 46 GLN B C 1
ATOM 5755 O O . GLN B 1 25 ? 55.999 42.934 46.205 1.00 35.84 46 GLN B O 1
ATOM 5769 N N . TYR B 1 26 ? 54.643 43.546 47.886 1.00 34.08 47 TYR B N 1
ATOM 5770 C CA . TYR B 1 26 ? 53.580 42.622 47.510 1.00 33.34 47 TYR B CA 1
ATOM 5771 C C . TYR B 1 26 ? 52.380 43.330 46.895 1.00 35.10 47 TYR B C 1
ATOM 5772 O O . TYR B 1 26 ? 51.320 42.714 46.732 1.00 35.62 47 TYR B O 1
ATOM 5790 N N . ARG B 1 27 ? 52.536 44.606 46.537 1.00 35.51 48 ARG B N 1
ATOM 5791 C CA . ARG B 1 27 ? 51.498 45.382 45.857 1.00 35.89 48 ARG B CA 1
ATOM 5792 C C . ARG B 1 27 ? 50.161 45.279 46.584 1.00 33.56 48 ARG B C 1
ATOM 5793 O O . ARG B 1 27 ? 49.133 44.922 46.002 1.00 33.73 48 ARG B O 1
ATOM 5814 N N . ILE B 1 28 ? 50.173 45.608 47.872 1.00 31.69 49 ILE B N 1
ATOM 5815 C CA . ILE B 1 28 ? 48.984 45.503 48.716 1.00 30.98 49 ILE B CA 1
ATOM 5816 C C . ILE B 1 28 ? 48.043 46.663 48.420 1.00 31.81 49 ILE B C 1
ATOM 5817 O O . ILE B 1 28 ? 48.411 47.824 48.647 1.00 33.25 49 ILE B O 1
ATOM 5833 N N . PRO B 1 29 ? 46.827 46.412 47.925 1.00 31.53 50 PRO B N 1
ATOM 5834 C CA . PRO B 1 29 ? 45.963 47.550 47.560 1.00 31.63 50 PRO B CA 1
ATOM 5835 C C . PRO B 1 29 ? 45.552 48.411 48.742 1.00 30.99 50 PRO B C 1
ATOM 5836 O O . PRO B 1 29 ? 45.558 49.645 48.634 1.00 32.03 50 PRO B O 1
ATOM 5847 N N . GLY B 1 30 ? 45.187 47.791 49.865 1.00 29.44 51 GLY B N 1
ATOM 5848 C CA . GLY B 1 30 ? 44.737 48.504 51.044 1.00 28.30 51 GLY B CA 1
ATOM 5849 C C . GLY B 1 30 ? 45.161 47.809 52.321 1.00 27.61 51 GLY B C 1
ATOM 5850 O O . GLY B 1 30 ? 45.207 46.577 52.378 1.00 28.02 51 GLY B O 1
ATOM 5854 N N . LEU B 1 31 ? 45.492 48.585 53.348 1.00 26.56 52 LEU B N 1
ATOM 5855 C CA . LEU B 1 31 ? 46.021 48.024 54.582 1.00 26.55 52 LEU B CA 1
ATOM 5856 C C . LEU B 1 31 ? 45.635 48.924 55.740 1.00 25.56 52 LEU B C 1
ATOM 5857 O O . LEU B 1 31 ? 45.726 50.150 55.640 1.00 25.91 52 LEU B O 1
ATOM 5873 N N . VAL B 1 32 ? 45.215 48.308 56.840 1.00 24.02 53 VAL B N 1
ATOM 5874 C CA . VAL B 1 32 ? 44.832 49.043 58.036 1.00 23.45 53 VAL B CA 1
ATOM 5875 C C . VAL B 1 32 ? 45.523 48.416 59.237 1.00 23.08 53 VAL B C 1
ATOM 5876 O O . VAL B 1 32 ? 45.439 47.201 59.447 1.00 23.54 53 VAL B O 1
ATOM 5889 N N . VAL B 1 33 ? 46.198 49.249 60.024 1.00 22.66 54 VAL B N 1
ATOM 5890 C CA . VAL B 1 33 ? 46.803 48.842 61.285 1.00 23.10 54 VAL B CA 1
ATOM 5891 C C . VAL B 1 33 ? 46.007 49.488 62.411 1.00 22.45 54 VAL B C 1
ATOM 5892 O O . VAL B 1 33 ? 45.809 50.710 62.417 1.00 24.67 54 VAL B O 1
ATOM 5905 N N . GLY B 1 34 ? 45.559 48.674 63.358 1.00 20.08 55 GLY B N 1
ATOM 5906 C CA . GLY B 1 34 ? 44.998 49.156 64.612 1.00 18.60 55 GLY B CA 1
ATOM 5907 C C . GLY B 1 34 ? 45.962 48.874 65.753 1.00 19.32 55 GLY B C 1
ATOM 5908 O O . GLY B 1 34 ? 46.531 47.783 65.840 1.00 19.77 55 GLY B O 1
ATOM 5912 N N . ILE B 1 35 ? 46.141 49.861 66.627 1.00 20.10 56 ILE B N 1
ATOM 5913 C CA . ILE B 1 35 ? 46.997 49.718 67.799 1.00 20.74 56 ILE B CA 1
ATOM 5914 C C . ILE B 1 35 ? 46.205 50.114 69.034 1.00 21.22 56 ILE B C 1
ATOM 5915 O O . ILE B 1 35 ? 45.646 51.213 69.086 1.00 23.59 56 ILE B O 1
ATOM 5931 N N . THR B 1 36 ? 46.176 49.241 70.038 1.00 20.88 57 THR B N 1
ATOM 5932 C CA . THR B 1 36 ? 45.687 49.617 71.358 1.00 20.10 57 THR B CA 1
ATOM 5933 C C . THR B 1 36 ? 46.857 49.515 72.326 1.00 19.75 57 THR B C 1
ATOM 5934 O O . THR B 1 36 ? 47.485 48.460 72.435 1.00 20.41 57 THR B O 1
ATOM 5945 N N . TRP B 1 37 ? 47.173 50.610 73.003 1.00 18.67 58 TRP B N 1
ATOM 5946 C CA . TRP B 1 37 ? 48.346 50.630 73.867 1.00 19.93 58 TRP B CA 1
ATOM 5947 C C . TRP B 1 37 ? 48.011 51.422 75.115 1.00 20.80 58 TRP B C 1
ATOM 5948 O O . TRP B 1 37 ? 47.666 52.603 75.026 1.00 22.54 58 TRP B O 1
ATOM 5969 N N . GLN B 1 38 ? 48.110 50.769 76.275 1.00 20.77 59 GLN B N 1
ATOM 5970 C CA . GLN B 1 38 ? 47.733 51.383 77.552 1.00 22.37 59 GLN B CA 1
ATOM 5971 C C . GLN B 1 38 ? 46.315 51.943 77.475 1.00 22.50 59 GLN B C 1
ATOM 5972 O O . GLN B 1 38 ? 45.988 52.975 78.065 1.00 21.86 59 GLN B O 1
ATOM 5986 N N . GLY B 1 39 ? 45.452 51.226 76.755 1.00 22.40 60 GLY B N 1
ATOM 5987 C CA . GLY B 1 39 ? 44.052 51.573 76.672 1.00 22.47 60 GLY B CA 1
ATOM 5988 C C . GLY B 1 39 ? 43.705 52.595 75.614 1.00 23.81 60 GLY B C 1
ATOM 5989 O O . GLY B 1 39 ? 42.523 52.934 75.467 1.00 25.01 60 GLY B O 1
ATOM 5993 N N . GLN B 1 40 ? 44.682 53.080 74.859 1.00 24.63 61 GLN B N 1
ATOM 5994 C CA . GLN B 1 40 ? 44.472 54.141 73.883 1.00 25.68 61 GLN B CA 1
ATOM 5995 C C . GLN B 1 40 ? 44.593 53.608 72.463 1.00 24.42 61 GLN B C 1
ATOM 5996 O O . GLN B 1 40 ? 45.533 52.873 72.145 1.00 23.20 61 GLN B O 1
ATOM 6010 N N . HIS B 1 41 ? 43.651 54.017 71.603 1.00 25.29 62 HIS B N 1
ATOM 6011 C CA . HIS B 1 41 ? 43.512 53.468 70.255 1.00 25.19 62 HIS B CA 1
ATOM 6012 C C . HIS B 1 41 ? 44.108 54.413 69.216 1.00 26.56 62 HIS B C 1
ATOM 6013 O O . HIS B 1 41 ? 43.842 55.621 69.241 1.00 28.73 62 HIS B O 1
ATOM 6027 N N . SER B 1 42 ? 44.885 53.856 68.297 1.00 26.12 63 SER B N 1
ATOM 6028 C CA . SER B 1 42 ? 45.420 54.577 67.154 1.00 26.64 63 SER B CA 1
ATOM 6029 C C . SER B 1 42 ? 45.220 53.721 65.913 1.00 26.07 63 SER B C 1
ATOM 6030 O O . SER B 1 42 ? 45.294 52.491 65.984 1.00 25.81 63 SER B O 1
ATOM 6038 N N . PHE B 1 43 ? 44.980 54.377 64.775 1.00 27.02 64 PHE B N 1
ATOM 6039 C CA . PHE B 1 43 ? 44.777 53.686 63.511 1.00 26.77 64 PHE B CA 1
ATOM 6040 C C . PHE B 1 43 ? 45.622 54.298 62.403 1.00 29.47 64 PHE B C 1
ATOM 6041 O O . PHE B 1 43 ? 45.727 55.524 62.289 1.00 32.73 64 PHE B O 1
ATOM 6058 N N . TYR B 1 44 ? 46.208 53.427 61.585 1.00 29.43 65 TYR B N 1
ATOM 6059 C CA . TYR B 1 44 ? 46.832 53.794 60.321 1.00 30.18 65 TYR B CA 1
ATOM 6060 C C . TYR B 1 44 ? 46.057 53.091 59.217 1.00 30.49 65 TYR B C 1
ATOM 6061 O O . TYR B 1 44 ? 45.946 51.861 59.225 1.00 30.54 65 TYR B O 1
ATOM 6079 N N . ALA B 1 45 ? 45.510 53.862 58.284 1.00 31.82 66 ALA B N 1
ATOM 6080 C CA . ALA B 1 45 ? 44.788 53.301 57.150 1.00 31.90 66 ALA B CA 1
ATOM 6081 C C . ALA B 1 45 ? 45.367 53.879 55.870 1.00 32.40 66 ALA B C 1
ATOM 6082 O O . ALA B 1 45 ? 45.603 55.088 55.781 1.00 32.82 66 ALA B O 1
ATOM 6089 N N . THR B 1 46 ? 45.603 53.017 54.885 1.00 32.97 67 THR B N 1
ATOM 6090 C CA . THR B 1 46 ? 46.162 53.478 53.625 1.00 33.63 67 THR B CA 1
ATOM 6091 C C . THR B 1 46 ? 45.609 52.641 52.480 1.00 32.24 67 THR B C 1
ATOM 6092 O O . THR B 1 46 ? 45.163 51.508 52.667 1.00 31.28 67 THR B O 1
ATOM 6103 N N . GLY B 1 47 ? 45.625 53.225 51.288 1.00 33.70 68 GLY B N 1
ATOM 6104 C CA . GLY B 1 47 ? 45.174 52.493 50.128 1.00 33.15 68 GLY B CA 1
ATOM 6105 C C . GLY B 1 47 ? 43.662 52.373 50.064 1.00 34.49 68 GLY B C 1
ATOM 6106 O O . GLY B 1 47 ? 42.910 53.137 50.684 1.00 34.79 68 GLY B O 1
ATOM 6110 N N . VAL B 1 48 ? 43.218 51.379 49.297 1.00 33.83 69 VAL B N 1
ATOM 6111 C CA . VAL B 1 48 ? 41.818 51.243 48.926 1.00 34.70 69 VAL B CA 1
ATOM 6112 C C . VAL B 1 48 ? 41.290 49.900 49.399 1.00 33.63 69 VAL B C 1
ATOM 6113 O O . VAL B 1 48 ? 41.961 48.870 49.271 1.00 34.04 69 VAL B O 1
ATOM 6126 N N . ALA B 1 49 ? 40.081 49.930 49.960 1.00 32.68 70 ALA B N 1
ATOM 6127 C CA . ALA B 1 49 ? 39.300 48.721 50.176 1.00 32.93 70 ALA B CA 1
ATOM 6128 C C . ALA B 1 49 ? 38.844 48.108 48.861 1.00 35.41 70 ALA B C 1
ATOM 6129 O O . ALA B 1 49 ? 38.715 46.882 48.752 1.00 34.67 70 ALA B O 1
ATOM 6136 N N . ALA B 1 50 ? 38.579 48.948 47.866 1.00 37.75 71 ALA B N 1
ATOM 6137 C CA . ALA B 1 50 ? 38.095 48.513 46.565 1.00 40.95 71 ALA B CA 1
ATOM 6138 C C . ALA B 1 50 ? 38.747 49.369 45.492 1.00 44.04 71 ALA B C 1
ATOM 6139 O O . ALA B 1 50 ? 38.726 50.601 45.580 1.00 44.04 71 ALA B O 1
ATOM 6146 N N . ARG B 1 51 ? 39.333 48.716 44.488 1.00 46.81 72 ARG B N 1
ATOM 6147 C CA . ARG B 1 51 ? 39.933 49.450 43.380 1.00 50.85 72 ARG B CA 1
ATOM 6148 C C . ARG B 1 51 ? 38.863 50.149 42.555 1.00 53.62 72 ARG B C 1
ATOM 6149 O O . ARG B 1 51 ? 38.896 51.373 42.380 1.00 53.10 72 ARG B O 1
ATOM 6170 N N . LYS B 1 52 ? 37.900 49.387 42.042 1.00 56.36 73 LYS B N 1
ATOM 6171 C CA . LYS B 1 52 ? 36.767 49.982 41.346 1.00 58.75 73 LYS B CA 1
ATOM 6172 C C . LYS B 1 52 ? 35.983 50.852 42.320 1.00 58.26 73 LYS B C 1
ATOM 6173 O O . LYS B 1 52 ? 35.554 50.386 43.382 1.00 58.73 73 LYS B O 1
ATOM 6192 N N . GLY B 1 53 ? 35.812 52.122 41.956 1.00 57.32 74 GLY B N 1
ATOM 6193 C CA . GLY B 1 53 ? 35.310 53.129 42.859 1.00 56.79 74 GLY B CA 1
ATOM 6194 C C . GLY B 1 53 ? 36.377 53.817 43.679 1.00 56.55 74 GLY B C 1
ATOM 6195 O O . GLY B 1 53 ? 36.100 54.865 44.277 1.00 56.37 74 GLY B O 1
ATOM 6199 N N . ASN B 1 54 ? 37.587 53.268 43.713 1.00 56.07 75 ASN B N 1
ATOM 6200 C CA . ASN B 1 54 ? 38.680 53.810 44.511 1.00 55.15 75 ASN B CA 1
ATOM 6201 C C . ASN B 1 54 ? 38.182 54.168 45.909 1.00 51.31 75 ASN B C 1
ATOM 6202 O O . ASN B 1 54 ? 38.288 55.302 46.377 1.00 51.73 75 ASN B O 1
ATOM 6213 N N . VAL B 1 55 ? 37.618 53.164 46.568 1.00 47.75 76 VAL B N 1
ATOM 6214 C CA . VAL B 1 55 ? 37.035 53.327 47.893 1.00 43.55 76 VAL B CA 1
ATOM 6215 C C . VAL B 1 55 ? 38.146 53.180 48.927 1.00 40.81 76 VAL B C 1
ATOM 6216 O O . VAL B 1 55 ? 38.824 52.148 48.982 1.00 41.16 76 VAL B O 1
ATOM 6229 N N . ALA B 1 56 ? 38.327 54.211 49.749 1.00 39.20 77 ALA B N 1
ATOM 6230 C CA . ALA B 1 56 ? 39.438 54.232 50.687 1.00 36.98 77 ALA B CA 1
ATOM 6231 C C . ALA B 1 56 ? 39.253 53.209 51.799 1.00 35.03 77 ALA B C 1
ATOM 6232 O O . ALA B 1 56 ? 38.141 52.974 52.283 1.00 35.82 77 ALA B O 1
ATOM 6239 N N . ALA B 1 57 ? 40.364 52.602 52.202 1.00 32.54 78 ALA B N 1
ATOM 6240 C CA . ALA B 1 57 ? 40.380 51.774 53.397 1.00 30.99 78 ALA B CA 1
ATOM 6241 C C . ALA B 1 57 ? 40.321 52.652 54.642 1.00 30.34 78 ALA B C 1
ATOM 6242 O O . ALA B 1 57 ? 40.972 53.701 54.716 1.00 29.56 78 ALA B O 1
ATOM 6249 N N . THR B 1 58 ? 39.526 52.217 55.624 1.00 29.53 79 THR B N 1
ATOM 6250 C CA . THR B 1 58 ? 39.387 52.944 56.876 1.00 28.43 79 THR B CA 1
ATOM 6251 C C . THR B 1 58 ? 39.375 51.980 58.056 1.00 25.14 79 THR B C 1
ATOM 6252 O O . THR B 1 58 ? 39.333 50.758 57.859 1.00 23.80 79 THR B O 1
ATOM 6263 N N . PRO B 1 59 ? 39.393 52.484 59.294 1.00 23.83 80 PRO B N 1
ATOM 6264 C CA . PRO B 1 59 ? 39.263 51.582 60.452 1.00 24.26 80 PRO B CA 1
ATOM 6265 C C . PRO B 1 59 ? 37.939 50.851 60.502 1.00 24.95 80 PRO B C 1
ATOM 6266 O O . PRO B 1 59 ? 37.796 49.932 61.320 1.00 24.73 80 PRO B O 1
ATOM 6277 N N . ASP B 1 60 ? 36.970 51.228 59.668 1.00 24.94 81 ASP B N 1
ATOM 6278 C CA . ASP B 1 60 ? 35.682 50.548 59.613 1.00 24.68 81 ASP B CA 1
ATOM 6279 C C . ASP B 1 60 ? 35.528 49.696 58.362 1.00 23.39 81 ASP B C 1
ATOM 6280 O O . ASP B 1 60 ? 34.443 49.158 58.121 1.00 24.46 81 ASP B O 1
ATOM 6289 N N . THR B 1 61 ? 36.592 49.539 57.577 1.00 22.95 82 THR B N 1
ATOM 6290 C CA . THR B 1 61 ? 36.567 48.611 56.452 1.00 22.10 82 THR B CA 1
ATOM 6291 C C . THR B 1 61 ? 36.494 47.184 56.983 1.00 21.40 82 THR B C 1
ATOM 6292 O O . THR B 1 61 ? 37.219 46.830 57.917 1.00 21.48 82 THR B O 1
ATOM 6303 N N . ILE B 1 62 ? 35.605 46.375 56.406 1.00 20.88 83 ILE B N 1
ATOM 6304 C CA . ILE B 1 62 ? 35.472 44.968 56.770 1.00 20.20 83 ILE B CA 1
ATOM 6305 C C . ILE B 1 62 ? 36.421 44.148 55.907 1.00 20.75 83 ILE B C 1
ATOM 6306 O O . ILE B 1 62 ? 36.386 44.231 54.672 1.00 21.34 83 ILE B O 1
ATOM 6322 N N . PHE B 1 63 ? 37.262 43.353 56.560 1.00 20.25 84 PHE B N 1
ATOM 6323 C CA . PHE B 1 63 ? 38.192 42.448 55.907 1.00 18.83 84 PHE B CA 1
ATOM 6324 C C . PHE B 1 63 ? 37.855 41.004 56.264 1.00 19.53 84 PHE B C 1
ATOM 6325 O O . PHE B 1 63 ? 37.339 40.730 57.353 1.00 20.06 84 PHE B O 1
ATOM 6342 N N . GLU B 1 64 ? 38.176 40.078 55.352 1.00 18.05 85 GLU B N 1
ATOM 6343 C CA . GLU B 1 64 ? 38.118 38.651 55.654 1.00 18.62 85 GLU B CA 1
ATOM 6344 C C . GLU B 1 64 ? 39.269 38.290 56.582 1.00 18.52 85 GLU B C 1
ATOM 6345 O O . GLU B 1 64 ? 40.429 38.563 56.264 1.00 19.02 85 GLU B O 1
ATOM 6357 N N . LEU B 1 65 ? 38.960 37.673 57.723 1.00 17.15 86 LEU B N 1
ATOM 6358 C CA . LEU B 1 65 ? 39.993 37.335 58.694 1.00 16.35 86 LEU B CA 1
ATOM 6359 C C . LEU B 1 65 ? 40.682 36.006 58.415 1.00 16.36 86 LEU B C 1
ATOM 6360 O O . LEU B 1 65 ? 41.744 35.741 58.987 1.00 16.35 86 LEU B O 1
ATOM 6376 N N . GLY B 1 66 ? 40.108 35.154 57.576 1.00 16.57 87 GLY B N 1
ATOM 6377 C CA . GLY B 1 66 ? 40.736 33.862 57.381 1.00 16.85 87 GLY B CA 1
ATOM 6378 C C . GLY B 1 66 ? 40.836 33.124 58.700 1.00 15.41 87 GLY B C 1
ATOM 6379 O O . GLY B 1 66 ? 39.917 33.145 59.521 1.00 14.95 87 GLY B O 1
ATOM 6383 N N . SER B 1 67 ? 41.982 32.485 58.926 1.00 15.91 88 SER B N 1
ATOM 6384 C CA . SER B 1 67 ? 42.169 31.672 60.121 1.00 16.36 88 SER B CA 1
ATOM 6385 C C . SER B 1 67 ? 42.207 32.471 61.418 1.00 14.90 88 SER B C 1
ATOM 6386 O O . SER B 1 67 ? 42.149 31.858 62.487 1.00 15.13 88 SER B O 1
ATOM 6394 N N . ILE B 1 68 ? 42.292 33.802 61.381 1.00 14.35 89 ILE B N 1
ATOM 6395 C CA . ILE B 1 68 ? 42.117 34.554 62.625 1.00 12.89 89 ILE B CA 1
ATOM 6396 C C . ILE B 1 68 ? 40.723 34.301 63.184 1.00 13.72 89 ILE B C 1
ATOM 6397 O O . ILE B 1 68 ? 40.509 34.439 64.393 1.00 14.11 89 ILE B O 1
ATOM 6413 N N . SER B 1 69 ? 39.778 33.889 62.325 1.00 13.34 90 SER B N 1
ATOM 6414 C CA . SER B 1 69 ? 38.442 33.504 62.765 1.00 12.64 90 SER B CA 1
ATOM 6415 C C . SER B 1 69 ? 38.486 32.464 63.863 1.00 13.34 90 SER B C 1
ATOM 6416 O O . SER B 1 69 ? 37.586 32.403 64.708 1.00 14.03 90 SER B O 1
ATOM 6424 N N . LYS B 1 70 ? 39.507 31.612 63.837 1.00 13.38 91 LYS B N 1
ATOM 6425 C CA . LYS B 1 70 ? 39.617 30.522 64.790 1.00 13.14 91 LYS B CA 1
ATOM 6426 C C . LYS B 1 70 ? 39.738 31.002 66.226 1.00 13.68 91 LYS B C 1
ATOM 6427 O O . LYS B 1 70 ? 39.431 30.230 67.139 1.00 14.39 91 LYS B O 1
ATOM 6446 N N . ILE B 1 71 ? 40.196 32.236 66.450 1.00 13.02 92 ILE B N 1
ATOM 6447 C CA . ILE B 1 71 ? 40.207 32.790 67.802 1.00 13.70 92 ILE B CA 1
ATOM 6448 C C . ILE B 1 71 ? 38.788 32.888 68.330 1.00 13.65 92 ILE B C 1
ATOM 6449 O O . ILE B 1 71 ? 38.514 32.589 69.502 1.00 14.18 92 ILE B O 1
ATOM 6465 N N . PHE B 1 72 ? 37.858 33.297 67.466 1.00 13.66 93 PHE B N 1
ATOM 6466 C CA . PHE B 1 72 ? 36.468 33.371 67.876 1.00 14.13 93 PHE B CA 1
ATOM 6467 C C . PHE B 1 72 ? 35.912 31.982 68.125 1.00 14.41 93 PHE B C 1
ATOM 6468 O O . PHE B 1 72 ? 35.186 31.763 69.095 1.00 15.88 93 PHE B O 1
ATOM 6485 N N . THR B 1 73 ? 36.254 31.021 67.273 1.00 13.91 94 THR B N 1
ATOM 6486 C CA . THR B 1 73 ? 35.780 29.660 67.492 1.00 13.06 94 THR B CA 1
ATOM 6487 C C . THR B 1 73 ? 36.261 29.116 68.828 1.00 13.51 94 THR B C 1
ATOM 6488 O O . THR B 1 73 ? 35.494 28.497 69.572 1.00 14.31 94 THR B O 1
ATOM 6499 N N . ALA B 1 74 ? 37.543 29.312 69.129 1.00 12.80 95 ALA B N 1
ATOM 6500 C CA . ALA B 1 74 ? 38.093 28.857 70.399 1.00 13.37 95 ALA B CA 1
ATOM 6501 C C . ALA B 1 74 ? 37.421 29.547 71.577 1.00 12.91 95 ALA B C 1
ATOM 6502 O O . ALA B 1 74 ? 37.119 28.909 72.591 1.00 14.73 95 ALA B O 1
ATOM 6509 N N . THR B 1 75 ? 37.177 30.850 71.465 1.00 12.95 96 THR B N 1
ATOM 6510 C CA . THR B 1 75 ? 36.554 31.569 72.566 1.00 13.96 96 THR B CA 1
ATOM 6511 C C . THR B 1 75 ? 35.123 31.099 72.783 1.00 14.66 96 THR B C 1
ATOM 6512 O O . THR B 1 75 ? 34.667 30.995 73.928 1.00 15.70 96 THR B O 1
ATOM 6523 N N . LEU B 1 76 ? 34.397 30.826 71.691 1.00 14.10 97 LEU B N 1
ATOM 6524 C CA . LEU B 1 76 ? 33.041 30.298 71.806 1.00 14.59 97 LEU B CA 1
ATOM 6525 C C . LEU B 1 76 ? 33.042 28.968 72.549 1.00 15.64 97 LEU B C 1
ATOM 6526 O O . LEU B 1 76 ? 32.201 28.737 73.422 1.00 16.35 97 LEU B O 1
ATOM 6542 N N . ALA B 1 77 ? 33.989 28.085 72.226 1.00 15.37 98 ALA B N 1
ATOM 6543 C CA . ALA B 1 77 ? 34.079 26.811 72.934 1.00 15.65 98 ALA B CA 1
ATOM 6544 C C . ALA B 1 77 ? 34.377 27.012 74.417 1.00 15.64 98 ALA B C 1
ATOM 6545 O O . ALA B 1 77 ? 33.798 26.335 75.274 1.00 16.91 98 ALA B O 1
ATOM 6552 N N . ALA B 1 78 ? 35.298 27.920 74.738 1.00 14.84 99 ALA B N 1
ATOM 6553 C CA . ALA B 1 78 ? 35.611 28.190 76.136 1.00 14.55 99 ALA B CA 1
ATOM 6554 C C . ALA B 1 78 ? 34.435 28.837 76.852 1.00 16.66 99 ALA B C 1
ATOM 6555 O O . ALA B 1 78 ? 34.254 28.636 78.058 1.00 17.40 99 ALA B O 1
ATOM 6562 N N . LEU B 1 79 ? 33.633 29.622 76.136 1.00 16.51 100 LEU B N 1
ATOM 6563 C CA . LEU B 1 79 ? 32.440 30.204 76.741 1.00 17.65 100 LEU B CA 1
ATOM 6564 C C . LEU B 1 79 ? 31.426 29.117 77.084 1.00 19.19 100 LEU B C 1
ATOM 6565 O O . LEU B 1 79 ? 30.859 29.104 78.181 1.00 20.64 100 LEU B O 1
ATOM 6581 N N . ALA B 1 80 ? 31.195 28.184 76.159 1.00 19.42 101 ALA B N 1
ATOM 6582 C CA . ALA B 1 80 ? 30.321 27.052 76.449 1.00 20.01 101 ALA B CA 1
ATOM 6583 C C . ALA B 1 80 ? 30.840 26.249 77.633 1.00 20.57 101 ALA B C 1
ATOM 6584 O O . ALA B 1 80 ? 30.059 25.778 78.470 1.00 22.04 101 ALA B O 1
ATOM 6591 N N . GLU B 1 81 ? 32.158 26.079 77.720 1.00 19.89 102 GLU B N 1
ATOM 6592 C CA . GLU B 1 81 ? 32.727 25.353 78.846 1.00 20.28 102 GLU B CA 1
ATOM 6593 C C . GLU B 1 81 ? 32.444 26.078 80.156 1.00 21.37 102 GLU B C 1
ATOM 6594 O O . GLU B 1 81 ? 32.059 25.453 81.150 1.00 21.24 102 GLU B O 1
ATOM 6606 N N . ASP B 1 82 ? 32.652 27.402 80.182 1.00 22.46 103 ASP B N 1
ATOM 6607 C CA . ASP B 1 82 ? 32.417 28.166 81.401 1.00 24.00 103 ASP B CA 1
ATOM 6608 C C . ASP B 1 82 ? 30.962 28.086 81.839 1.00 26.37 103 ASP B C 1
ATOM 6609 O O . ASP B 1 82 ? 30.666 28.126 83.041 1.00 26.54 103 ASP B O 1
ATOM 6618 N N . ARG B 1 83 ? 30.043 27.977 80.886 1.00 26.45 104 ARG B N 1
ATOM 6619 C CA . ARG B 1 83 ? 28.631 27.842 81.204 1.00 29.68 104 ARG B CA 1
ATOM 6620 C C . ARG B 1 83 ? 28.252 26.415 81.570 1.00 30.62 104 ARG B C 1
ATOM 6621 O O . ARG B 1 83 ? 27.080 26.157 81.852 1.00 32.38 104 ARG B O 1
ATOM 6642 N N . GLY B 1 84 ? 29.212 25.494 81.607 1.00 31.58 105 GLY B N 1
ATOM 6643 C CA . GLY B 1 84 ? 28.916 24.129 81.979 1.00 32.08 105 GLY B CA 1
ATOM 6644 C C . GLY B 1 84 ? 28.263 23.310 80.895 1.00 33.04 105 GLY B C 1
ATOM 6645 O O . GLY B 1 84 ? 27.660 22.275 81.197 1.00 34.15 105 GLY B O 1
ATOM 6666 N N . LEU B 1 86 ? 29.895 22.118 78.048 1.00 30.74 107 LEU B N 1
ATOM 6667 C CA . LEU B 1 86 ? 30.817 21.078 77.630 1.00 30.44 107 LEU B CA 1
ATOM 6668 C C . LEU B 1 86 ? 32.053 21.146 78.509 1.00 27.65 107 LEU B C 1
ATOM 6669 O O . LEU B 1 86 ? 32.210 22.047 79.337 1.00 28.39 107 LEU B O 1
ATOM 6685 N N . ASP B 1 87 ? 32.927 20.168 78.316 1.00 26.40 108 ASP B N 1
ATOM 6686 C CA . ASP B 1 87 ? 34.158 20.014 79.083 1.00 24.70 108 ASP B CA 1
ATOM 6687 C C . ASP B 1 87 ? 35.282 19.849 78.074 1.00 22.50 108 ASP B C 1
ATOM 6688 O O . ASP B 1 87 ? 35.350 18.830 77.381 1.00 22.34 108 ASP B O 1
ATOM 6697 N N . LEU B 1 88 ? 36.143 20.858 77.957 1.00 20.16 109 LEU B N 1
ATOM 6698 C CA . LEU B 1 88 ? 37.164 20.792 76.920 1.00 19.30 109 LEU B CA 1
ATOM 6699 C C . LEU B 1 88 ? 38.223 19.732 77.198 1.00 20.00 109 LEU B C 1
ATOM 6700 O O . LEU B 1 88 ? 38.985 19.404 76.287 1.00 20.61 109 LEU B O 1
ATOM 6716 N N . ASP B 1 89 ? 38.292 19.180 78.410 1.00 21.51 110 ASP B N 1
ATOM 6717 C CA . ASP B 1 89 ? 39.211 18.077 78.677 1.00 25.38 110 ASP B CA 1
ATOM 6718 C C . ASP B 1 89 ? 38.608 16.732 78.300 1.00 24.91 110 ASP B C 1
ATOM 6719 O O . ASP B 1 89 ? 39.316 15.719 78.317 1.00 25.92 110 ASP B O 1
ATOM 6728 N N . ALA B 1 90 ? 37.344 16.711 77.912 1.00 23.48 111 ALA B N 1
ATOM 6729 C CA . ALA B 1 90 ? 36.674 15.466 77.588 1.00 24.08 111 ALA B CA 1
ATOM 6730 C C . ALA B 1 90 ? 36.958 15.053 76.147 1.00 23.22 111 ALA B C 1
ATOM 6731 O O . ALA B 1 90 ? 37.283 15.889 75.300 1.00 22.52 111 ALA B O 1
ATOM 6738 N N . PRO B 1 91 ? 36.850 13.761 75.843 1.00 23.28 112 PRO B N 1
ATOM 6739 C CA . PRO B 1 91 ? 37.106 13.309 74.471 1.00 22.88 112 PRO B CA 1
ATOM 6740 C C . PRO B 1 91 ? 36.009 13.741 73.511 1.00 22.39 112 PRO B C 1
ATOM 6741 O O . PRO B 1 91 ? 34.856 13.963 73.885 1.00 23.20 112 PRO B O 1
ATOM 6752 N N . VAL B 1 92 ? 36.391 13.829 72.236 1.00 20.10 113 VAL B N 1
ATOM 6753 C CA . VAL B 1 92 ? 35.428 14.127 71.178 1.00 20.20 113 VAL B CA 1
ATOM 6754 C C . VAL B 1 92 ? 34.235 13.176 71.235 1.00 21.91 113 VAL B C 1
ATOM 6755 O O . VAL B 1 92 ? 33.096 13.568 70.957 1.00 22.16 113 VAL B O 1
ATOM 6768 N N . SER B 1 93 ? 34.474 11.907 71.585 1.00 22.44 114 SER B N 1
ATOM 6769 C CA . SER B 1 93 ? 33.398 10.920 71.539 1.00 25.29 114 SER B CA 1
ATOM 6770 C C . SER B 1 93 ? 32.301 11.171 72.572 1.00 27.55 114 SER B C 1
ATOM 6771 O O . SER B 1 93 ? 31.203 10.619 72.428 1.00 28.16 114 SER B O 1
ATOM 6779 N N . ASP B 1 94 ? 32.554 11.975 73.612 1.00 27.96 115 ASP B N 1
ATOM 6780 C CA . ASP B 1 94 ? 31.454 12.367 74.490 1.00 28.86 115 ASP B CA 1
ATOM 6781 C C . ASP B 1 94 ? 30.444 13.249 73.755 1.00 27.93 115 ASP B C 1
ATOM 6782 O O . ASP B 1 94 ? 29.255 13.245 74.100 1.00 30.53 115 ASP B O 1
ATOM 6791 N N . SER B 1 95 ? 30.903 14.011 72.749 1.00 24.98 116 SER B N 1
ATOM 6792 C CA . SER B 1 95 ? 30.059 14.897 71.951 1.00 22.62 116 SER B CA 1
ATOM 6793 C C . SER B 1 95 ? 29.571 14.256 70.660 1.00 22.90 116 SER B C 1
ATOM 6794 O O . SER B 1 95 ? 28.483 14.596 70.177 1.00 24.17 116 SER B O 1
ATOM 6802 N N . ILE B 1 96 ? 30.370 13.367 70.076 1.00 22.82 117 ILE B N 1
ATOM 6803 C CA . ILE B 1 96 ? 30.035 12.679 68.831 1.00 24.06 117 ILE B CA 1
ATOM 6804 C C . ILE B 1 96 ? 30.131 11.183 69.105 1.00 24.69 117 ILE B C 1
ATOM 6805 O O . ILE B 1 96 ? 31.173 10.568 68.838 1.00 23.13 117 ILE B O 1
ATOM 6821 N N . PRO B 1 97 ? 29.077 10.565 69.641 1.00 27.54 118 PRO B N 1
ATOM 6822 C CA . PRO B 1 97 ? 29.200 9.176 70.117 1.00 28.98 118 PRO B CA 1
ATOM 6823 C C . PRO B 1 97 ? 29.607 8.164 69.060 1.00 29.31 118 PRO B C 1
ATOM 6824 O O . PRO B 1 97 ? 30.178 7.121 69.407 1.00 29.76 118 PRO B O 1
ATOM 6835 N N . GLN B 1 98 ? 29.323 8.405 67.785 1.00 28.41 119 GLN B N 1
ATOM 6836 C CA . GLN B 1 98 ? 29.702 7.388 66.815 1.00 29.83 119 GLN B CA 1
ATOM 6837 C C . GLN B 1 98 ? 31.205 7.332 66.580 1.00 29.13 119 GLN B C 1
ATOM 6838 O O . GLN B 1 98 ? 31.669 6.419 65.891 1.00 28.96 119 GLN B O 1
ATOM 6852 N N . LEU B 1 99 ? 31.969 8.275 67.129 1.00 27.49 120 LEU B N 1
ATOM 6853 C CA . LEU B 1 99 ? 33.426 8.216 67.097 1.00 25.76 120 LEU B CA 1
ATOM 6854 C C . LEU B 1 99 ? 34.003 7.495 68.312 1.00 27.20 120 LEU B C 1
ATOM 6855 O O . LEU B 1 99 ? 35.230 7.426 68.446 1.00 26.32 120 LEU B O 1
ATOM 6871 N N . GLU B 1 100 ? 33.152 6.934 69.178 1.00 29.90 121 GLU B N 1
ATOM 6872 C CA . GLU B 1 100 ? 33.626 6.069 70.252 1.00 34.58 121 GLU B CA 1
ATOM 6873 C C . GLU B 1 100 ? 34.389 4.891 69.661 1.00 34.74 121 GLU B C 1
ATOM 6874 O O . GLU B 1 100 ? 33.869 4.170 68.804 1.00 35.56 121 GLU B O 1
ATOM 6886 N N . GLY B 1 101 ? 35.609 4.672 70.136 1.00 34.97 122 GLY B N 1
ATOM 6887 C CA . GLY B 1 101 ? 36.428 3.601 69.617 1.00 35.62 122 GLY B CA 1
ATOM 6888 C C . GLY B 1 101 ? 37.287 3.978 68.433 1.00 35.50 122 GLY B C 1
ATOM 6889 O O . GLY B 1 101 ? 38.139 3.178 68.027 1.00 38.37 122 GLY B O 1
ATOM 6893 N N . ALA B 1 102 ? 37.095 5.165 67.870 1.00 32.33 123 ALA B N 1
ATOM 6894 C CA . ALA B 1 102 ? 37.943 5.690 66.813 1.00 29.97 123 ALA B CA 1
ATOM 6895 C C . ALA B 1 102 ? 39.016 6.589 67.411 1.00 28.27 123 ALA B C 1
ATOM 6896 O O . ALA B 1 102 ? 38.788 7.272 68.412 1.00 28.00 123 ALA B O 1
ATOM 6903 N N . ALA B 1 103 ? 40.186 6.608 66.768 1.00 28.65 124 ALA B N 1
ATOM 6904 C CA . ALA B 1 103 ? 41.275 7.448 67.250 1.00 26.48 124 ALA B CA 1
ATOM 6905 C C . ALA B 1 103 ? 40.833 8.899 67.393 1.00 24.40 124 ALA B C 1
ATOM 6906 O O . ALA B 1 103 ? 41.126 9.553 68.401 1.00 25.13 124 ALA B O 1
ATOM 6913 N N . PHE B 1 104 ? 40.132 9.428 66.385 1.00 23.42 125 PHE B N 1
ATOM 6914 C CA . PHE B 1 104 ? 39.710 10.821 66.462 1.00 22.34 125 PHE B CA 1
ATOM 6915 C C . PHE B 1 104 ? 38.784 11.041 67.647 1.00 22.60 125 PHE B C 1
ATOM 6916 O O . PHE B 1 104 ? 38.813 12.104 68.275 1.00 21.77 125 PHE B O 1
ATOM 6933 N N . GLY B 1 105 ? 37.961 10.046 67.971 1.00 22.92 126 GLY B N 1
ATOM 6934 C CA . GLY B 1 105 ? 37.073 10.172 69.105 1.00 22.56 126 GLY B CA 1
ATOM 6935 C C . GLY B 1 105 ? 37.788 10.308 70.428 1.00 22.31 126 GLY B C 1
ATOM 6936 O O . GLY B 1 105 ? 37.201 10.822 71.383 1.00 23.20 126 GLY B O 1
ATOM 6940 N N . ALA B 1 106 ? 39.042 9.864 70.508 1.00 21.87 127 ALA B N 1
ATOM 6941 C CA . ALA B 1 106 ? 39.805 9.924 71.748 1.00 22.41 127 ALA B CA 1
ATOM 6942 C C . ALA B 1 106 ? 40.492 11.266 71.962 1.00 22.01 127 ALA B C 1
ATOM 6943 O O . ALA B 1 106 ? 41.037 11.498 73.049 1.00 24.03 127 ALA B O 1
ATOM 6950 N N . ILE B 1 107 ? 40.494 12.141 70.951 1.00 21.52 128 ILE B N 1
ATOM 6951 C CA . ILE B 1 107 ? 41.133 13.447 71.072 1.00 20.33 128 ILE B CA 1
ATOM 6952 C C . ILE B 1 107 ? 40.345 14.297 72.055 1.00 19.76 128 ILE B C 1
ATOM 6953 O O . ILE B 1 107 ? 39.112 14.333 72.004 1.00 20.07 128 ILE B O 1
ATOM 6969 N N . ARG B 1 108 ? 41.039 14.996 72.953 1.00 19.36 129 ARG B N 1
ATOM 6970 C CA . ARG B 1 108 ? 40.337 15.929 73.829 1.00 19.66 129 ARG B CA 1
ATOM 6971 C C . ARG B 1 108 ? 39.801 17.110 73.024 1.00 17.37 129 ARG B C 1
ATOM 6972 O O . ARG B 1 108 ? 40.429 17.569 72.069 1.00 17.57 129 ARG B O 1
ATOM 6993 N N . LEU B 1 109 ? 38.641 17.633 73.426 1.00 17.38 130 LEU B N 1
ATOM 6994 C CA . LEU B 1 109 ? 38.123 18.799 72.717 1.00 16.77 130 LEU B CA 1
ATOM 6995 C C . LEU B 1 109 ? 39.161 19.917 72.653 1.00 16.10 130 LEU B C 1
ATOM 6996 O O . LEU B 1 109 ? 39.309 20.577 71.618 1.00 16.89 130 LEU B O 1
ATOM 7012 N N . VAL B 1 110 ? 39.873 20.170 73.758 1.00 15.26 131 VAL B N 1
ATOM 7013 C CA . VAL B 1 110 ? 40.828 21.276 73.752 1.00 16.04 131 VAL B CA 1
ATOM 7014 C C . VAL B 1 110 ? 41.874 21.076 72.663 1.00 16.87 131 VAL B C 1
ATOM 7015 O O . VAL B 1 110 ? 42.399 22.048 72.108 1.00 16.82 131 VAL B O 1
ATOM 7028 N N . ASP B 1 111 ? 42.211 19.830 72.342 1.00 17.18 132 ASP B N 1
ATOM 7029 C CA . ASP B 1 111 ? 43.274 19.628 71.363 1.00 17.72 132 ASP B CA 1
ATOM 7030 C C . ASP B 1 111 ? 42.799 19.846 69.933 1.00 16.65 132 ASP B C 1
ATOM 7031 O O . ASP B 1 111 ? 43.636 19.937 69.026 1.00 17.11 132 ASP B O 1
ATOM 7040 N N . LEU B 1 112 ? 41.490 19.982 69.718 1.00 15.49 133 LEU B N 1
ATOM 7041 C CA . LEU B 1 112 ? 41.006 20.473 68.438 1.00 14.10 133 LEU B CA 1
ATOM 7042 C C . LEU B 1 112 ? 41.385 21.931 68.237 1.00 14.45 133 LEU B C 1
ATOM 7043 O O . LEU B 1 112 ? 41.412 22.401 67.094 1.00 16.43 133 LEU B O 1
ATOM 7059 N N . SER B 1 113 ? 41.671 22.658 69.325 1.00 14.52 134 SER B N 1
ATOM 7060 C CA . SER B 1 113 ? 42.102 24.048 69.220 1.00 12.81 134 SER B CA 1
ATOM 7061 C C . SER B 1 113 ? 43.611 24.227 69.353 1.00 13.84 134 SER B C 1
ATOM 7062 O O . SER B 1 113 ? 44.117 25.317 69.055 1.00 16.23 134 SER B O 1
ATOM 7070 N N . THR B 1 114 ? 44.338 23.199 69.792 1.00 13.18 135 THR B N 1
ATOM 7071 C CA . THR B 1 114 ? 45.791 23.231 69.804 1.00 14.37 135 THR B CA 1
ATOM 7072 C C . THR B 1 114 ? 46.390 22.574 68.574 1.00 14.27 135 THR B C 1
ATOM 7073 O O . THR B 1 114 ? 47.605 22.658 68.369 1.00 15.38 135 THR B O 1
ATOM 7084 N N . HIS B 1 115 ? 45.564 21.911 67.770 1.00 14.79 136 HIS B N 1
ATOM 7085 C CA . HIS B 1 115 ? 45.968 21.147 66.597 1.00 15.03 136 HIS B CA 1
ATOM 7086 C C . HIS B 1 115 ? 46.788 19.914 66.955 1.00 15.56 136 HIS B C 1
ATOM 7087 O O . HIS B 1 115 ? 47.400 19.307 66.065 1.00 16.51 136 HIS B O 1
ATOM 7101 N N . VAL B 1 116 ? 46.826 19.517 68.222 1.00 15.97 137 VAL B N 1
ATOM 7102 C CA . VAL B 1 116 ? 47.640 18.344 68.640 1.00 17.34 137 VAL B CA 1
ATOM 7103 C C . VAL B 1 116 ? 46.717 17.143 68.449 1.00 19.25 137 VAL B C 1
ATOM 7104 O O . VAL B 1 116 ? 46.079 16.620 69.367 1.00 21.02 137 VAL B O 1
ATOM 7117 N N . THR B 1 117 ? 46.654 16.680 67.199 1.00 18.12 138 THR B N 1
ATOM 7118 C CA . THR B 1 117 ? 45.766 15.621 66.762 1.00 18.42 138 THR B CA 1
ATOM 7119 C C . THR B 1 117 ? 46.496 14.412 66.203 1.00 19.36 138 THR B C 1
ATOM 7120 O O . THR B 1 117 ? 45.846 13.399 65.925 1.00 21.16 138 THR B O 1
ATOM 7131 N N . GLY B 1 118 ? 47.799 14.500 65.968 1.00 19.36 139 GLY B N 1
ATOM 7132 C CA . GLY B 1 118 ? 48.525 13.381 65.399 1.00 21.09 139 GLY B CA 1
ATOM 7133 C C . GLY B 1 118 ? 48.551 13.310 63.889 1.00 23.45 139 GLY B C 1
ATOM 7134 O O . GLY B 1 118 ? 48.869 12.247 63.340 1.00 24.93 139 GLY B O 1
ATOM 7138 N N . GLY B 1 119 ? 48.211 14.397 63.195 1.00 24.64 140 GLY B N 1
ATOM 7139 C CA . GLY B 1 119 ? 48.462 14.488 61.768 1.00 25.94 140 GLY B CA 1
ATOM 7140 C C . GLY B 1 119 ? 47.274 14.707 60.850 1.00 26.92 140 GLY B C 1
ATOM 7141 O O . GLY B 1 119 ? 47.323 14.345 59.673 1.00 29.10 140 GLY B O 1
ATOM 7145 N N . LEU B 1 120 ? 46.221 15.325 61.352 1.00 26.06 141 LEU B N 1
ATOM 7146 C CA . LEU B 1 120 ? 45.041 15.563 60.537 1.00 25.86 141 LEU B CA 1
ATOM 7147 C C . LEU B 1 120 ? 45.386 16.483 59.368 1.00 27.05 141 LEU B C 1
ATOM 7148 O O . LEU B 1 120 ? 46.194 17.407 59.525 1.00 27.62 141 LEU B O 1
ATOM 7164 N N . PRO B 1 121 ? 44.819 16.253 58.185 1.00 26.49 142 PRO B N 1
ATOM 7165 C CA . PRO B 1 121 ? 45.139 17.113 57.037 1.00 27.11 142 PRO B CA 1
ATOM 7166 C C . PRO B 1 121 ? 44.638 18.536 57.231 1.00 24.91 142 PRO B C 1
ATOM 7167 O O . PRO B 1 121 ? 43.741 18.802 58.030 1.00 24.83 142 PRO B O 1
ATOM 7178 N N . LEU B 1 122 ? 45.220 19.458 56.454 1.00 23.98 143 LEU B N 1
ATOM 7179 C CA . LEU B 1 122 ? 44.875 20.873 56.587 1.00 22.45 143 LEU B CA 1
ATOM 7180 C C . LEU B 1 122 ? 43.429 21.130 56.189 1.00 21.66 143 LEU B C 1
ATOM 7181 O O . LEU B 1 122 ? 42.686 21.809 56.908 1.00 20.27 143 LEU B O 1
ATOM 7197 N N . GLN B 1 123 ? 43.021 20.614 55.036 1.00 22.50 144 GLN B N 1
ATOM 7198 C CA . GLN B 1 123 ? 41.713 20.903 54.479 1.00 24.07 144 GLN B CA 1
ATOM 7199 C C . GLN B 1 123 ? 40.781 19.707 54.604 1.00 22.86 144 GLN B C 1
ATOM 7200 O O . GLN B 1 123 ? 41.215 18.552 54.654 1.00 23.49 144 GLN B O 1
ATOM 7214 N N . VAL B 1 124 ? 39.490 19.993 54.629 1.00 22.17 145 VAL B N 1
ATOM 7215 C CA . VAL B 1 124 ? 38.471 18.968 54.491 1.00 22.26 145 VAL B CA 1
ATOM 7216 C C . VAL B 1 124 ? 38.744 18.183 53.213 1.00 23.74 145 VAL B C 1
ATOM 7217 O O . VAL B 1 124 ? 38.963 18.779 52.156 1.00 23.74 145 VAL B O 1
ATOM 7230 N N . PRO B 1 125 ? 38.735 16.852 53.264 1.00 24.78 146 PRO B N 1
ATOM 7231 C CA . PRO B 1 125 ? 38.940 16.072 52.035 1.00 26.19 146 PRO B CA 1
ATOM 7232 C C . PRO B 1 125 ? 37.922 16.418 50.957 1.00 26.65 146 PRO B C 1
ATOM 7233 O O . PRO B 1 125 ? 36.752 16.673 51.241 1.00 25.89 146 PRO B O 1
ATOM 7244 N N . GLY B 1 126 ? 38.381 16.408 49.703 1.00 27.22 147 GLY B N 1
ATOM 7245 C CA . GLY B 1 126 ? 37.501 16.703 48.588 1.00 28.00 147 GLY B CA 1
ATOM 7246 C C . GLY B 1 126 ? 36.367 15.715 48.430 1.00 28.34 147 GLY B C 1
ATOM 7247 O O . GLY B 1 126 ? 35.325 16.065 47.866 1.00 29.60 147 GLY B O 1
ATOM 7251 N N . GLU B 1 127 ? 36.537 14.493 48.920 1.00 28.50 148 GLU B N 1
ATOM 7252 C CA . GLU B 1 127 ? 35.478 13.496 48.833 1.00 30.51 148 GLU B CA 1
ATOM 7253 C C . GLU B 1 127 ? 34.439 13.643 49.939 1.00 27.99 148 GLU B C 1
ATOM 7254 O O . GLU B 1 127 ? 33.537 12.808 50.036 1.00 29.14 148 GLU B O 1
ATOM 7266 N N . VAL B 1 128 ? 34.544 14.683 50.763 1.00 24.79 149 VAL B N 1
ATOM 7267 C CA . VAL B 1 128 ? 33.618 14.940 51.860 1.00 23.45 149 VAL B CA 1
ATOM 7268 C C . VAL B 1 128 ? 32.788 16.161 51.500 1.00 22.89 149 VAL B C 1
ATOM 7269 O O . VAL B 1 128 ? 33.340 17.207 51.137 1.00 24.96 149 VAL B O 1
ATOM 7282 N N . GLY B 1 129 ? 31.471 16.042 51.626 1.00 20.78 150 GLY B N 1
ATOM 7283 C CA . GLY B 1 129 ? 30.595 17.084 51.136 1.00 20.93 150 GLY B CA 1
ATOM 7284 C C . GLY B 1 129 ? 29.818 17.835 52.194 1.00 21.51 150 GLY B C 1
ATOM 7285 O O . GLY B 1 129 ? 29.170 18.840 51.882 1.00 22.96 150 GLY B O 1
ATOM 7289 N N . ASN B 1 130 ? 29.850 17.346 53.432 1.00 20.49 151 ASN B N 1
ATOM 7290 C CA . ASN B 1 130 ? 29.209 18.016 54.559 1.00 20.26 151 ASN B CA 1
ATOM 7291 C C . ASN B 1 130 ? 29.779 17.427 55.846 1.00 20.40 151 ASN B C 1
ATOM 7292 O O . ASN B 1 130 ? 30.625 16.528 55.824 1.00 20.68 151 ASN B O 1
ATOM 7303 N N . VAL B 1 131 ? 29.335 17.964 56.981 1.00 20.06 152 VAL B N 1
ATOM 7304 C CA . VAL B 1 131 ? 29.922 17.541 58.249 1.00 20.46 152 VAL B CA 1
ATOM 7305 C C . VAL B 1 131 ? 29.550 16.095 58.576 1.00 20.96 152 VAL B C 1
ATOM 7306 O O . VAL B 1 131 ? 30.361 15.351 59.136 1.00 21.32 152 VAL B O 1
ATOM 7319 N N . ALA B 1 132 ? 28.334 15.666 58.237 1.00 21.00 153 ALA B N 1
ATOM 7320 C CA . ALA B 1 132 ? 27.972 14.270 58.477 1.00 20.58 153 ALA B CA 1
ATOM 7321 C C . ALA B 1 132 ? 28.930 13.324 57.755 1.00 20.74 153 ALA B C 1
ATOM 7322 O O . ALA B 1 132 ? 29.386 12.327 58.330 1.00 21.63 153 ALA B O 1
ATOM 7329 N N . GLU B 1 133 ? 29.260 13.629 56.496 1.00 20.43 154 GLU B N 1
ATOM 7330 C CA . GLU B 1 133 ? 30.209 12.807 55.752 1.00 21.56 154 GLU B CA 1
ATOM 7331 C C . GLU B 1 133 ? 31.616 12.914 56.332 1.00 20.91 154 GLU B C 1
ATOM 7332 O O . GLU B 1 133 ? 32.366 11.930 56.316 1.00 21.36 154 GLU B O 1
ATOM 7344 N N . LEU B 1 134 ? 31.983 14.083 56.863 1.00 20.03 155 LEU B N 1
ATOM 7345 C CA . LEU B 1 134 ? 33.276 14.225 57.526 1.00 19.63 155 LEU B CA 1
ATOM 7346 C C . LEU B 1 134 ? 33.377 13.317 58.743 1.00 19.72 155 LEU B C 1
ATOM 7347 O O . LEU B 1 134 ? 34.410 12.667 58.959 1.00 20.50 155 LEU B O 1
ATOM 7363 N N . ILE B 1 135 ? 32.326 13.272 59.563 1.00 20.41 156 ILE B N 1
ATOM 7364 C CA . ILE B 1 135 ? 32.366 12.442 60.761 1.00 21.00 156 ILE B CA 1
ATOM 7365 C C . ILE B 1 135 ? 32.521 10.979 60.362 1.00 23.02 156 ILE B C 1
ATOM 7366 O O . ILE B 1 135 ? 33.307 10.237 60.961 1.00 23.18 156 ILE B O 1
ATOM 7382 N N A ARG B 1 136 ? 31.822 10.559 59.307 0.49 24.05 157 ARG B N 1
ATOM 7383 N N B ARG B 1 136 ? 31.800 10.549 59.323 0.51 23.82 157 ARG B N 1
ATOM 7384 C CA A ARG B 1 136 ? 31.972 9.197 58.805 0.49 25.66 157 ARG B CA 1
ATOM 7385 C CA B ARG B 1 136 ? 31.985 9.197 58.805 0.51 25.24 157 ARG B CA 1
ATOM 7386 C C A ARG B 1 136 ? 33.388 8.941 58.302 0.49 25.91 157 ARG B C 1
ATOM 7387 C C B ARG B 1 136 ? 33.427 8.972 58.375 0.51 25.79 157 ARG B C 1
ATOM 7388 O O A ARG B 1 136 ? 33.940 7.854 58.506 0.49 26.72 157 ARG B O 1
ATOM 7389 O O B ARG B 1 136 ? 34.031 7.937 58.684 0.51 26.82 157 ARG B O 1
ATOM 7430 N N . TRP B 1 137 ? 33.992 9.930 57.641 1.00 25.38 158 TRP B N 1
ATOM 7431 C CA . TRP B 1 137 ? 35.378 9.807 57.206 1.00 24.84 158 TRP B CA 1
ATOM 7432 C C . TRP B 1 137 ? 36.305 9.646 58.403 1.00 24.31 158 TRP B C 1
ATOM 7433 O O . TRP B 1 137 ? 37.222 8.817 58.380 1.00 24.85 158 TRP B O 1
ATOM 7455 N N . LEU B 1 138 ? 36.044 10.384 59.482 1.00 22.87 159 LEU B N 1
ATOM 7456 C CA . LEU B 1 138 ? 36.898 10.309 60.661 1.00 22.42 159 LEU B CA 1
ATOM 7457 C C . LEU B 1 138 ? 36.767 8.981 61.400 1.00 24.50 159 LEU B C 1
ATOM 7458 O O . LEU B 1 138 ? 37.656 8.636 62.186 1.00 26.52 159 LEU B O 1
ATOM 7474 N N . GLU B 1 139 ? 35.695 8.219 61.165 1.00 25.66 160 GLU B N 1
ATOM 7475 C CA . GLU B 1 139 ? 35.562 6.938 61.848 1.00 27.55 160 GLU B CA 1
ATOM 7476 C C . GLU B 1 139 ? 36.727 6.011 61.534 1.00 29.16 160 GLU B C 1
ATOM 7477 O O . GLU B 1 139 ? 37.126 5.198 62.379 1.00 31.05 160 GLU B O 1
ATOM 7489 N N . SER B 1 140 ? 37.270 6.093 60.324 1.00 29.63 161 SER B N 1
ATOM 7490 C CA . SER B 1 140 ? 38.334 5.190 59.917 1.00 31.72 161 SER B CA 1
ATOM 7491 C C . SER B 1 140 ? 39.689 5.882 59.842 1.00 30.68 161 SER B C 1
ATOM 7492 O O . SER B 1 140 ? 40.670 5.252 59.446 1.00 32.29 161 SER B O 1
ATOM 7500 N N . TRP B 1 141 ? 39.776 7.148 60.231 1.00 28.54 162 TRP B N 1
ATOM 7501 C CA . TRP B 1 141 ? 41.050 7.849 60.169 1.00 27.91 162 TRP B CA 1
ATOM 7502 C C . TRP B 1 141 ? 41.984 7.344 61.260 1.00 30.69 162 TRP B C 1
ATOM 7503 O O . TRP B 1 141 ? 41.571 7.131 62.401 1.00 30.67 162 TRP B O 1
ATOM 7524 N N . GLN B 1 142 ? 43.249 7.145 60.913 1.00 34.80 163 GLN B N 1
ATOM 7525 C CA . GLN B 1 142 ? 44.234 6.814 61.927 1.00 38.41 163 GLN B CA 1
ATOM 7526 C C . GLN B 1 142 ? 45.349 7.850 61.909 1.00 35.28 163 GLN B C 1
ATOM 7527 O O . GLN B 1 142 ? 45.844 8.198 60.828 1.00 33.35 163 GLN B O 1
ATOM 7541 N N . PRO B 1 143 ? 45.751 8.387 63.058 1.00 34.78 164 PRO B N 1
ATOM 7542 C CA . PRO B 1 143 ? 46.797 9.417 63.058 1.00 33.13 164 PRO B CA 1
ATOM 7543 C C . PRO B 1 143 ? 48.094 8.868 62.496 1.00 31.74 164 PRO B C 1
ATOM 7544 O O . PRO B 1 143 ? 48.627 7.869 63.003 1.00 32.32 164 PRO B O 1
ATOM 7555 N N . PRO B 1 144 ? 48.632 9.488 61.440 1.00 29.60 165 PRO B N 1
ATOM 7556 C CA . PRO B 1 144 ? 49.913 9.008 60.905 1.00 29.72 165 PRO B CA 1
ATOM 7557 C C . PRO B 1 144 ? 51.092 9.295 61.817 1.00 29.66 165 PRO B C 1
ATOM 7558 O O . PRO B 1 144 ? 52.081 8.552 61.770 1.00 31.49 165 PRO B O 1
ATOM 7569 N N . GLN B 1 145 ? 51.021 10.341 62.643 1.00 28.25 166 GLN B N 1
ATOM 7570 C CA . GLN B 1 145 ? 52.122 10.728 63.527 1.00 29.19 166 GLN B CA 1
ATOM 7571 C C . GLN B 1 145 ? 51.573 11.070 64.903 1.00 27.74 166 GLN B C 1
ATOM 7572 O O . GLN B 1 145 ? 51.439 12.245 65.265 1.00 27.25 166 GLN B O 1
ATOM 7586 N N . PRO B 1 146 ? 51.255 10.059 65.709 1.00 28.10 167 PRO B N 1
ATOM 7587 C CA . PRO B 1 146 ? 50.593 10.323 66.993 1.00 28.25 167 PRO B CA 1
ATOM 7588 C C . PRO B 1 146 ? 51.346 11.341 67.831 1.00 29.17 167 PRO B C 1
ATOM 7589 O O . PRO B 1 146 ? 52.577 11.330 67.908 1.00 30.56 167 PRO B O 1
ATOM 7600 N N . GLY B 1 147 ? 50.588 12.222 68.473 1.00 29.10 168 GLY B N 1
ATOM 7601 C CA . GLY B 1 147 ? 51.147 13.185 69.384 1.00 27.82 168 GLY B CA 1
ATOM 7602 C C . GLY B 1 147 ? 51.614 14.477 68.754 1.00 25.77 168 GLY B C 1
ATOM 7603 O O . GLY B 1 147 ? 51.998 15.397 69.484 1.00 26.35 168 GLY B O 1
ATOM 7607 N N . THR B 1 148 ? 51.586 14.590 67.434 1.00 22.65 169 THR B N 1
ATOM 7608 C CA . THR B 1 148 ? 52.105 15.787 66.794 1.00 21.20 169 THR B CA 1
ATOM 7609 C C . THR B 1 148 ? 51.048 16.880 66.655 1.00 19.33 169 THR B C 1
ATOM 7610 O O . THR B 1 148 ? 49.839 16.633 66.644 1.00 19.33 169 THR B O 1
ATOM 7621 N N . ARG B 1 149 ? 51.544 18.108 66.537 1.00 18.39 170 ARG B N 1
ATOM 7622 C CA . ARG B 1 149 ? 50.736 19.251 66.149 1.00 18.68 170 ARG B CA 1
ATOM 7623 C C . ARG B 1 149 ? 50.600 19.264 64.637 1.00 18.62 170 ARG B C 1
ATOM 7624 O O . ARG B 1 149 ? 51.602 19.207 63.922 1.00 19.88 170 ARG B O 1
ATOM 7645 N N . SER B 1 150 ? 49.366 19.358 64.151 1.00 17.36 171 SER B N 1
ATOM 7646 C CA . SER B 1 150 ? 49.079 19.295 62.719 1.00 17.61 171 SER B CA 1
ATOM 7647 C C . SER B 1 150 ? 48.066 20.394 62.417 1.00 17.03 171 SER B C 1
ATOM 7648 O O . SER B 1 150 ? 46.863 20.205 62.614 1.00 17.14 171 SER B O 1
ATOM 7656 N N . TYR B 1 151 ? 48.557 21.543 61.960 1.00 15.59 172 TYR B N 1
ATOM 7657 C CA . TYR B 1 151 ? 47.692 22.699 61.766 1.00 15.27 172 TYR B CA 1
ATOM 7658 C C . TYR B 1 151 ? 46.607 22.383 60.747 1.00 16.51 172 TYR B C 1
ATOM 7659 O O . TYR B 1 151 ? 46.895 21.916 59.642 1.00 17.33 172 TYR B O 1
ATOM 7677 N N . SER B 1 152 ? 45.354 22.645 61.114 1.00 16.60 173 SER B N 1
ATOM 7678 C CA . SER B 1 152 ? 44.244 22.179 60.295 1.00 18.53 173 SER B CA 1
ATOM 7679 C C . SER B 1 152 ? 43.027 23.076 60.451 1.00 19.50 173 SER B C 1
ATOM 7680 O O . SER B 1 152 ? 42.821 23.707 61.490 1.00 22.97 173 SER B O 1
ATOM 7688 N N . ASN B 1 153 ? 42.226 23.131 59.387 1.00 16.98 174 ASN B N 1
ATOM 7689 C CA . ASN B 1 153 ? 40.890 23.697 59.478 1.00 16.89 174 ASN B CA 1
ATOM 7690 C C . ASN B 1 153 ? 39.883 22.689 60.003 1.00 17.13 174 ASN B C 1
ATOM 7691 O O . ASN B 1 153 ? 38.829 23.078 60.520 1.00 18.72 174 ASN B O 1
ATOM 7702 N N . VAL B 1 154 ? 40.184 21.402 59.855 1.00 16.86 175 VAL B N 1
ATOM 7703 C CA . VAL B 1 154 ? 39.208 20.357 60.128 1.00 17.51 175 VAL B CA 1
ATOM 7704 C C . VAL B 1 154 ? 38.941 20.245 61.621 1.00 16.72 175 VAL B C 1
ATOM 7705 O O . VAL B 1 154 ? 37.787 20.195 62.065 1.00 17.83 175 VAL B O 1
ATOM 7718 N N . SER B 1 155 ? 40.004 20.182 62.418 1.00 15.54 176 SER B N 1
ATOM 7719 C CA . SER B 1 155 ? 39.834 19.978 63.849 1.00 16.37 176 SER B CA 1
ATOM 7720 C C . SER B 1 155 ? 39.168 21.185 64.508 1.00 15.32 176 SER B C 1
ATOM 7721 O O . SER B 1 155 ? 38.173 21.031 65.225 1.00 14.99 176 SER B O 1
ATOM 7729 N N . ILE B 1 156 ? 39.679 22.399 64.268 1.00 14.55 177 ILE B N 1
ATOM 7730 C CA . ILE B 1 156 ? 39.062 23.570 64.891 1.00 13.06 177 ILE B CA 1
ATOM 7731 C C . ILE B 1 156 ? 37.653 23.769 64.347 1.00 14.09 177 ILE B C 1
ATOM 7732 O O . ILE B 1 156 ? 36.732 24.139 65.084 1.00 15.16 177 ILE B O 1
ATOM 7748 N N . GLY B 1 157 ? 37.445 23.479 63.064 1.00 13.84 178 GLY B N 1
ATOM 7749 C CA . GLY B 1 157 ? 36.109 23.601 62.517 1.00 15.29 178 GLY B CA 1
ATOM 7750 C C . GLY B 1 157 ? 35.140 22.681 63.227 1.00 15.65 178 GLY B C 1
ATOM 7751 O O . GLY B 1 157 ? 34.025 23.080 63.575 1.00 16.65 178 GLY B O 1
ATOM 7755 N N A LEU B 1 158 ? 35.557 21.439 63.479 0.50 15.02 179 LEU B N 1
ATOM 7756 N N B LEU B 1 158 ? 35.556 21.438 63.463 0.50 16.08 179 LEU B N 1
ATOM 7757 C CA A LEU B 1 158 ? 34.682 20.508 64.180 0.50 15.11 179 LEU B CA 1
ATOM 7758 C CA B LEU B 1 158 ? 34.695 20.510 64.180 0.50 17.34 179 LEU B CA 1
ATOM 7759 C C A LEU B 1 158 ? 34.448 20.930 65.624 0.50 15.45 179 LEU B C 1
ATOM 7760 C C B LEU B 1 158 ? 34.413 21.014 65.588 0.50 16.72 179 LEU B C 1
ATOM 7761 O O A LEU B 1 158 ? 33.393 20.629 66.192 0.50 16.16 179 LEU B O 1
ATOM 7762 O O B LEU B 1 158 ? 33.292 20.877 66.090 0.50 17.77 179 LEU B O 1
ATOM 7793 N N . LEU B 1 159 ? 35.413 21.608 66.245 1.00 15.00 180 LEU B N 1
ATOM 7794 C CA . LEU B 1 159 ? 35.164 22.152 67.573 1.00 13.97 180 LEU B CA 1
ATOM 7795 C C . LEU B 1 159 ? 34.045 23.187 67.515 1.00 14.77 180 LEU B C 1
ATOM 7796 O O . LEU B 1 159 ? 33.164 23.208 68.383 1.00 15.93 180 LEU B O 1
ATOM 7813 N N . GLY B 1 160 ? 34.045 24.042 66.490 1.00 14.95 181 GLY B N 1
ATOM 7814 C CA . GLY B 1 160 ? 32.974 25.015 66.363 1.00 14.22 181 GLY B CA 1
ATOM 7815 C C . GLY B 1 160 ? 31.630 24.357 66.119 1.00 15.21 181 GLY B C 1
ATOM 7816 O O . GLY B 1 160 ? 30.608 24.798 66.655 1.00 17.01 181 GLY B O 1
ATOM 7820 N N . HIS B 1 161 ? 31.614 23.305 65.294 1.00 15.24 182 HIS B N 1
ATOM 7821 C CA . HIS B 1 161 ? 30.402 22.533 65.046 1.00 16.82 182 HIS B CA 1
ATOM 7822 C C . HIS B 1 161 ? 29.863 21.931 66.336 1.00 16.40 182 HIS B C 1
ATOM 7823 O O . HIS B 1 161 ? 28.674 22.059 66.655 1.00 18.98 182 HIS B O 1
ATOM 7837 N N . ILE B 1 162 ? 30.740 21.276 67.096 1.00 16.12 183 ILE B N 1
ATOM 7838 C CA . ILE B 1 162 ? 30.355 20.691 68.372 1.00 16.31 183 ILE B CA 1
ATOM 7839 C C . ILE B 1 162 ? 29.803 21.759 69.300 1.00 17.76 183 ILE B C 1
ATOM 7840 O O . ILE B 1 162 ? 28.787 21.552 69.978 1.00 19.95 183 ILE B O 1
ATOM 7856 N N . THR B 1 163 ? 30.469 22.915 69.354 1.00 17.64 184 THR B N 1
ATOM 7857 C CA . THR B 1 163 ? 30.063 23.958 70.286 1.00 18.51 184 THR B CA 1
ATOM 7858 C C . THR B 1 163 ? 28.695 24.507 69.917 1.00 19.22 184 THR B C 1
ATOM 7859 O O . THR B 1 163 ? 27.818 24.652 70.778 1.00 20.25 184 THR B O 1
ATOM 7870 N N . ALA B 1 164 ? 28.479 24.767 68.633 1.00 19.67 185 ALA B N 1
ATOM 7871 C CA . ALA B 1 164 ? 27.193 25.290 68.205 1.00 21.12 185 ALA B CA 1
ATOM 7872 C C . ALA B 1 164 ? 26.080 24.279 68.442 1.00 23.96 185 ALA B C 1
ATOM 7873 O O . ALA B 1 164 ? 24.973 24.658 68.841 1.00 24.80 185 ALA B O 1
ATOM 7880 N N . GLN B 1 165 ? 26.345 22.994 68.188 1.00 24.56 186 GLN B N 1
ATOM 7881 C CA . GLN B 1 165 ? 25.342 21.969 68.453 1.00 27.31 186 GLN B CA 1
ATOM 7882 C C . GLN B 1 165 ? 24.942 21.962 69.921 1.00 27.64 186 GLN B C 1
ATOM 7883 O O . GLN B 1 165 ? 23.767 21.773 70.254 1.00 29.01 186 GLN B O 1
ATOM 7897 N N . THR B 1 166 ? 25.910 22.156 70.815 1.00 28.15 187 THR B N 1
ATOM 7898 C CA . THR B 1 166 ? 25.601 22.202 72.237 1.00 30.13 187 THR B CA 1
ATOM 7899 C C . THR B 1 166 ? 24.727 23.402 72.578 1.00 30.40 187 THR B C 1
ATOM 7900 O O . THR B 1 166 ? 23.877 23.312 73.472 1.00 32.15 187 THR B O 1
ATOM 7928 N N . GLY B 1 168 ? 22.602 24.662 70.503 1.00 34.48 189 GLY B N 1
ATOM 7929 C CA . GLY B 1 168 ? 21.333 24.489 69.824 1.00 33.86 189 GLY B CA 1
ATOM 7930 C C . GLY B 1 168 ? 21.084 25.448 68.684 1.00 34.21 189 GLY B C 1
ATOM 7931 O O . GLY B 1 168 ? 19.927 25.758 68.381 1.00 34.98 189 GLY B O 1
ATOM 7952 N N . SER B 1 170 ? 23.050 27.320 64.813 1.00 29.00 191 SER B N 1
ATOM 7953 C CA . SER B 1 170 ? 24.143 27.271 63.859 1.00 26.54 191 SER B CA 1
ATOM 7954 C C . SER B 1 170 ? 25.333 28.053 64.404 1.00 24.36 191 SER B C 1
ATOM 7955 O O . SER B 1 170 ? 25.195 28.919 65.274 1.00 23.90 191 SER B O 1
ATOM 7963 N N . PHE B 1 171 ? 26.519 27.751 63.878 1.00 22.57 192 PHE B N 1
ATOM 7964 C CA . PHE B 1 171 ? 27.695 28.492 64.317 1.00 20.37 192 PHE B CA 1
ATOM 7965 C C . PHE B 1 171 ? 27.530 29.980 64.035 1.00 21.10 192 PHE B C 1
ATOM 7966 O O . PHE B 1 171 ? 27.877 30.825 64.868 1.00 21.61 192 PHE B O 1
ATOM 7983 N N . ALA B 1 172 ? 26.985 30.323 62.869 1.00 22.31 193 ALA B N 1
ATOM 7984 C CA . ALA B 1 172 ? 26.750 31.727 62.562 1.00 22.25 193 ALA B CA 1
ATOM 7985 C C . ALA B 1 172 ? 25.848 32.376 63.603 1.00 23.27 193 ALA B C 1
ATOM 7986 O O . ALA B 1 172 ? 26.116 33.496 64.049 1.00 25.09 193 ALA B O 1
ATOM 7993 N N . GLN B 1 173 ? 24.765 31.697 63.996 1.00 24.10 194 GLN B N 1
ATOM 7994 C CA . GLN B 1 173 ? 23.885 32.255 65.020 1.00 25.90 194 GLN B CA 1
ATOM 7995 C C . GLN B 1 173 ? 24.616 32.403 66.345 1.00 24.49 194 GLN B C 1
ATOM 7996 O O . GLN B 1 173 ? 24.475 33.420 67.038 1.00 25.51 194 GLN B O 1
ATOM 8010 N N . ALA B 1 174 ? 25.387 31.387 66.723 1.00 22.82 195 ALA B N 1
ATOM 8011 C CA . ALA B 1 174 ? 26.094 31.438 67.993 1.00 21.90 195 ALA B CA 1
ATOM 8012 C C . ALA B 1 174 ? 27.075 32.596 68.014 1.00 21.68 195 ALA B C 1
ATOM 8013 O O . ALA B 1 174 ? 27.176 33.322 69.010 1.00 23.49 195 ALA B O 1
ATOM 8020 N N . ALA B 1 175 ? 27.806 32.789 66.919 1.00 20.18 196 ALA B N 1
ATOM 8021 C CA . ALA B 1 175 ? 28.756 33.891 66.858 1.00 19.48 196 ALA B CA 1
ATOM 8022 C C . ALA B 1 175 ? 28.039 35.236 66.846 1.00 20.97 196 ALA B C 1
ATOM 8023 O O . ALA B 1 175 ? 28.405 36.154 67.590 1.00 21.58 196 ALA B O 1
ATOM 8030 N N . GLN B 1 176 ? 27.023 35.381 66.000 1.00 21.64 197 GLN B N 1
ATOM 8031 C CA . GLN B 1 176 ? 26.449 36.705 65.796 1.00 22.59 197 GLN B CA 1
ATOM 8032 C C . GLN B 1 176 ? 25.428 37.077 66.862 1.00 24.49 197 GLN B C 1
ATOM 8033 O O . GLN B 1 176 ? 25.264 38.266 67.155 1.00 26.27 197 GLN B O 1
ATOM 8047 N N . ASP B 1 177 ? 24.743 36.102 67.454 1.00 25.92 198 ASP B N 1
ATOM 8048 C CA . ASP B 1 177 ? 23.729 36.403 68.455 1.00 27.37 198 ASP B CA 1
ATOM 8049 C C . ASP B 1 177 ? 24.259 36.368 69.880 1.00 26.08 198 ASP B C 1
ATOM 8050 O O . ASP B 1 177 ? 23.675 37.021 70.757 1.00 27.81 198 ASP B O 1
ATOM 8059 N N . VAL B 1 178 ? 25.337 35.631 70.131 1.00 23.69 199 VAL B N 1
ATOM 8060 C CA . VAL B 1 178 ? 25.812 35.448 71.495 1.00 23.95 199 VAL B CA 1
ATOM 8061 C C . VAL B 1 178 ? 27.201 36.048 71.671 1.00 22.99 199 VAL B C 1
ATOM 8062 O O . VAL B 1 178 ? 27.403 36.933 72.512 1.00 24.51 199 VAL B O 1
ATOM 8075 N N . LEU B 1 179 ? 28.168 35.575 70.881 1.00 20.79 200 LEU B N 1
ATOM 8076 C CA . LEU B 1 179 ? 29.566 35.922 71.121 1.00 18.68 200 LEU B CA 1
ATOM 8077 C C . LEU B 1 179 ? 29.863 37.382 70.776 1.00 19.45 200 LEU B C 1
ATOM 8078 O O . LEU B 1 179 ? 30.365 38.139 71.618 1.00 19.66 200 LEU B O 1
ATOM 8094 N N . PHE B 1 180 ? 29.595 37.794 69.534 1.00 19.97 201 PHE B N 1
ATOM 8095 C CA . PHE B 1 180 ? 29.979 39.144 69.133 1.00 20.67 201 PHE B CA 1
ATOM 8096 C C . PHE B 1 180 ? 29.270 40.191 69.989 1.00 21.23 201 PHE B C 1
ATOM 8097 O O . PHE B 1 180 ? 29.920 41.174 70.386 1.00 22.06 201 PHE B O 1
ATOM 8114 N N . PRO B 1 181 ? 27.983 40.050 70.314 1.00 22.54 202 PRO B N 1
ATOM 8115 C CA . PRO B 1 181 ? 27.356 41.035 71.215 1.00 22.70 202 PRO B CA 1
ATOM 8116 C C . PRO B 1 181 ? 27.994 41.087 72.591 1.00 23.93 202 PRO B C 1
ATOM 8117 O O . PRO B 1 181 ? 28.156 42.179 73.155 1.00 25.13 202 PRO B O 1
ATOM 8128 N N . ALA B 1 182 ? 28.365 39.929 73.149 1.00 23.81 203 ALA B N 1
ATOM 8129 C CA . ALA B 1 182 ? 29.022 39.909 74.449 1.00 23.13 203 ALA B CA 1
ATOM 8130 C C . ALA B 1 182 ? 30.351 40.646 74.404 1.00 22.17 203 ALA B C 1
ATOM 8131 O O . ALA B 1 182 ? 30.766 41.236 75.408 1.00 23.94 203 ALA B O 1
ATOM 8155 N N . GLY B 1 184 ? 30.865 43.204 72.480 1.00 24.19 205 GLY B N 1
ATOM 8156 C CA . GLY B 1 184 ? 30.585 44.585 72.152 1.00 25.30 205 GLY B CA 1
ATOM 8157 C C . GLY B 1 184 ? 30.973 44.988 70.750 1.00 25.84 205 GLY B C 1
ATOM 8158 O O . GLY B 1 184 ? 31.223 46.171 70.500 1.00 27.45 205 GLY B O 1
ATOM 8162 N N . LEU B 1 185 ? 31.024 44.039 69.821 1.00 23.39 206 LEU B N 1
ATOM 8163 C CA . LEU B 1 185 ? 31.425 44.342 68.458 1.00 22.89 206 LEU B CA 1
ATOM 8164 C C . LEU B 1 185 ? 30.259 44.959 67.699 1.00 24.51 206 LEU B C 1
ATOM 8165 O O . LEU B 1 185 ? 29.094 44.652 67.962 1.00 27.26 206 LEU B O 1
ATOM 8181 N N . GLY B 1 186 ? 30.583 45.821 66.738 1.00 24.59 207 GLY B N 1
ATOM 8182 C CA . GLY B 1 186 ? 29.555 46.498 65.973 1.00 24.27 207 GLY B CA 1
ATOM 8183 C C . GLY B 1 186 ? 29.588 46.287 64.472 1.00 24.13 207 GLY B C 1
ATOM 8184 O O . GLY B 1 186 ? 28.706 46.782 63.761 1.00 26.15 207 GLY B O 1
ATOM 8188 N N . SER B 1 187 ? 30.591 45.564 63.968 1.00 22.66 208 SER B N 1
ATOM 8189 C CA . SER B 1 187 ? 30.722 45.369 62.526 1.00 21.56 208 SER B CA 1
ATOM 8190 C C . SER B 1 187 ? 31.485 44.082 62.228 1.00 21.20 208 SER B C 1
ATOM 8191 O O . SER B 1 187 ? 32.290 44.022 61.292 1.00 22.11 208 SER B O 1
ATOM 8199 N N . THR B 1 188 ? 31.242 43.043 63.026 1.00 19.38 209 THR B N 1
ATOM 8200 C CA . THR B 1 188 ? 31.856 41.729 62.852 1.00 17.69 209 THR B CA 1
ATOM 8201 C C . THR B 1 188 ? 30.768 40.731 62.486 1.00 18.68 209 THR B C 1
ATOM 8202 O O . THR B 1 188 ? 29.695 40.721 63.103 1.00 20.64 209 THR B O 1
ATOM 8213 N N . TYR B 1 189 ? 31.045 39.898 61.487 1.00 18.16 210 TYR B N 1
ATOM 8214 C CA . TYR B 1 189 ? 30.028 39.045 60.906 1.00 18.44 210 TYR B CA 1
ATOM 8215 C C . TYR B 1 189 ? 30.595 37.687 60.550 1.00 18.86 210 TYR B C 1
ATOM 8216 O O . TYR B 1 189 ? 31.773 37.554 60.229 1.00 18.96 210 TYR B O 1
ATOM 8234 N N . VAL B 1 190 ? 29.731 36.683 60.569 1.00 17.76 211 VAL B N 1
ATOM 8235 C CA . VAL B 1 190 ? 29.954 35.470 59.809 1.00 18.62 211 VAL B CA 1
ATOM 8236 C C . VAL B 1 190 ? 29.285 35.510 58.448 1.00 20.69 211 VAL B C 1
ATOM 8237 O O . VAL B 1 190 ? 29.836 35.029 57.463 1.00 21.62 211 VAL B O 1
ATOM 8250 N N . ASP B 1 191 ? 28.132 36.164 58.377 1.00 22.42 212 ASP B N 1
ATOM 8251 C CA . ASP B 1 191 ? 27.404 36.390 57.134 1.00 25.27 212 ASP B CA 1
ATOM 8252 C C . ASP B 1 191 ? 27.228 37.897 56.979 1.00 25.42 212 ASP B C 1
ATOM 8253 O O . ASP B 1 191 ? 26.450 38.507 57.718 1.00 27.14 212 ASP B O 1
ATOM 8262 N N . VAL B 1 192 ? 27.945 38.503 56.040 1.00 24.55 213 VAL B N 1
ATOM 8263 C CA . VAL B 1 192 ? 27.885 39.968 55.914 1.00 24.34 213 VAL B CA 1
ATOM 8264 C C . VAL B 1 192 ? 26.543 40.373 55.315 1.00 25.66 213 VAL B C 1
ATOM 8265 O O . VAL B 1 192 ? 26.175 39.880 54.233 1.00 26.15 213 VAL B O 1
ATOM 8278 N N . PRO B 1 193 ? 25.802 41.272 55.955 1.00 25.66 214 PRO B N 1
ATOM 8279 C CA . PRO B 1 193 ? 24.493 41.680 55.442 1.00 27.14 214 PRO B CA 1
ATOM 8280 C C . PRO B 1 193 ? 24.587 42.859 54.480 1.00 28.23 214 PRO B C 1
ATOM 8281 O O . PRO B 1 193 ? 25.616 43.523 54.361 1.00 28.82 214 PRO B O 1
ATOM 8292 N N . ASP B 1 194 ? 23.465 43.128 53.809 1.00 30.43 215 ASP B N 1
ATOM 8293 C CA . ASP B 1 194 ? 23.467 44.180 52.802 1.00 32.97 215 ASP B CA 1
ATOM 8294 C C . ASP B 1 194 ? 23.893 45.528 53.378 1.00 32.88 215 ASP B C 1
ATOM 8295 O O . ASP B 1 194 ? 24.595 46.296 52.710 1.00 33.82 215 ASP B O 1
ATOM 8304 N N . ASP B 1 195 ? 23.465 45.849 54.603 1.00 32.98 216 ASP B N 1
ATOM 8305 C CA . ASP B 1 195 ? 23.704 47.184 55.151 1.00 35.40 216 ASP B CA 1
ATOM 8306 C C . ASP B 1 195 ? 25.178 47.455 55.421 1.00 33.57 216 ASP B C 1
ATOM 8307 O O . ASP B 1 195 ? 25.543 48.610 55.680 1.00 33.62 216 ASP B O 1
ATOM 8316 N N . ALA B 1 196 ? 26.022 46.423 55.356 1.00 31.37 217 ALA B N 1
ATOM 8317 C CA . ALA B 1 196 ? 27.452 46.529 55.592 1.00 30.71 217 ALA B CA 1
ATOM 8318 C C . ALA B 1 196 ? 28.276 46.416 54.318 1.00 31.00 217 ALA B C 1
ATOM 8319 O O . ALA B 1 196 ? 29.490 46.632 54.364 1.00 30.25 217 ALA B O 1
ATOM 8343 N N . ASP B 1 198 ? 28.757 48.271 51.760 1.00 34.99 219 ASP B N 1
ATOM 8344 C CA . ASP B 1 198 ? 29.483 49.477 51.367 1.00 37.12 219 ASP B CA 1
ATOM 8345 C C . ASP B 1 198 ? 30.900 49.497 51.936 1.00 34.35 219 ASP B C 1
ATOM 8346 O O . ASP B 1 198 ? 31.797 50.130 51.365 1.00 34.58 219 ASP B O 1
ATOM 8355 N N . ARG B 1 199 ? 31.114 48.825 53.067 1.00 30.38 220 ARG B N 1
ATOM 8356 C CA . ARG B 1 199 ? 32.397 48.823 53.756 1.00 28.07 220 ARG B CA 1
ATOM 8357 C C . ARG B 1 199 ? 33.165 47.517 53.610 1.00 27.78 220 ARG B C 1
ATOM 8358 O O . ARG B 1 199 ? 34.233 47.374 54.216 1.00 27.72 220 ARG B O 1
ATOM 8379 N N . TYR B 1 200 ? 32.658 46.563 52.837 1.00 27.54 221 TYR B N 1
ATOM 8380 C CA . TYR B 1 200 ? 33.278 45.244 52.712 1.00 27.42 221 TYR B CA 1
ATOM 8381 C C . TYR B 1 200 ? 34.337 45.314 51.619 1.00 26.77 221 TYR B C 1
ATOM 8382 O O . TYR B 1 200 ? 34.016 45.448 50.432 1.00 26.91 221 TYR B O 1
ATOM 8400 N N . ALA B 1 201 ? 35.599 45.227 52.024 1.00 27.09 222 ALA B N 1
ATOM 8401 C CA . ALA B 1 201 ? 36.697 45.272 51.076 1.00 27.98 222 ALA B CA 1
ATOM 8402 C C . ALA B 1 201 ? 36.660 44.079 50.134 1.00 27.95 222 ALA B C 1
ATOM 8403 O O . ALA B 1 201 ? 36.157 43.005 50.470 1.00 27.98 222 ALA B O 1
ATOM 8410 N N . PHE B 1 202 ? 37.215 44.272 48.947 1.00 29.27 223 PHE B N 1
ATOM 8411 C CA . PHE B 1 202 ? 37.497 43.162 48.054 1.00 30.96 223 PHE B CA 1
ATOM 8412 C C . PHE B 1 202 ? 38.930 42.708 48.279 1.00 30.75 223 PHE B C 1
ATOM 8413 O O . PHE B 1 202 ? 39.808 43.499 48.620 1.00 31.41 223 PHE B O 1
ATOM 8430 N N . GLY B 1 203 ? 39.150 41.409 48.143 1.00 30.90 224 GLY B N 1
ATOM 8431 C CA . GLY B 1 203 ? 40.482 40.839 48.179 1.00 30.44 224 GLY B CA 1
ATOM 8432 C C . GLY B 1 203 ? 40.978 40.683 46.754 1.00 30.38 224 GLY B C 1
ATOM 8433 O O . GLY B 1 203 ? 40.190 40.509 45.830 1.00 30.21 224 GLY B O 1
ATOM 8437 N N . TYR B 1 204 ? 42.290 40.758 46.573 1.00 29.80 225 TYR B N 1
ATOM 8438 C CA . TYR B 1 204 ? 42.868 40.791 45.233 1.00 31.27 225 TYR B CA 1
ATOM 8439 C C . TYR B 1 204 ? 43.836 39.632 45.063 1.00 33.03 225 TYR B C 1
ATOM 8440 O O . TYR B 1 204 ? 44.865 39.561 45.743 1.00 31.57 225 TYR B O 1
ATOM 8458 N N . ASP B 1 205 ? 43.474 38.720 44.163 1.00 36.01 226 ASP B N 1
ATOM 8459 C CA . ASP B 1 205 ? 44.242 37.506 43.936 1.00 40.65 226 ASP B CA 1
ATOM 8460 C C . ASP B 1 205 ? 45.671 37.841 43.532 1.00 41.68 226 ASP B C 1
ATOM 8461 O O . ASP B 1 205 ? 45.912 38.770 42.758 1.00 39.65 226 ASP B O 1
ATOM 8470 N N A ARG B 1 206 ? 46.625 37.074 44.071 0.55 44.03 227 ARG B N 1
ATOM 8471 N N B ARG B 1 206 ? 46.623 37.062 44.052 0.45 43.84 227 ARG B N 1
ATOM 8472 C CA A ARG B 1 206 ? 48.034 37.337 43.799 0.55 46.12 227 ARG B CA 1
ATOM 8473 C CA B ARG B 1 206 ? 48.034 37.341 43.803 0.45 45.80 227 ARG B CA 1
ATOM 8474 C C A ARG B 1 206 ? 48.347 37.199 42.314 0.55 48.33 227 ARG B C 1
ATOM 8475 C C B ARG B 1 206 ? 48.389 37.175 42.330 0.45 48.06 227 ARG B C 1
ATOM 8476 O O A ARG B 1 206 ? 48.972 38.080 41.711 0.55 48.70 227 ARG B O 1
ATOM 8477 O O B ARG B 1 206 ? 49.080 38.019 41.747 0.45 48.29 227 ARG B O 1
ATOM 8518 N N . LYS B 1 207 ? 47.942 36.078 41.715 1.00 49.72 228 LYS B N 1
ATOM 8519 C CA . LYS B 1 207 ? 48.362 35.769 40.354 1.00 52.84 228 LYS B CA 1
ATOM 8520 C C . LYS B 1 207 ? 47.596 36.579 39.317 1.00 52.99 228 LYS B C 1
ATOM 8521 O O . LYS B 1 207 ? 48.171 36.989 38.303 1.00 53.62 228 LYS B O 1
ATOM 8541 N N . THR B 1 208 ? 46.303 36.817 39.546 1.00 52.31 229 THR B N 1
ATOM 8542 C CA . THR B 1 208 ? 45.456 37.451 38.548 1.00 51.26 229 THR B CA 1
ATOM 8543 C C . THR B 1 208 ? 45.114 38.903 38.847 1.00 49.42 229 THR B C 1
ATOM 8544 O O . THR B 1 208 ? 44.690 39.616 37.933 1.00 48.18 229 THR B O 1
ATOM 8555 N N . ASP B 1 209 ? 45.290 39.356 40.085 1.00 48.13 230 ASP B N 1
ATOM 8556 C CA . ASP B 1 209 ? 44.887 40.688 40.530 1.00 47.98 230 ASP B CA 1
ATOM 8557 C C . ASP B 1 209 ? 43.376 40.890 40.491 1.00 47.82 230 ASP B C 1
ATOM 8558 O O . ASP B 1 209 ? 42.900 42.022 40.627 1.00 48.59 230 ASP B O 1
ATOM 8567 N N . ALA B 1 210 ? 42.614 39.834 40.310 1.00 47.15 231 ALA B N 1
ATOM 8568 C CA . ALA B 1 210 ? 41.173 39.989 40.221 1.00 46.18 231 ALA B CA 1
ATOM 8569 C C . ALA B 1 210 ? 40.561 40.070 41.615 1.00 43.05 231 ALA B C 1
ATOM 8570 O O . ALA B 1 210 ? 41.080 39.473 42.561 1.00 41.63 231 ALA B O 1
ATOM 8577 N N . PRO B 1 211 ? 39.452 40.792 41.767 1.00 41.43 232 PRO B N 1
ATOM 8578 C CA . PRO B 1 211 ? 38.734 40.755 43.047 1.00 39.69 232 PRO B CA 1
ATOM 8579 C C . PRO B 1 211 ? 38.215 39.349 43.307 1.00 37.12 232 PRO B C 1
ATOM 8580 O O . PRO B 1 211 ? 37.596 38.728 42.440 1.00 37.73 232 PRO B O 1
ATOM 8591 N N . ILE B 1 212 ? 38.479 38.842 44.507 1.00 34.67 233 ILE B N 1
ATOM 8592 C CA . ILE B 1 212 ? 38.106 37.478 44.861 1.00 33.72 233 ILE B CA 1
ATOM 8593 C C . ILE B 1 212 ? 37.559 37.473 46.282 1.00 31.32 233 ILE B C 1
ATOM 8594 O O . ILE B 1 212 ? 37.952 38.277 47.130 1.00 30.84 233 ILE B O 1
ATOM 8610 N N . ARG B 1 213 ? 36.616 36.575 46.523 1.00 31.36 234 ARG B N 1
ATOM 8611 C CA . ARG B 1 213 ? 35.831 36.542 47.749 1.00 31.75 234 ARG B CA 1
ATOM 8612 C C . ARG B 1 213 ? 35.881 35.131 48.308 1.00 30.24 234 ARG B C 1
ATOM 8613 O O . ARG B 1 213 ? 35.785 34.162 47.551 1.00 31.27 234 ARG B O 1
ATOM 8634 N N . VAL B 1 214 ? 36.050 35.015 49.630 1.00 28.72 235 VAL B N 1
ATOM 8635 C CA . VAL B 1 214 ? 36.032 33.701 50.260 1.00 28.91 235 VAL B CA 1
ATOM 8636 C C . VAL B 1 214 ? 34.664 33.079 50.024 1.00 30.36 235 VAL B C 1
ATOM 8637 O O . VAL B 1 214 ? 33.625 33.744 50.145 1.00 30.08 235 VAL B O 1
ATOM 8650 N N . ASN B 1 215 ? 34.657 31.803 49.656 1.00 31.37 236 ASN B N 1
ATOM 8651 C CA . ASN B 1 215 ? 33.420 31.134 49.288 1.00 34.35 236 ASN B CA 1
ATOM 8652 C C . ASN B 1 215 ? 33.011 30.087 50.318 1.00 29.69 236 ASN B C 1
ATOM 8653 O O . ASN B 1 215 ? 33.810 29.674 51.167 1.00 27.99 236 ASN B O 1
ATOM 8664 N N . PRO B 1 216 ? 31.746 29.666 50.288 1.00 27.89 237 PRO B N 1
ATOM 8665 C CA . PRO B 1 216 ? 31.285 28.614 51.199 1.00 26.94 237 PRO B CA 1
ATOM 8666 C C . PRO B 1 216 ? 32.082 27.329 51.043 1.00 26.20 237 PRO B C 1
ATOM 8667 O O . PRO B 1 216 ? 32.650 27.030 49.991 1.00 27.89 237 PRO B O 1
ATOM 8678 N N . GLY B 1 217 ? 32.087 26.543 52.109 1.00 23.62 238 GLY B N 1
ATOM 8679 C CA . GLY B 1 217 ? 32.799 25.279 52.107 1.00 23.65 238 GLY B CA 1
ATOM 8680 C C . GLY B 1 217 ? 32.454 24.527 53.367 1.00 21.12 238 GLY B C 1
ATOM 8681 O O . GLY B 1 217 ? 31.849 25.074 54.293 1.00 21.27 238 GLY B O 1
ATOM 8685 N N . VAL B 1 218 ? 32.832 23.251 53.396 1.00 20.19 239 VAL B N 1
ATOM 8686 C CA . VAL B 1 218 ? 32.558 22.460 54.583 1.00 19.00 239 VAL B CA 1
ATOM 8687 C C . VAL B 1 218 ? 33.348 23.047 55.742 1.00 18.63 239 VAL B C 1
ATOM 8688 O O . VAL B 1 218 ? 34.570 23.228 55.652 1.00 19.49 239 VAL B O 1
ATOM 8701 N N . LEU B 1 219 ? 32.650 23.376 56.824 1.00 18.03 240 LEU B N 1
ATOM 8702 C CA . LEU B 1 219 ? 33.248 23.950 58.025 1.00 17.60 240 LEU B CA 1
ATOM 8703 C C . LEU B 1 219 ? 33.851 25.332 57.788 1.00 17.48 240 LEU B C 1
ATOM 8704 O O . LEU B 1 219 ? 34.641 25.819 58.609 1.00 18.66 240 LEU B O 1
ATOM 8720 N N . ALA B 1 220 ? 33.462 26.009 56.707 1.00 17.58 241 ALA B N 1
ATOM 8721 C CA . ALA B 1 220 ? 34.026 27.325 56.437 1.00 17.37 241 ALA B CA 1
ATOM 8722 C C . ALA B 1 220 ? 33.635 28.339 57.505 1.00 17.37 241 ALA B C 1
ATOM 8723 O O . ALA B 1 220 ? 34.471 29.146 57.938 1.00 17.59 241 ALA B O 1
ATOM 8730 N N . ASP B 1 221 ? 32.365 28.340 57.920 1.00 17.81 242 ASP B N 1
ATOM 8731 C CA . ASP B 1 221 ? 31.930 29.287 58.940 1.00 18.49 242 ASP B CA 1
ATOM 8732 C C . ASP B 1 221 ? 32.747 29.116 60.212 1.00 18.69 242 ASP B C 1
ATOM 8733 O O . ASP B 1 221 ? 33.146 30.098 60.848 1.00 20.56 242 ASP B O 1
ATOM 8742 N N . GLU B 1 222 ? 33.022 27.863 60.575 1.00 17.76 243 GLU B N 1
ATOM 8743 C CA . GLU B 1 222 ? 33.621 27.500 61.847 1.00 17.32 243 GLU B CA 1
ATOM 8744 C C . GLU B 1 222 ? 35.133 27.697 61.853 1.00 17.25 243 GLU B C 1
ATOM 8745 O O . GLU B 1 222 ? 35.720 27.941 62.913 1.00 19.41 243 GLU B O 1
ATOM 8757 N N . ALA B 1 223 ? 35.781 27.579 60.695 1.00 16.36 244 ALA B N 1
ATOM 8758 C CA . ALA B 1 223 ? 37.235 27.643 60.619 1.00 16.53 244 ALA B CA 1
ATOM 8759 C C . ALA B 1 223 ? 37.766 28.950 60.053 1.00 16.56 244 ALA B C 1
ATOM 8760 O O . ALA B 1 223 ? 38.876 29.359 60.411 1.00 16.63 244 ALA B O 1
ATOM 8767 N N . TYR B 1 224 ? 37.042 29.592 59.137 1.00 16.00 245 TYR B N 1
ATOM 8768 C CA . TYR B 1 224 ? 37.567 30.800 58.509 1.00 16.98 245 TYR B CA 1
ATOM 8769 C C . TYR B 1 224 ? 36.432 31.725 58.090 1.00 18.34 245 TYR B C 1
ATOM 8770 O O . TYR B 1 224 ? 36.524 32.431 57.081 1.00 20.98 245 TYR B O 1
ATOM 8788 N N . GLY B 1 225 ? 35.394 31.799 58.907 1.00 18.45 246 GLY B N 1
ATOM 8789 C CA . GLY B 1 225 ? 34.178 32.448 58.494 1.00 20.02 246 GLY B CA 1
ATOM 8790 C C . GLY B 1 225 ? 33.958 33.868 58.940 1.00 19.17 246 GLY B C 1
ATOM 8791 O O . GLY B 1 225 ? 32.934 34.453 58.578 1.00 19.30 246 GLY B O 1
ATOM 8795 N N . VAL B 1 226 ? 34.870 34.460 59.688 1.00 16.77 247 VAL B N 1
ATOM 8796 C CA . VAL B 1 226 ? 34.596 35.755 60.295 1.00 16.55 247 VAL B CA 1
ATOM 8797 C C . VAL B 1 226 ? 35.199 36.874 59.461 1.00 16.51 247 VAL B C 1
ATOM 8798 O O . VAL B 1 226 ? 36.304 36.752 58.915 1.00 16.97 247 VAL B O 1
ATOM 8811 N N . LYS B 1 227 ? 34.460 37.972 59.368 1.00 16.67 248 LYS B N 1
ATOM 8812 C CA . LYS B 1 227 ? 34.909 39.205 58.744 1.00 17.23 248 LYS B CA 1
ATOM 8813 C C . LYS B 1 227 ? 34.756 40.320 59.765 1.00 17.14 248 LYS B C 1
ATOM 8814 O O . LYS B 1 227 ? 33.762 40.360 60.492 1.00 19.04 248 LYS B O 1
ATOM 8833 N N . SER B 1 228 ? 35.715 41.236 59.813 1.00 17.68 249 SER B N 1
ATOM 8834 C CA . SER B 1 228 ? 35.727 42.216 60.890 1.00 18.37 249 SER B CA 1
ATOM 8835 C C . SER B 1 228 ? 36.500 43.451 60.448 1.00 19.11 249 SER B C 1
ATOM 8836 O O . SER B 1 228 ? 37.039 43.513 59.341 1.00 19.16 249 SER B O 1
ATOM 8844 N N . THR B 1 229 ? 36.548 44.438 61.335 1.00 19.51 250 THR B N 1
ATOM 8845 C CA . THR B 1 229 ? 37.176 45.719 61.069 1.00 19.57 250 THR B CA 1
ATOM 8846 C C . THR B 1 229 ? 38.326 45.910 62.049 1.00 20.08 250 THR B C 1
ATOM 8847 O O . THR B 1 229 ? 38.361 45.288 63.113 1.00 20.23 250 THR B O 1
ATOM 8858 N N . ALA B 1 230 ? 39.268 46.792 61.707 1.00 19.94 251 ALA B N 1
ATOM 8859 C CA . ALA B 1 230 ? 40.339 47.084 62.656 1.00 19.76 251 ALA B CA 1
ATOM 8860 C C . ALA B 1 230 ? 39.764 47.595 63.972 1.00 20.00 251 ALA B C 1
ATOM 8861 O O . ALA B 1 230 ? 40.263 47.260 65.056 1.00 20.93 251 ALA B O 1
ATOM 8868 N N . ARG B 1 231 ? 38.700 48.399 63.893 1.00 21.22 252 ARG B N 1
ATOM 8869 C CA . ARG B 1 231 ? 38.096 48.964 65.094 1.00 21.80 252 ARG B CA 1
ATOM 8870 C C . ARG B 1 231 ? 37.528 47.872 65.994 1.00 21.16 252 ARG B C 1
ATOM 8871 O O . ARG B 1 231 ? 37.752 47.880 67.209 1.00 22.29 252 ARG B O 1
ATOM 8892 N N . ASP B 1 232 ? 36.775 46.929 65.419 1.00 20.96 253 ASP B N 1
ATOM 8893 C CA . ASP B 1 232 ? 36.249 45.825 66.215 1.00 19.85 253 ASP B CA 1
ATOM 8894 C C . ASP B 1 232 ? 37.366 44.921 66.727 1.00 19.24 253 ASP B C 1
ATOM 8895 O O . ASP B 1 232 ? 37.275 44.377 67.835 1.00 19.06 253 ASP B O 1
ATOM 8921 N N . LEU B 1 234 ? 40.322 45.809 67.669 1.00 18.88 255 LEU B N 1
ATOM 8922 C CA . LEU B 1 234 ? 40.886 46.423 68.869 1.00 19.32 255 LEU B CA 1
ATOM 8923 C C . LEU B 1 234 ? 39.970 46.223 70.075 1.00 19.76 255 LEU B C 1
ATOM 8924 O O . LEU B 1 234 ? 40.457 46.111 71.205 1.00 21.27 255 LEU B O 1
ATOM 8940 N N . ARG B 1 235 ? 38.649 46.154 69.864 1.00 20.42 256 ARG B N 1
ATOM 8941 C CA . ARG B 1 235 ? 37.760 45.854 70.982 1.00 21.09 256 ARG B CA 1
ATOM 8942 C C . ARG B 1 235 ? 38.059 44.471 71.538 1.00 19.75 256 ARG B C 1
ATOM 8943 O O . ARG B 1 235 ? 38.124 44.280 72.756 1.00 20.00 256 ARG B O 1
ATOM 8964 N N . LEU B 1 236 ? 38.278 43.499 70.653 1.00 18.32 257 LEU B N 1
ATOM 8965 C CA . LEU B 1 236 ? 38.610 42.152 71.091 1.00 17.99 257 LEU B CA 1
ATOM 8966 C C . LEU B 1 236 ? 39.945 42.137 71.819 1.00 18.24 257 LEU B C 1
ATOM 8967 O O . LEU B 1 236 ? 40.083 41.528 72.888 1.00 17.51 257 LEU B O 1
ATOM 8983 N N . LEU B 1 237 ? 40.942 42.815 71.253 1.00 17.65 258 LEU B N 1
ATOM 8984 C CA . LEU B 1 237 ? 42.265 42.808 71.855 1.00 17.43 258 LEU B CA 1
ATOM 8985 C C . LEU B 1 237 ? 42.239 43.479 73.220 1.00 17.56 258 LEU B C 1
ATOM 8986 O O . LEU B 1 237 ? 42.907 43.018 74.152 1.00 19.43 258 LEU B O 1
ATOM 9002 N N . ASP B 1 238 ? 41.430 44.534 73.376 1.00 17.55 259 ASP B N 1
ATOM 9003 C CA . ASP B 1 238 ? 41.264 45.151 74.692 1.00 18.53 259 ASP B CA 1
ATOM 9004 C C . ASP B 1 238 ? 40.721 44.143 75.703 1.00 18.58 259 ASP B C 1
ATOM 9005 O O . ASP B 1 238 ? 41.182 44.093 76.852 1.00 20.30 259 ASP B O 1
ATOM 9014 N N . LEU B 1 239 ? 39.748 43.320 75.293 1.00 18.79 260 LEU B N 1
ATOM 9015 C CA . LEU B 1 239 ? 39.221 42.299 76.194 1.00 18.20 260 LEU B CA 1
ATOM 9016 C C . LEU B 1 239 ? 40.294 41.274 76.542 1.00 18.22 260 LEU B C 1
ATOM 9017 O O . LEU B 1 239 ? 40.410 40.858 77.701 1.00 20.21 260 LEU B O 1
ATOM 9033 N N . GLU B 1 240 ? 41.104 40.867 75.551 1.00 17.10 261 GLU B N 1
ATOM 9034 C CA . GLU B 1 240 ? 42.184 39.916 75.808 1.00 17.19 261 GLU B CA 1
ATOM 9035 C C . GLU B 1 240 ? 43.270 40.494 76.714 1.00 19.31 261 GLU B C 1
ATOM 9036 O O . GLU B 1 240 ? 43.952 39.737 77.417 1.00 21.29 261 GLU B O 1
ATOM 9048 N N . LEU B 1 241 ? 43.504 41.809 76.639 1.00 18.70 262 LEU B N 1
ATOM 9049 C CA . LEU B 1 241 ? 44.485 42.505 77.461 1.00 20.46 262 LEU B CA 1
ATOM 9050 C C . LEU B 1 241 ? 43.987 42.760 78.870 1.00 22.84 262 LEU B C 1
ATOM 9051 O O . LEU B 1 241 ? 44.718 43.346 79.682 1.00 26.31 262 LEU B O 1
ATOM 9067 N N . GLY B 1 242 ? 42.760 42.351 79.166 1.00 23.72 263 GLY B N 1
ATOM 9068 C CA . GLY B 1 242 ? 42.193 42.574 80.474 1.00 25.42 263 GLY B CA 1
ATOM 9069 C C . GLY B 1 242 ? 41.834 44.012 80.741 1.00 27.61 263 GLY B C 1
ATOM 9070 O O . GLY B 1 242 ? 41.914 44.461 81.889 1.00 30.20 263 GLY B O 1
ATOM 9074 N N . ARG B 1 243 ? 41.453 44.761 79.711 1.00 26.11 264 ARG B N 1
ATOM 9075 C CA . ARG B 1 243 ? 41.077 46.146 79.949 1.00 26.10 264 ARG B CA 1
ATOM 9076 C C . ARG B 1 243 ? 39.698 46.269 80.582 1.00 26.38 264 ARG B C 1
ATOM 9077 O O . ARG B 1 243 ? 39.330 47.366 81.013 1.00 26.24 264 ARG B O 1
ATOM 9098 N N . GLY B 1 244 ? 38.932 45.179 80.640 1.00 29.03 265 GLY B N 1
ATOM 9099 C CA . GLY B 1 244 ? 37.624 45.179 81.254 1.00 32.00 265 GLY B CA 1
ATOM 9100 C C . GLY B 1 244 ? 36.520 45.428 80.245 1.00 34.72 265 GLY B C 1
ATOM 9101 O O . GLY B 1 244 ? 36.749 45.812 79.097 1.00 36.89 265 GLY B O 1
ATOM 9105 N N . GLY B 1 245 ? 35.292 45.199 80.690 1.00 34.97 266 GLY B N 1
ATOM 9106 C CA . GLY B 1 245 ? 34.116 45.502 79.891 1.00 36.06 266 GLY B CA 1
ATOM 9107 C C . GLY B 1 245 ? 33.303 44.301 79.481 1.00 36.42 266 GLY B C 1
ATOM 9108 O O . GLY B 1 245 ? 32.181 44.473 78.975 1.00 39.19 266 GLY B O 1
ATOM 9112 N N . ALA B 1 246 ? 33.811 43.090 79.662 1.00 32.42 267 ALA B N 1
ATOM 9113 C CA . ALA B 1 246 ? 33.070 41.879 79.353 1.00 30.46 267 ALA B CA 1
ATOM 9114 C C . ALA B 1 246 ? 32.524 41.245 80.626 1.00 29.53 267 ALA B C 1
ATOM 9115 O O . ALA B 1 246 ? 33.072 41.421 81.718 1.00 30.90 267 ALA B O 1
ATOM 9122 N N . ASN B 1 247 ? 31.429 40.504 80.476 1.00 27.13 268 ASN B N 1
ATOM 9123 C CA . ASN B 1 247 ? 30.844 39.825 81.615 1.00 28.54 268 ASN B CA 1
ATOM 9124 C C . ASN B 1 247 ? 31.814 38.764 82.132 1.00 28.00 268 ASN B C 1
ATOM 9125 O O . ASN B 1 247 ? 32.778 38.394 81.453 1.00 27.15 268 ASN B O 1
ATOM 9136 N N . PRO B 1 248 ? 31.601 38.286 83.355 1.00 28.10 269 PRO B N 1
ATOM 9137 C CA . PRO B 1 248 ? 32.562 37.335 83.933 1.00 27.59 269 PRO B CA 1
ATOM 9138 C C . PRO B 1 248 ? 32.715 36.050 83.138 1.00 25.70 269 PRO B C 1
ATOM 9139 O O . PRO B 1 248 ? 33.820 35.495 83.101 1.00 24.30 269 PRO B O 1
ATOM 9150 N N . ALA B 1 249 ? 31.650 35.552 82.506 1.00 24.50 270 ALA B N 1
ATOM 9151 C CA . ALA B 1 249 ? 31.764 34.323 81.725 1.00 22.22 270 ALA B CA 1
ATOM 9152 C C . ALA B 1 249 ? 32.671 34.513 80.514 1.00 20.41 270 ALA B C 1
ATOM 9153 O O . ALA B 1 249 ? 33.514 33.658 80.218 1.00 20.16 270 ALA B O 1
ATOM 9160 N N . LEU B 1 250 ? 32.468 35.601 79.765 1.00 19.57 271 LEU B N 1
ATOM 9161 C CA . LEU B 1 250 ? 33.330 35.886 78.623 1.00 19.08 271 LEU B CA 1
ATOM 9162 C C . LEU B 1 250 ? 34.766 36.135 79.071 1.00 18.61 271 LEU B C 1
ATOM 9163 O O . LEU B 1 250 ? 35.712 35.640 78.449 1.00 18.83 271 LEU B O 1
ATOM 9179 N N . THR B 1 251 ? 34.955 36.879 80.161 1.00 20.03 272 THR B N 1
ATOM 9180 C CA . THR B 1 251 ? 36.310 37.102 80.655 1.00 21.17 272 THR B CA 1
ATOM 9181 C C . THR B 1 251 ? 36.988 35.776 80.989 1.00 20.26 272 THR B C 1
ATOM 9182 O O . THR B 1 251 ? 38.142 35.543 80.611 1.00 20.07 272 THR B O 1
ATOM 9193 N N . ALA B 1 252 ? 36.274 34.882 81.681 1.00 19.16 273 ALA B N 1
ATOM 9194 C CA . ALA B 1 252 ? 36.834 33.570 81.994 1.00 18.98 273 ALA B CA 1
ATOM 9195 C C . ALA B 1 252 ? 37.158 32.784 80.729 1.00 17.51 273 ALA B C 1
ATOM 9196 O O . ALA B 1 252 ? 38.172 32.077 80.668 1.00 17.47 273 ALA B O 1
ATOM 9203 N N . ALA B 1 253 ? 36.295 32.881 79.717 1.00 17.00 274 ALA B N 1
ATOM 9204 C CA . ALA B 1 253 ? 36.520 32.171 78.465 1.00 16.07 274 ALA B CA 1
ATOM 9205 C C . ALA B 1 253 ? 37.764 32.691 77.761 1.00 15.51 274 ALA B C 1
ATOM 9206 O O . ALA B 1 253 ? 38.582 31.912 77.263 1.00 15.47 274 ALA B O 1
ATOM 9213 N N . LEU B 1 254 ? 37.919 34.011 77.692 1.00 15.93 275 LEU B N 1
ATOM 9214 C CA . LEU B 1 254 ? 39.120 34.564 77.080 1.00 14.82 275 LEU B CA 1
ATOM 9215 C C . LEU B 1 254 ? 40.360 34.078 77.813 1.00 14.84 275 LEU B C 1
ATOM 9216 O O . LEU B 1 254 ? 41.346 33.662 77.195 1.00 15.47 275 LEU B O 1
ATOM 9232 N N . GLU B 1 255 ? 40.332 34.133 79.143 1.00 13.81 276 GLU B N 1
ATOM 9233 C CA . GLU B 1 255 ? 41.489 33.684 79.907 1.00 16.00 276 GLU B CA 1
ATOM 9234 C C . GLU B 1 255 ? 41.792 32.221 79.621 1.00 14.90 276 GLU B C 1
ATOM 9235 O O . GLU B 1 255 ? 42.955 31.847 79.441 1.00 14.74 276 GLU B O 1
ATOM 9247 N N . ARG B 1 256 ? 40.759 31.378 79.564 1.00 13.72 277 ARG B N 1
ATOM 9248 C CA . ARG B 1 256 ? 40.972 29.966 79.262 1.00 13.86 277 ARG B CA 1
ATOM 9249 C C . ARG B 1 256 ? 41.708 29.788 77.940 1.00 13.46 277 ARG B C 1
ATOM 9250 O O . ARG B 1 256 ? 42.588 28.926 77.827 1.00 14.31 277 ARG B O 1
ATOM 9271 N N . THR B 1 257 ? 41.375 30.597 76.925 1.00 13.52 278 THR B N 1
ATOM 9272 C CA . THR B 1 257 ? 42.041 30.414 75.640 1.00 12.48 278 THR B CA 1
ATOM 9273 C C . THR B 1 257 ? 43.517 30.805 75.678 1.00 12.36 278 THR B C 1
ATOM 9274 O O . THR B 1 257 ? 44.269 30.407 74.782 1.00 13.19 278 THR B O 1
ATOM 9285 N N . ARG B 1 258 ? 43.945 31.591 76.667 1.00 13.12 279 ARG B N 1
ATOM 9286 C CA . ARG B 1 258 ? 45.335 32.023 76.763 1.00 11.84 279 ARG B CA 1
ATOM 9287 C C . ARG B 1 258 ? 46.160 31.140 77.696 1.00 11.63 279 ARG B C 1
ATOM 9288 O O . ARG B 1 258 ? 47.344 31.420 77.920 1.00 12.98 279 ARG B O 1
ATOM 9309 N N . GLN B 1 259 ? 45.580 30.066 78.221 1.00 12.46 280 GLN B N 1
ATOM 9310 C CA . GLN B 1 259 ? 46.385 29.068 78.908 1.00 12.93 280 GLN B CA 1
ATOM 9311 C C . GLN B 1 259 ? 47.279 28.357 77.904 1.00 13.09 280 GLN B C 1
ATOM 9312 O O . GLN B 1 259 ? 46.874 28.093 76.768 1.00 14.81 280 GLN B O 1
ATOM 9326 N N . GLY B 1 260 ? 48.500 28.045 78.329 1.00 13.32 281 GLY B N 1
ATOM 9327 C CA . GLY B 1 260 ? 49.422 27.300 77.501 1.00 13.69 281 GLY B CA 1
ATOM 9328 C C . GLY B 1 260 ? 49.152 25.817 77.600 1.00 14.59 281 GLY B C 1
ATOM 9329 O O . GLY B 1 260 ? 49.222 25.242 78.689 1.00 15.44 281 GLY B O 1
ATOM 9333 N N . GLN B 1 261 ? 48.854 25.182 76.471 1.00 14.49 282 GLN B N 1
ATOM 9334 C CA . GLN B 1 261 ? 48.439 23.787 76.474 1.00 14.10 282 GLN B CA 1
ATOM 9335 C C . GLN B 1 261 ? 49.533 22.823 76.051 1.00 14.44 282 GLN B C 1
ATOM 9336 O O . GLN B 1 261 ? 49.523 21.660 76.473 1.00 14.79 282 GLN B O 1
ATOM 9350 N N . ALA B 1 262 ? 50.438 23.260 75.186 1.00 15.21 283 ALA B N 1
ATOM 9351 C CA . ALA B 1 262 ? 51.479 22.393 74.666 1.00 15.86 283 ALA B CA 1
ATOM 9352 C C . ALA B 1 262 ? 52.669 23.249 74.277 1.00 16.76 283 ALA B C 1
ATOM 9353 O O . ALA B 1 262 ? 52.528 24.438 73.988 1.00 19.04 283 ALA B O 1
ATOM 9360 N N . GLU B 1 263 ? 53.844 22.632 74.254 1.00 16.23 284 GLU B N 1
ATOM 9361 C CA . GLU B 1 263 ? 55.059 23.310 73.826 1.00 18.18 284 GLU B CA 1
ATOM 9362 C C . GLU B 1 263 ? 55.513 22.729 72.495 1.00 18.42 284 GLU B C 1
ATOM 9363 O O . GLU B 1 263 ? 55.531 21.504 72.318 1.00 19.85 284 GLU B O 1
ATOM 9375 N N . THR B 1 264 ? 55.858 23.609 71.563 1.00 17.31 285 THR B N 1
ATOM 9376 C CA . THR B 1 264 ? 56.488 23.213 70.318 1.00 17.62 285 THR B CA 1
ATOM 9377 C C . THR B 1 264 ? 57.935 23.709 70.301 1.00 19.33 285 THR B C 1
ATOM 9378 O O . THR B 1 264 ? 58.418 24.350 71.244 1.00 20.34 285 THR B O 1
ATOM 9389 N N . ALA B 1 265 ? 58.606 23.446 69.174 1.00 20.09 286 ALA B N 1
ATOM 9390 C CA . ALA B 1 265 ? 59.992 23.866 69.008 1.00 21.67 286 ALA B CA 1
ATOM 9391 C C . ALA B 1 265 ? 60.149 25.381 69.074 1.00 22.62 286 ALA B C 1
ATOM 9392 O O . ALA B 1 265 ? 61.232 25.876 69.405 1.00 24.98 286 ALA B O 1
ATOM 9399 N N . TYR B 1 266 ? 59.096 26.143 68.747 1.00 21.43 287 TYR B N 1
ATOM 9400 C CA . TYR B 1 266 ? 59.225 27.592 68.664 1.00 22.00 287 TYR B CA 1
ATOM 9401 C C . TYR B 1 266 ? 58.356 28.380 69.628 1.00 19.47 287 TYR B C 1
ATOM 9402 O O . TYR B 1 266 ? 58.685 29.538 69.909 1.00 19.86 287 TYR B O 1
ATOM 9420 N N . TYR B 1 267 ? 57.271 27.809 70.136 1.00 18.11 288 TYR B N 1
ATOM 9421 C CA . TYR B 1 267 ? 56.342 28.587 70.935 1.00 16.18 288 TYR B CA 1
ATOM 9422 C C . TYR B 1 267 ? 55.489 27.661 71.783 1.00 15.36 288 TYR B C 1
ATOM 9423 O O . TYR B 1 267 ? 55.495 26.438 71.621 1.00 18.95 288 TYR B O 1
ATOM 9441 N N . THR B 1 268 ? 54.747 28.286 72.689 1.00 15.13 289 THR B N 1
ATOM 9442 C CA . THR B 1 268 ? 53.719 27.636 73.479 1.00 14.50 289 THR B CA 1
ATOM 9443 C C . THR B 1 268 ? 52.402 27.752 72.729 1.00 14.02 289 THR B C 1
ATOM 9444 O O . THR B 1 268 ? 52.014 28.851 72.318 1.00 14.31 289 THR B O 1
ATOM 9455 N N . GLN B 1 269 ? 51.738 26.617 72.527 1.00 13.29 290 GLN B N 1
ATOM 9456 C CA . GLN B 1 269 ? 50.449 26.572 71.852 1.00 12.94 290 GLN B CA 1
ATOM 9457 C C . GLN B 1 269 ? 49.351 26.739 72.890 1.00 12.30 290 GLN B C 1
ATOM 9458 O O . GLN B 1 269 ? 49.229 25.911 73.803 1.00 13.17 290 GLN B O 1
ATOM 9472 N N . ASP B 1 270 ? 48.564 27.806 72.748 1.00 12.62 291 ASP B N 1
ATOM 9473 C CA . ASP B 1 270 ? 47.380 28.022 73.565 1.00 12.58 291 ASP B CA 1
ATOM 9474 C C . ASP B 1 270 ? 46.173 27.461 72.796 1.00 12.37 291 ASP B C 1
ATOM 9475 O O . ASP B 1 270 ? 46.324 26.615 71.914 1.00 13.55 291 ASP B O 1
ATOM 9501 N N . ILE B 1 272 ? 44.370 28.103 69.947 1.00 12.80 293 ILE B N 1
ATOM 9502 C CA . ILE B 1 272 ? 44.589 28.811 68.685 1.00 12.68 293 ILE B CA 1
ATOM 9503 C C . ILE B 1 272 ? 45.728 29.824 68.806 1.00 11.95 293 ILE B C 1
ATOM 9504 O O . ILE B 1 272 ? 46.656 29.798 67.991 1.00 13.26 293 ILE B O 1
ATOM 9520 N N . TRP B 1 273 ? 45.707 30.697 69.811 1.00 12.52 294 TRP B N 1
ATOM 9521 C CA . TRP B 1 273 ? 46.825 31.618 69.978 1.00 12.03 294 TRP B CA 1
ATOM 9522 C C . TRP B 1 273 ? 48.142 30.851 70.090 1.00 12.77 294 TRP B C 1
ATOM 9523 O O . TRP B 1 273 ? 48.214 29.796 70.731 1.00 13.43 294 TRP B O 1
ATOM 9544 N N . GLU B 1 274 ? 49.203 31.429 69.525 1.00 12.69 295 GLU B N 1
ATOM 9545 C CA . GLU B 1 274 ? 50.564 30.898 69.588 1.00 13.48 295 GLU B CA 1
ATOM 9546 C C . GLU B 1 274 ? 51.430 31.933 70.292 1.00 13.96 295 GLU B C 1
ATOM 9547 O O . GLU B 1 274 ? 51.397 33.111 69.931 1.00 15.02 295 GLU B O 1
ATOM 9559 N N . GLN B 1 275 ? 52.219 31.497 71.274 1.00 14.43 296 GLN B N 1
ATOM 9560 C CA . GLN B 1 275 ? 52.774 32.384 72.290 1.00 14.24 296 GLN B CA 1
ATOM 9561 C C . GLN B 1 275 ? 54.279 32.246 72.432 1.00 14.21 296 GLN B C 1
ATOM 9562 O O . GLN B 1 275 ? 54.784 31.154 72.695 1.00 15.43 296 GLN B O 1
ATOM 9576 N N . TYR B 1 276 ? 54.978 33.370 72.298 1.00 13.92 297 TYR B N 1
ATOM 9577 C CA . TYR B 1 276 ? 56.421 33.478 72.440 1.00 14.88 297 TYR B CA 1
ATOM 9578 C C . TYR B 1 276 ? 56.770 34.305 73.669 1.00 16.17 297 TYR B C 1
ATOM 9579 O O . TYR B 1 276 ? 55.955 35.107 74.138 1.00 15.79 297 TYR B O 1
ATOM 9597 N N . PRO B 1 277 ? 57.985 34.174 74.200 1.00 18.45 298 PRO B N 1
ATOM 9598 C CA . PRO B 1 277 ? 58.441 35.151 75.193 1.00 18.77 298 PRO B CA 1
ATOM 9599 C C . PRO B 1 277 ? 58.453 36.536 74.572 1.00 19.27 298 PRO B C 1
ATOM 9600 O O . PRO B 1 277 ? 58.499 36.687 73.352 1.00 19.88 298 PRO B O 1
ATOM 9611 N N . TRP B 1 278 ? 58.445 37.560 75.421 1.00 19.40 299 TRP B N 1
ATOM 9612 C CA . TRP B 1 278 ? 58.756 38.901 74.949 1.00 20.68 299 TRP B CA 1
ATOM 9613 C C . TRP B 1 278 ? 59.785 39.498 75.902 1.00 22.55 299 TRP B C 1
ATOM 9614 O O . TRP B 1 278 ? 59.563 39.504 77.125 1.00 22.79 299 TRP B O 1
ATOM 9635 N N . PRO B 1 279 ? 60.923 39.994 75.403 1.00 22.91 300 PRO B N 1
ATOM 9636 C CA . PRO B 1 279 ? 61.313 40.052 73.991 1.00 23.41 300 PRO B CA 1
ATOM 9637 C C . PRO B 1 279 ? 61.660 38.692 73.385 1.00 23.84 300 PRO B C 1
ATOM 9638 O O . PRO B 1 279 ? 61.872 37.700 74.104 1.00 24.58 300 PRO B O 1
ATOM 9649 N N . VAL B 1 280 ? 61.704 38.664 72.053 1.00 23.97 301 VAL B N 1
ATOM 9650 C CA . VAL B 1 280 ? 62.047 37.464 71.297 1.00 24.40 301 VAL B CA 1
ATOM 9651 C C . VAL B 1 280 ? 62.662 37.888 69.970 1.00 25.49 301 VAL B C 1
ATOM 9652 O O . VAL B 1 280 ? 62.280 38.910 69.391 1.00 26.58 301 VAL B O 1
ATOM 9665 N N . ASP B 1 281 ? 63.635 37.104 69.503 1.00 27.40 302 ASP B N 1
ATOM 9666 C CA . ASP B 1 281 ? 64.235 37.329 68.194 1.00 30.93 302 ASP B CA 1
ATOM 9667 C C . ASP B 1 281 ? 63.178 37.198 67.104 1.00 28.23 302 ASP B C 1
ATOM 9668 O O . ASP B 1 281 ? 62.400 36.240 67.091 1.00 26.51 302 ASP B O 1
ATOM 9677 N N . VAL B 1 282 ? 63.153 38.154 66.173 1.00 27.21 303 VAL B N 1
ATOM 9678 C CA . VAL B 1 282 ? 62.122 38.103 65.141 1.00 26.99 303 VAL B CA 1
ATOM 9679 C C . VAL B 1 282 ? 62.265 36.834 64.310 1.00 27.54 303 VAL B C 1
ATOM 9680 O O . VAL B 1 282 ? 61.264 36.251 63.878 1.00 26.60 303 VAL B O 1
ATOM 9693 N N . ALA B 1 283 ? 63.499 36.359 64.110 1.00 27.25 304 ALA B N 1
ATOM 9694 C CA . ALA B 1 283 ? 63.716 35.174 63.286 1.00 28.38 304 ALA B CA 1
ATOM 9695 C C . ALA B 1 283 ? 63.002 33.952 63.849 1.00 27.85 304 ALA B C 1
ATOM 9696 O O . ALA B 1 283 ? 62.602 33.060 63.090 1.00 28.74 304 ALA B O 1
ATOM 9703 N N . ARG B 1 284 ? 62.845 33.889 65.174 1.00 25.44 305 ARG B N 1
ATOM 9704 C CA . ARG B 1 284 ? 62.150 32.769 65.796 1.00 24.42 305 ARG B CA 1
ATOM 9705 C C . ARG B 1 284 ? 60.660 32.825 65.498 1.00 23.60 305 ARG B C 1
ATOM 9706 O O . ARG B 1 284 ? 60.026 31.786 65.284 1.00 23.94 305 ARG B O 1
ATOM 9744 N N . GLU B 1 286 ? 59.458 34.272 62.834 1.00 24.52 307 GLU B N 1
ATOM 9745 C CA . GLU B 1 286 ? 59.354 33.956 61.412 1.00 26.81 307 GLU B CA 1
ATOM 9746 C C . GLU B 1 286 ? 59.364 32.450 61.187 1.00 27.91 307 GLU B C 1
ATOM 9747 O O . GLU B 1 286 ? 58.576 31.928 60.388 1.00 29.09 307 GLU B O 1
ATOM 9759 N N . ALA B 1 287 ? 60.245 31.738 61.894 1.00 27.54 308 ALA B N 1
ATOM 9760 C CA . ALA B 1 287 ? 60.292 30.285 61.801 1.00 27.94 308 ALA B CA 1
ATOM 9761 C C . ALA B 1 287 ? 58.999 29.652 62.293 1.00 25.97 308 ALA B C 1
ATOM 9762 O O . ALA B 1 287 ? 58.469 28.730 61.662 1.00 27.16 308 ALA B O 1
ATOM 9769 N N . GLY B 1 288 ? 58.473 30.127 63.422 1.00 24.44 309 GLY B N 1
ATOM 9770 C CA . GLY B 1 288 ? 57.267 29.529 63.961 1.00 22.04 309 GLY B CA 1
ATOM 9771 C C . GLY B 1 288 ? 56.051 29.781 63.097 1.00 21.55 309 GLY B C 1
ATOM 9772 O O . GLY B 1 288 ? 55.092 29.003 63.124 1.00 21.22 309 GLY B O 1
ATOM 9776 N N . ASN B 1 289 ? 56.055 30.883 62.353 1.00 22.26 310 ASN B N 1
ATOM 9777 C CA . ASN B 1 289 ? 55.012 31.191 61.385 1.00 23.35 310 ASN B CA 1
ATOM 9778 C C . ASN B 1 289 ? 55.432 30.783 59.985 1.00 26.43 310 ASN B C 1
ATOM 9779 O O . ASN B 1 289 ? 54.800 31.192 59.005 1.00 27.96 310 ASN B O 1
ATOM 9790 N N . GLY B 1 290 ? 56.484 29.979 59.880 1.00 27.19 311 GLY B N 1
ATOM 9791 C CA . GLY B 1 290 ? 57.024 29.634 58.596 1.00 28.15 311 GLY B CA 1
ATOM 9792 C C . GLY B 1 290 ? 56.198 28.575 57.900 1.00 26.93 311 GLY B C 1
ATOM 9793 O O . GLY B 1 290 ? 55.559 27.728 58.521 1.00 24.60 311 GLY B O 1
ATOM 9797 N N . TYR B 1 291 ? 56.241 28.634 56.573 1.00 29.84 312 TYR B N 1
ATOM 9798 C CA . TYR B 1 291 ? 55.461 27.739 55.733 1.00 30.17 312 TYR B CA 1
ATOM 9799 C C . TYR B 1 291 ? 55.703 26.280 56.090 1.00 28.54 312 TYR B C 1
ATOM 9800 O O . TYR B 1 291 ? 54.766 25.481 56.196 1.00 27.92 312 TYR B O 1
ATOM 9818 N N . ASP B 1 292 ? 56.962 25.907 56.266 1.00 26.66 313 ASP B N 1
ATOM 9819 C CA . ASP B 1 292 ? 57.274 24.502 56.480 1.00 28.11 313 ASP B CA 1
ATOM 9820 C C . ASP B 1 292 ? 56.952 24.016 57.879 1.00 27.56 313 ASP B C 1
ATOM 9821 O O . ASP B 1 292 ? 56.676 22.825 58.052 1.00 30.20 313 ASP B O 1
ATOM 9830 N N . PHE B 1 293 ? 56.969 24.892 58.882 1.00 24.45 314 PHE B N 1
ATOM 9831 C CA . PHE B 1 293 ? 56.517 24.470 60.202 1.00 23.54 314 PHE B CA 1
ATOM 9832 C C . PHE B 1 293 ? 55.013 24.230 60.198 1.00 23.18 314 PHE B C 1
ATOM 9833 O O . PHE B 1 293 ? 54.523 23.282 60.823 1.00 24.30 314 PHE B O 1
ATOM 9850 N N . ILE B 1 294 ? 54.278 25.061 59.455 1.00 22.89 315 ILE B N 1
ATOM 9851 C CA . ILE B 1 294 ? 52.822 25.020 59.465 1.00 23.41 315 ILE B CA 1
ATOM 9852 C C . ILE B 1 294 ? 52.298 23.820 58.688 1.00 24.12 315 ILE B C 1
ATOM 9853 O O . ILE B 1 294 ? 51.282 23.226 59.060 1.00 23.36 315 ILE B O 1
ATOM 9869 N N . LEU B 1 295 ? 52.934 23.467 57.579 1.00 25.74 316 LEU B N 1
ATOM 9870 C CA . LEU B 1 295 ? 52.263 22.537 56.679 1.00 28.18 316 LEU B CA 1
ATOM 9871 C C . LEU B 1 295 ? 52.540 21.070 56.976 1.00 27.35 316 LEU B C 1
ATOM 9872 O O . LEU B 1 295 ? 51.924 20.207 56.340 1.00 28.10 316 LEU B O 1
ATOM 9888 N N . SER B 1 296 ? 53.407 20.761 57.932 1.00 27.67 317 SER B N 1
ATOM 9889 C CA . SER B 1 296 ? 53.726 19.382 58.269 1.00 28.16 317 SER B CA 1
ATOM 9890 C C . SER B 1 296 ? 53.555 19.146 59.761 1.00 25.71 317 SER B C 1
ATOM 9891 O O . SER B 1 296 ? 53.647 20.088 60.556 1.00 26.42 317 SER B O 1
ATOM 9899 N N . PRO B 1 297 ? 53.278 17.906 60.174 1.00 24.48 318 PRO B N 1
ATOM 9900 C CA . PRO B 1 297 ? 53.147 17.643 61.614 1.00 23.71 318 PRO B CA 1
ATOM 9901 C C . PRO B 1 297 ? 54.465 17.876 62.339 1.00 23.46 318 PRO B C 1
ATOM 9902 O O . PRO B 1 297 ? 55.543 17.555 61.832 1.00 24.19 318 PRO B O 1
ATOM 9913 N N . GLN B 1 298 ? 54.364 18.460 63.537 1.00 21.74 319 GLN B N 1
ATOM 9914 C CA . GLN B 1 298 ? 55.525 18.847 64.324 1.00 22.16 319 GLN B CA 1
ATOM 9915 C C . GLN B 1 298 ? 55.414 18.294 65.738 1.00 20.77 319 GLN B C 1
ATOM 9916 O O . GLN B 1 298 ? 54.306 18.219 66.287 1.00 19.17 319 GLN B O 1
ATOM 9930 N N . PRO B 1 299 ? 56.530 17.904 66.354 1.00 22.05 320 PRO B N 1
ATOM 9931 C CA . PRO B 1 299 ? 56.466 17.399 67.732 1.00 21.11 320 PRO B CA 1
ATOM 9932 C C . PRO B 1 299 ? 55.923 18.457 68.683 1.00 20.61 320 PRO B C 1
ATOM 9933 O O . PRO B 1 299 ? 56.204 19.649 68.544 1.00 21.73 320 PRO B O 1
ATOM 9944 N N . ALA B 1 300 ? 55.129 18.005 69.650 1.00 19.80 321 ALA B N 1
ATOM 9945 C CA . ALA B 1 300 ? 54.561 18.867 70.677 1.00 19.85 321 ALA B CA 1
ATOM 9946 C C . ALA B 1 300 ? 54.507 18.083 71.976 1.00 20.99 321 ALA B C 1
ATOM 9947 O O . ALA B 1 300 ? 54.269 16.874 71.967 1.00 23.55 321 ALA B O 1
ATOM 9954 N N A THR B 1 301 ? 54.759 18.755 73.091 0.50 20.56 322 THR B N 1
ATOM 9955 N N B THR B 1 301 ? 54.674 18.792 73.090 0.50 20.38 322 THR B N 1
ATOM 9956 C CA A THR B 1 301 ? 54.630 18.131 74.398 0.50 20.35 322 THR B CA 1
ATOM 9957 C CA B THR B 1 301 ? 54.658 18.198 74.421 0.50 20.15 322 THR B CA 1
ATOM 9958 C C A THR B 1 301 ? 53.513 18.829 75.156 0.50 18.70 322 THR B C 1
ATOM 9959 C C B THR B 1 301 ? 53.563 18.850 75.251 0.50 19.01 322 THR B C 1
ATOM 9960 O O A THR B 1 301 ? 53.415 20.058 75.142 0.50 19.77 322 THR B O 1
ATOM 9961 O O B THR B 1 301 ? 53.554 20.074 75.413 0.50 20.74 322 THR B O 1
ATOM 9982 N N . ARG B 1 302 ? 52.663 18.029 75.795 1.00 18.63 323 ARG B N 1
ATOM 9983 C CA . ARG B 1 302 ? 51.519 18.543 76.534 1.00 17.60 323 ARG B CA 1
ATOM 9984 C C . ARG B 1 302 ? 51.935 19.107 77.884 1.00 18.44 323 ARG B C 1
ATOM 9985 O O . ARG B 1 302 ? 52.772 18.531 78.586 1.00 20.60 323 ARG B O 1
ATOM 10007 N N . LEU B 1 303 ? 51.314 20.223 78.255 1.00 16.17 324 LEU B N 1
ATOM 10008 C CA . LEU B 1 303 ? 51.429 20.796 79.588 1.00 17.13 324 LEU B CA 1
ATOM 10009 C C . LEU B 1 303 ? 50.222 20.367 80.414 1.00 17.59 324 LEU B C 1
ATOM 10010 O O . LEU B 1 303 ? 49.076 20.553 79.994 1.00 19.51 324 LEU B O 1
ATOM 10026 N N . THR B 1 304 ? 50.485 19.770 81.573 1.00 17.98 325 THR B N 1
ATOM 10027 C CA . THR B 1 304 ? 49.425 19.242 82.416 1.00 19.35 325 THR B CA 1
ATOM 10028 C C . THR B 1 304 ? 49.793 19.483 83.873 1.00 17.71 325 THR B C 1
ATOM 10029 O O . THR B 1 304 ? 50.702 18.812 84.380 1.00 19.27 325 THR B O 1
ATOM 10040 N N . PRO B 1 305 ? 49.127 20.395 84.592 1.00 17.26 326 PRO B N 1
ATOM 10041 C CA . PRO B 1 305 ? 48.082 21.316 84.133 1.00 16.90 326 PRO B CA 1
ATOM 10042 C C . PRO B 1 305 ? 48.634 22.364 83.175 1.00 16.56 326 PRO B C 1
ATOM 10043 O O . PRO B 1 305 ? 49.848 22.505 83.075 1.00 16.56 326 PRO B O 1
ATOM 10054 N N . PRO B 1 306 A 47.754 23.096 82.496 1.00 15.98 327 PRO B N 1
ATOM 10055 C CA . PRO B 1 306 A 48.218 24.134 81.568 1.00 15.22 327 PRO B CA 1
ATOM 10056 C C . PRO B 1 306 A 48.994 25.239 82.268 1.00 14.65 327 PRO B C 1
ATOM 10057 O O . PRO B 1 306 A 48.843 25.493 83.462 1.00 16.69 327 PRO B O 1
ATOM 10068 N N . LEU B 1 307 ? 49.798 25.928 81.484 1.00 14.43 328 LEU B N 1
ATOM 10069 C CA . LEU B 1 307 ? 50.435 27.152 81.933 1.00 14.30 328 LEU B CA 1
ATOM 10070 C C . LEU B 1 307 ? 49.404 28.267 82.048 1.00 14.13 328 LEU B C 1
ATOM 10071 O O . LEU B 1 307 ? 48.679 28.525 81.085 1.00 14.27 328 LEU B O 1
ATOM 10087 N N . PRO B 1 308 ? 49.316 28.967 83.177 1.00 14.79 329 PRO B N 1
ATOM 10088 C CA . PRO B 1 308 ? 48.336 30.070 83.279 1.00 15.04 329 PRO B CA 1
ATOM 10089 C C . PRO B 1 308 ? 48.623 31.163 82.265 1.00 13.93 329 PRO B C 1
ATOM 10090 O O . PRO B 1 308 ? 49.762 31.296 81.795 1.00 14.94 329 PRO B O 1
ATOM 10101 N N . PRO B 1 309 ? 47.633 31.984 81.917 1.00 14.65 330 PRO B N 1
ATOM 10102 C CA . PRO B 1 309 ? 47.909 33.119 81.022 1.00 14.42 330 PRO B CA 1
ATOM 10103 C C . PRO B 1 309 ? 49.096 33.936 81.517 1.00 14.21 330 PRO B C 1
ATOM 10104 O O . PRO B 1 309 ? 49.178 34.304 82.692 1.00 15.97 330 PRO B O 1
ATOM 10115 N N . GLN B 1 310 ? 50.027 34.206 80.610 1.00 14.60 331 GLN B N 1
ATOM 10116 C CA . GLN B 1 310 ? 51.311 34.793 80.956 1.00 14.80 331 GLN B CA 1
ATOM 10117 C C . GLN B 1 310 ? 51.342 36.300 80.742 1.00 16.61 331 GLN B C 1
ATOM 10118 O O . GLN B 1 310 ? 50.564 36.868 79.974 1.00 18.05 331 GLN B O 1
ATOM 10132 N N A ARG B 1 311 ? 52.286 36.943 81.422 0.50 18.28 332 ARG B N 1
ATOM 10133 N N B ARG B 1 311 ? 52.283 36.943 81.425 0.50 17.97 332 ARG B N 1
ATOM 10134 C CA A ARG B 1 311 ? 52.423 38.391 81.340 0.50 19.40 332 ARG B CA 1
ATOM 10135 C CA B ARG B 1 311 ? 52.414 38.389 81.323 0.50 18.77 332 ARG B CA 1
ATOM 10136 C C A ARG B 1 311 ? 53.388 38.812 80.233 0.50 19.50 332 ARG B C 1
ATOM 10137 C C B ARG B 1 311 ? 53.385 38.802 80.219 0.50 19.15 332 ARG B C 1
ATOM 10138 O O A ARG B 1 311 ? 52.999 39.522 79.301 0.50 19.71 332 ARG B O 1
ATOM 10139 O O B ARG B 1 311 ? 53.001 39.501 79.277 0.50 19.21 332 ARG B O 1
ATOM 10180 N N . ASP B 1 312 ? 54.644 38.387 80.320 1.00 18.61 333 ASP B N 1
ATOM 10181 C CA . ASP B 1 312 ? 55.693 38.932 79.457 1.00 18.75 333 ASP B CA 1
ATOM 10182 C C . ASP B 1 312 ? 55.929 38.017 78.259 1.00 17.40 333 ASP B C 1
ATOM 10183 O O . ASP B 1 312 ? 56.980 37.400 78.076 1.00 17.71 333 ASP B O 1
ATOM 10193 N N . VAL B 1 313 ? 54.901 37.995 77.411 1.00 16.45 334 VAL B N 1
ATOM 10194 C CA . VAL B 1 313 ? 54.854 37.170 76.217 1.00 14.85 334 VAL B CA 1
ATOM 10195 C C . VAL B 1 313 ? 54.266 38.001 75.084 1.00 14.69 334 VAL B C 1
ATOM 10196 O O . VAL B 1 313 ? 53.720 39.088 75.293 1.00 16.07 334 VAL B O 1
ATOM 10209 N N . ILE B 1 314 ? 54.391 37.468 73.870 1.00 14.26 335 ILE B N 1
ATOM 10210 C CA . ILE B 1 314 ? 53.644 37.938 72.708 1.00 13.89 335 ILE B CA 1
ATOM 10211 C C . ILE B 1 314 ? 52.831 36.755 72.185 1.00 13.96 335 ILE B C 1
ATOM 10212 O O . ILE B 1 314 ? 53.379 35.676 71.914 1.00 15.77 335 ILE B O 1
ATOM 10228 N N . LEU B 1 315 ? 51.515 36.933 72.137 1.00 12.71 336 LEU B N 1
ATOM 10229 C CA . LEU B 1 315 ? 50.608 35.986 71.503 1.00 12.51 336 LEU B CA 1
ATOM 10230 C C . LEU B 1 315 ? 50.333 36.472 70.086 1.00 14.00 336 LEU B C 1
ATOM 10231 O O . LEU B 1 315 ? 50.167 37.674 69.864 1.00 15.13 336 LEU B O 1
ATOM 10247 N N . ASN B 1 316 ? 50.259 35.549 69.128 1.00 13.94 337 ASN B N 1
ATOM 10248 C CA . ASN B 1 316 ? 49.972 35.986 67.766 1.00 13.12 337 ASN B CA 1
ATOM 10249 C C . ASN B 1 316 ? 49.142 34.955 67.021 1.00 13.43 337 ASN B C 1
ATOM 10250 O O . ASN B 1 316 ? 49.006 33.805 67.441 1.00 13.98 337 ASN B O 1
ATOM 10261 N N . LYS B 1 317 ? 48.529 35.419 65.932 1.00 13.59 338 LYS B N 1
ATOM 10262 C CA . LYS B 1 317 ? 47.864 34.531 64.988 1.00 14.03 338 LYS B CA 1
ATOM 10263 C C . LYS B 1 317 ? 47.846 35.193 63.618 1.00 14.86 338 LYS B C 1
ATOM 10264 O O . LYS B 1 317 ? 47.469 36.365 63.491 1.00 15.24 338 LYS B O 1
ATOM 10283 N N . THR B 1 318 ? 48.238 34.422 62.604 1.00 15.45 339 THR B N 1
ATOM 10284 C CA . THR B 1 318 ? 48.091 34.799 61.208 1.00 15.38 339 THR B CA 1
ATOM 10285 C C . THR B 1 318 ? 46.765 34.283 60.665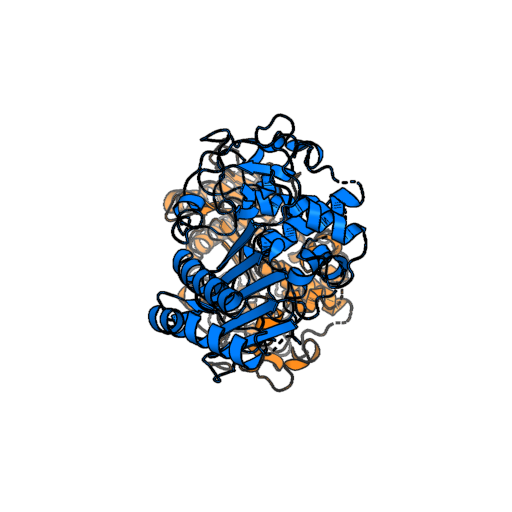 1.00 15.83 339 THR B C 1
ATOM 10286 O O . THR B 1 318 ? 46.239 33.260 61.112 1.00 16.20 339 THR B O 1
ATOM 10297 N N . GLY B 1 319 ? 46.230 34.996 59.686 1.00 16.79 340 GLY B N 1
ATOM 10298 C CA . GLY B 1 319 ? 45.025 34.539 59.036 1.00 18.09 340 GLY B CA 1
ATOM 10299 C C . GLY B 1 319 ? 44.942 35.078 57.632 1.00 18.85 340 GLY B C 1
ATOM 10300 O O . GLY B 1 319 ? 45.178 36.270 57.412 1.00 20.59 340 GLY B O 1
ATOM 10304 N N . ALA B 1 320 ? 44.613 34.218 56.674 1.00 19.00 341 ALA B N 1
ATOM 10305 C CA . ALA B 1 320 ? 44.535 34.665 55.296 1.00 19.97 341 ALA B CA 1
ATOM 10306 C C . ALA B 1 320 ? 43.425 33.940 54.558 1.00 20.28 341 ALA B C 1
ATOM 10307 O O . ALA B 1 320 ? 42.943 32.887 54.980 1.00 20.72 341 ALA B O 1
ATOM 10314 N N . THR B 1 321 ? 43.032 34.533 53.438 1.00 20.67 342 THR B N 1
ATOM 10315 C CA . THR B 1 321 ? 42.207 33.893 52.427 1.00 22.06 342 THR B CA 1
ATOM 10316 C C . THR B 1 321 ? 42.906 34.095 51.085 1.00 23.90 342 THR B C 1
ATOM 10317 O O . THR B 1 321 ? 43.997 34.668 51.011 1.00 24.10 342 THR B O 1
ATOM 10328 N N . ASN B 1 322 ? 42.284 33.642 50.001 1.00 24.85 343 ASN B N 1
ATOM 10329 C CA . ASN B 1 322 ? 42.912 33.852 48.704 1.00 27.05 343 ASN B CA 1
ATOM 10330 C C . ASN B 1 322 ? 43.133 35.332 48.431 1.00 27.35 343 ASN B C 1
ATOM 10331 O O . ASN B 1 322 ? 44.084 35.701 47.732 1.00 29.60 343 ASN B O 1
ATOM 10342 N N . GLY B 1 323 ? 42.291 36.190 48.998 1.00 26.00 344 GLY B N 1
ATOM 10343 C CA . GLY B 1 323 ? 42.352 37.606 48.718 1.00 25.85 344 GLY B CA 1
ATOM 10344 C C . GLY B 1 323 ? 42.850 38.483 49.849 1.00 24.88 344 GLY B C 1
ATOM 10345 O O . GLY B 1 323 ? 43.027 39.684 49.629 1.00 25.83 344 GLY B O 1
ATOM 10349 N N . PHE B 1 324 ? 43.095 37.923 51.042 1.00 22.47 345 PHE B N 1
ATOM 10350 C CA . PHE B 1 324 ? 43.385 38.723 52.227 1.00 21.21 345 PHE B CA 1
ATOM 10351 C C . PHE B 1 324 ? 44.535 38.138 53.037 1.00 21.34 345 PHE B C 1
ATOM 10352 O O . PHE B 1 324 ? 44.756 36.924 53.055 1.00 21.67 345 PHE B O 1
ATOM 10369 N N . GLY B 1 325 ? 45.249 39.024 53.733 1.00 21.09 346 GLY B N 1
ATOM 10370 C CA . GLY B 1 325 ? 46.292 38.635 54.662 1.00 19.55 346 GLY B CA 1
ATOM 10371 C C . GLY B 1 325 ? 46.262 39.467 55.931 1.00 20.55 346 GLY B C 1
ATOM 10372 O O . GLY B 1 325 ? 46.434 40.690 55.875 1.00 23.53 346 GLY B O 1
ATOM 10376 N N . GLY B 1 326 ? 46.061 38.807 57.075 1.00 18.51 347 GLY B N 1
ATOM 10377 C CA . GLY B 1 326 ? 45.901 39.498 58.334 1.00 16.71 347 GLY B CA 1
ATOM 10378 C C . GLY B 1 326 ? 46.820 38.948 59.408 1.00 16.15 347 GLY B C 1
ATOM 10379 O O . GLY B 1 326 ? 47.394 37.866 59.288 1.00 17.31 347 GLY B O 1
ATOM 10383 N N . TYR B 1 327 ? 46.952 39.731 60.476 1.00 16.31 348 TYR B N 1
ATOM 10384 C CA . TYR B 1 327 ? 47.809 39.368 61.597 1.00 16.12 348 TYR B CA 1
ATOM 10385 C C . TYR B 1 327 ? 47.315 40.064 62.851 1.00 15.59 348 TYR B C 1
ATOM 10386 O O . TYR B 1 327 ? 46.911 41.228 62.806 1.00 16.02 348 TYR B O 1
ATOM 10404 N N . VAL B 1 328 ? 47.328 39.343 63.965 1.00 15.58 349 VAL B N 1
ATOM 10405 C CA . VAL B 1 328 ? 47.046 39.945 65.261 1.00 15.38 349 VAL B CA 1
ATOM 10406 C C . VAL B 1 328 ? 48.141 39.553 66.245 1.00 15.34 349 VAL B C 1
ATOM 10407 O O . VAL B 1 328 ? 48.642 38.424 66.217 1.00 15.35 349 VAL B O 1
ATOM 10420 N N . ALA B 1 329 ? 48.512 40.497 67.111 1.00 15.26 350 ALA B N 1
ATOM 10421 C CA . ALA B 1 329 ? 49.492 40.271 68.162 1.00 15.61 350 ALA B CA 1
ATOM 10422 C C . ALA B 1 329 ? 49.030 40.925 69.458 1.00 16.17 350 ALA B C 1
ATOM 10423 O O . ALA B 1 329 ? 48.455 42.016 69.451 1.00 17.20 350 ALA B O 1
ATOM 10430 N N . LEU B 1 330 ? 49.337 40.267 70.570 1.00 16.44 351 LEU B N 1
ATOM 10431 C CA . LEU B 1 330 ? 48.936 40.673 71.909 1.00 16.69 351 LEU B CA 1
ATOM 10432 C C . LEU B 1 330 ? 50.163 40.610 72.802 1.00 15.93 351 LEU B C 1
ATOM 10433 O O . LEU B 1 330 ? 50.816 39.566 72.860 1.00 16.84 351 LEU B O 1
ATOM 10449 N N . LEU B 1 331 ? 50.483 41.710 73.492 1.00 15.97 352 LEU B N 1
ATOM 10450 C CA . LEU B 1 331 ? 51.599 41.746 74.444 1.00 15.69 352 LEU B CA 1
ATOM 10451 C C . LEU B 1 331 ? 51.065 42.168 75.807 1.00 15.84 352 LEU B C 1
ATOM 10452 O O . LEU B 1 331 ? 51.059 43.367 76.139 1.00 16.33 352 LEU B O 1
ATOM 10468 N N . PRO B 1 332 ? 50.615 41.217 76.635 1.00 15.85 353 PRO B N 1
ATOM 10469 C CA . PRO B 1 332 ? 49.916 41.607 77.874 1.00 16.03 353 PRO B CA 1
ATOM 10470 C C . PRO B 1 332 ? 50.761 42.446 78.805 1.00 16.60 353 PRO B C 1
ATOM 10471 O O . PRO B 1 332 ? 50.252 43.390 79.425 1.00 17.40 353 PRO B O 1
ATOM 10482 N N . GLY B 1 333 ? 52.054 42.131 78.904 1.00 17.05 354 GLY B N 1
ATOM 10483 C CA . GLY B 1 333 ? 52.943 42.864 79.783 1.00 19.10 354 GLY B CA 1
ATOM 10484 C C . GLY B 1 333 ? 53.246 44.269 79.316 1.00 18.61 354 GLY B C 1
ATOM 10485 O O . GLY B 1 333 ? 53.775 45.071 80.095 1.00 20.25 354 GLY B O 1
ATOM 10489 N N . GLN B 1 334 ? 52.939 44.581 78.056 1.00 18.23 355 GLN B N 1
ATOM 10490 C CA . GLN B 1 334 ? 53.097 45.925 77.518 1.00 18.78 355 GLN B CA 1
ATOM 10491 C C . GLN B 1 334 ? 51.761 46.622 77.300 1.00 19.10 355 GLN B C 1
ATOM 10492 O O . GLN B 1 334 ? 51.736 47.719 76.739 1.00 19.92 355 GLN B O 1
ATOM 10506 N N . ASP B 1 335 ? 50.653 46.007 77.712 1.00 19.66 356 ASP B N 1
ATOM 10507 C CA . ASP B 1 335 ? 49.327 46.591 77.519 1.00 19.93 356 ASP B CA 1
ATOM 10508 C C . ASP B 1 335 ? 49.095 46.930 76.053 1.00 19.22 356 ASP B C 1
ATOM 10509 O O . ASP B 1 335 ? 48.459 47.929 75.722 1.00 19.12 356 ASP B O 1
ATOM 10518 N N . LEU B 1 336 ? 49.572 46.056 75.165 1.00 18.73 357 LEU B N 1
ATOM 10519 C CA . LEU B 1 336 ? 49.669 46.376 73.747 1.00 18.75 357 LEU B CA 1
ATOM 10520 C C . LEU B 1 336 ? 48.998 45.309 72.899 1.00 18.01 357 LEU B C 1
ATOM 10521 O O . LEU B 1 336 ? 49.253 44.115 73.083 1.00 19.32 357 LEU B O 1
ATOM 10537 N N . GLY B 1 337 ? 48.155 45.739 71.979 1.00 17.90 358 GLY B N 1
ATOM 10538 C CA . GLY B 1 337 ? 47.569 44.838 70.993 1.00 18.75 358 GLY B CA 1
ATOM 10539 C C . GLY B 1 337 ? 47.634 45.490 69.633 1.00 19.20 358 GLY B C 1
ATOM 10540 O O . GLY B 1 337 ? 47.449 46.690 69.493 1.00 20.70 358 GLY B O 1
ATOM 10544 N N . ILE B 1 338 ? 47.919 44.662 68.625 1.00 17.69 359 ILE B N 1
ATOM 10545 C CA . ILE B 1 338 ? 48.046 45.153 67.253 1.00 18.14 359 ILE B CA 1
ATOM 10546 C C . ILE B 1 338 ? 47.271 44.249 66.305 1.00 17.35 359 ILE B C 1
ATOM 10547 O O . ILE B 1 338 ? 47.329 43.023 66.417 1.00 16.76 359 ILE B O 1
ATOM 10563 N N . VAL B 1 339 ? 46.530 44.857 65.382 1.00 17.41 360 VAL B N 1
ATOM 10564 C CA . VAL B 1 339 ? 45.863 44.133 64.309 1.00 17.41 360 VAL B CA 1
ATOM 10565 C C . VAL B 1 339 ? 46.296 44.762 62.993 1.00 17.45 360 VAL B C 1
ATOM 10566 O O . VAL B 1 339 ? 46.311 45.992 62.866 1.00 18.45 360 VAL B O 1
ATOM 10579 N N . VAL B 1 340 ? 46.657 43.926 62.025 1.00 18.02 361 VAL B N 1
ATOM 10580 C CA . VAL B 1 340 ? 47.067 44.385 60.704 1.00 19.01 361 VAL B CA 1
ATOM 10581 C C . VAL B 1 340 ? 46.212 43.650 59.682 1.00 19.12 361 VAL B C 1
ATOM 10582 O O . VAL B 1 340 ? 46.339 42.430 59.530 1.00 19.46 361 VAL B O 1
ATOM 10595 N N . LEU B 1 341 ? 45.359 44.382 58.971 1.00 18.96 362 LEU B N 1
ATOM 10596 C CA . LEU B 1 341 ? 44.459 43.795 57.986 1.00 19.19 362 LEU B CA 1
ATOM 10597 C C . LEU B 1 341 ? 44.808 44.313 56.599 1.00 20.70 362 LEU B C 1
ATOM 10598 O O . LEU B 1 341 ? 44.986 45.520 56.411 1.00 21.69 362 LEU B O 1
ATOM 10614 N N . ALA B 1 342 ? 44.904 43.403 55.632 1.00 21.24 363 ALA B N 1
ATOM 10615 C CA . ALA B 1 342 ? 45.245 43.775 54.266 1.00 21.46 363 ALA B CA 1
ATOM 10616 C C . ALA B 1 342 ? 44.384 42.990 53.292 1.00 22.00 363 ALA B C 1
ATOM 10617 O O . ALA B 1 342 ? 44.029 41.838 53.555 1.00 21.12 363 ALA B O 1
ATOM 10624 N N . ASN B 1 343 ? 44.064 43.609 52.155 1.00 23.10 364 ASN B N 1
ATOM 10625 C CA . ASN B 1 343 ? 43.307 42.913 51.112 1.00 24.34 364 ASN B CA 1
ATOM 10626 C C . ASN B 1 343 ? 44.233 42.374 50.028 1.00 24.71 364 ASN B C 1
ATOM 10627 O O . ASN B 1 343 ? 43.941 42.428 48.828 1.00 25.24 364 ASN B O 1
ATOM 10638 N N . ARG B 1 344 ? 45.367 41.835 50.468 1.00 25.04 365 ARG B N 1
ATOM 10639 C CA . ARG B 1 344 ? 46.253 41.018 49.656 1.00 25.77 365 ARG B CA 1
ATOM 10640 C C . ARG B 1 344 ? 46.807 39.942 50.574 1.00 25.60 365 ARG B C 1
ATOM 10641 O O . ARG B 1 344 ? 47.226 40.247 51.693 1.00 24.12 365 ARG B O 1
ATOM 10662 N N . ASN B 1 345 ? 46.817 38.698 50.110 1.00 26.25 366 ASN B N 1
ATOM 10663 C CA . ASN B 1 345 ? 47.501 37.625 50.824 1.00 26.24 366 ASN B CA 1
ATOM 10664 C C . ASN B 1 345 ? 48.989 37.800 50.551 1.00 25.73 366 ASN B C 1
ATOM 10665 O O . ASN B 1 345 ? 49.427 37.685 49.405 1.00 27.78 366 ASN B O 1
ATOM 10676 N N . TYR B 1 346 ? 49.757 38.143 51.572 1.00 24.37 367 TYR B N 1
ATOM 10677 C CA . TYR B 1 346 ? 51.204 38.256 51.464 1.00 24.11 367 TYR B CA 1
ATOM 10678 C C . TYR B 1 346 ? 51.822 37.417 52.573 1.00 23.80 367 TYR B C 1
ATOM 10679 O O . TYR B 1 346 ? 51.138 37.056 53.537 1.00 23.38 367 TYR B O 1
ATOM 10697 N N . PRO B 1 347 ? 53.096 37.038 52.440 1.00 23.80 368 PRO B N 1
ATOM 10698 C CA . PRO B 1 347 ? 53.619 35.934 53.260 1.00 24.79 368 PRO B CA 1
ATOM 10699 C C . PRO B 1 347 ? 53.545 36.183 54.758 1.00 24.89 368 PRO B C 1
ATOM 10700 O O . PRO B 1 347 ? 53.806 37.286 55.244 1.00 24.04 368 PRO B O 1
ATOM 10711 N N . ASN B 1 348 ? 53.215 35.114 55.489 1.00 24.83 369 ASN B N 1
ATOM 10712 C CA . ASN B 1 348 ? 53.187 35.180 56.944 1.00 24.62 369 ASN B CA 1
ATOM 10713 C C . ASN B 1 348 ? 54.452 35.817 57.491 1.00 24.21 369 ASN B C 1
ATOM 10714 O O . ASN B 1 348 ? 54.404 36.651 58.402 1.00 24.04 369 ASN B O 1
ATOM 10725 N N . GLU B 1 349 ? 55.606 35.382 56.984 1.00 24.26 370 GLU B N 1
ATOM 10726 C CA . GLU B 1 349 ? 56.869 35.863 57.523 1.00 26.12 370 GLU B CA 1
ATOM 10727 C C . GLU B 1 349 ? 57.009 37.364 57.333 1.00 25.86 370 GLU B C 1
ATOM 10728 O O . GLU B 1 349 ? 57.616 38.042 58.172 1.00 25.39 370 GLU B O 1
ATOM 10740 N N . ALA B 1 350 ? 56.439 37.905 56.253 1.00 25.91 371 ALA B N 1
ATOM 10741 C CA . ALA B 1 350 ? 56.518 39.341 56.014 1.00 25.96 371 ALA B CA 1
ATOM 10742 C C . ALA B 1 350 ? 55.615 40.105 56.972 1.00 25.70 371 ALA B C 1
ATOM 10743 O O . ALA B 1 350 ? 55.990 41.177 57.461 1.00 27.00 371 ALA B O 1
ATOM 10750 N N . ARG B 1 351 ? 54.420 39.572 57.253 1.00 24.56 372 ARG B N 1
ATOM 10751 C CA . ARG B 1 351 ? 53.565 40.178 58.269 1.00 23.08 372 ARG B CA 1
ATOM 10752 C C . ARG B 1 351 ? 54.276 40.230 59.611 1.00 22.71 372 ARG B C 1
ATOM 10753 O O . ARG B 1 351 ? 54.188 41.226 60.339 1.00 22.44 372 ARG B O 1
ATOM 10774 N N . VAL B 1 352 ? 54.955 39.138 59.963 1.00 22.39 373 VAL B N 1
ATOM 10775 C CA . VAL B 1 352 ? 55.646 39.040 61.242 1.00 22.98 373 VAL B CA 1
ATOM 10776 C C . VAL B 1 352 ? 56.779 40.053 61.312 1.00 24.26 373 VAL B C 1
ATOM 10777 O O . VAL B 1 352 ? 56.928 40.769 62.309 1.00 23.95 373 VAL B O 1
ATOM 10790 N N . ARG B 1 353 ? 57.607 40.120 60.261 1.00 25.54 374 ARG B N 1
ATOM 10791 C CA . ARG B 1 353 ? 58.759 41.020 60.282 1.00 26.29 374 ARG B CA 1
ATOM 10792 C C . ARG B 1 353 ? 58.316 42.473 60.412 1.00 25.99 374 ARG B C 1
ATOM 10793 O O . ARG B 1 353 ? 58.877 43.238 61.206 1.00 26.88 374 ARG B O 1
ATOM 10814 N N . ALA B 1 354 ? 57.307 42.873 59.631 1.00 25.49 375 ALA B N 1
ATOM 10815 C CA . ALA B 1 354 ? 56.848 44.258 59.659 1.00 24.51 375 ALA B CA 1
ATOM 10816 C C . ALA B 1 354 ? 56.206 44.602 60.998 1.00 24.07 375 ALA B C 1
ATOM 10817 O O . ALA B 1 354 ? 56.437 45.687 61.542 1.00 24.29 375 ALA B O 1
ATOM 10824 N N . THR B 1 355 ? 55.413 43.687 61.557 1.00 23.46 376 THR B N 1
ATOM 10825 C CA . THR B 1 355 ? 54.772 43.961 62.838 1.00 21.79 376 THR B CA 1
ATOM 10826 C C . THR B 1 355 ? 55.777 43.963 63.983 1.00 22.42 376 THR B C 1
ATOM 10827 O O . THR B 1 355 ? 55.656 44.763 64.918 1.00 22.65 376 THR B O 1
ATOM 10838 N N . HIS B 1 356 ? 56.760 43.065 63.947 1.00 23.25 377 HIS B N 1
ATOM 10839 C CA . HIS B 1 356 ? 57.771 43.053 64.998 1.00 23.34 377 HIS B CA 1
ATOM 10840 C C . HIS B 1 356 ? 58.557 44.354 65.003 1.00 24.32 377 HIS B C 1
ATOM 10841 O O . HIS B 1 356 ? 58.893 44.887 66.068 1.00 23.47 377 HIS B O 1
ATOM 10855 N N . ALA B 1 357 ? 58.859 44.880 63.815 1.00 26.10 378 ALA B N 1
ATOM 10856 C CA . ALA B 1 357 ? 59.524 46.172 63.727 1.00 27.58 378 ALA B CA 1
ATOM 10857 C C . ALA B 1 357 ? 58.633 47.283 64.264 1.00 27.91 378 ALA B C 1
ATOM 10858 O O . ALA B 1 357 ? 59.103 48.168 64.988 1.00 28.67 378 ALA B O 1
ATOM 10865 N N . LEU B 1 358 ? 57.344 47.267 63.908 1.00 27.45 379 LEU B N 1
ATOM 10866 C CA . LEU B 1 358 ? 56.418 48.257 64.449 1.00 26.24 379 LEU B CA 1
ATOM 10867 C C . LEU B 1 358 ? 56.417 48.219 65.971 1.00 25.05 379 LEU B C 1
ATOM 10868 O O . LEU B 1 358 ? 56.565 49.253 66.630 1.00 25.92 379 LEU B O 1
ATOM 10884 N N . ILE B 1 359 ? 56.245 47.026 66.549 1.00 24.20 380 ILE B N 1
ATOM 10885 C CA . ILE B 1 359 ? 56.220 46.902 68.004 1.00 23.51 380 ILE B CA 1
ATOM 10886 C C . ILE B 1 359 ? 57.521 47.418 68.602 1.00 24.36 380 ILE B C 1
ATOM 10887 O O . ILE B 1 359 ? 57.517 48.176 69.577 1.00 25.73 380 ILE B O 1
ATOM 10903 N N . THR B 1 360 ? 58.655 46.983 68.050 1.00 25.30 381 THR B N 1
ATOM 10904 C CA . THR B 1 360 ? 59.947 47.407 68.581 1.00 27.71 381 THR B CA 1
ATOM 10905 C C . THR B 1 360 ? 60.067 48.927 68.577 1.00 29.00 381 THR B C 1
ATOM 10906 O O . THR B 1 360 ? 60.447 49.535 69.586 1.00 29.25 381 THR B O 1
ATOM 10917 N N . ASP B 1 361 ? 59.721 49.563 67.453 1.00 31.95 382 ASP B N 1
ATOM 10918 C CA . ASP B 1 361 ? 59.858 51.013 67.343 1.00 34.28 382 ASP B CA 1
ATOM 10919 C C . ASP B 1 361 ? 58.856 51.743 68.230 1.00 32.43 382 ASP B C 1
ATOM 10920 O O . ASP B 1 361 ? 59.161 52.817 68.762 1.00 32.88 382 ASP B O 1
ATOM 10929 N N . LEU B 1 362 ? 57.663 51.175 68.397 1.00 31.93 383 LEU B N 1
ATOM 10930 C CA . LEU B 1 362 ? 56.647 51.760 69.264 1.00 32.25 383 LEU B CA 1
ATOM 10931 C C . LEU B 1 362 ? 57.099 51.763 70.718 1.00 31.52 383 LEU B C 1
ATOM 10932 O O . LEU B 1 362 ? 57.071 52.801 71.391 1.00 31.93 383 LEU B O 1
ATOM 10948 N N . LEU B 1 363 ? 57.527 50.607 71.222 1.00 30.40 384 LEU B N 1
ATOM 10949 C CA . LEU B 1 363 ? 57.926 50.536 72.620 1.00 31.14 384 LEU B CA 1
ATOM 10950 C C . LEU B 1 363 ? 59.166 51.371 72.890 1.00 33.18 384 LEU B C 1
ATOM 10951 O O . LEU B 1 363 ? 59.372 51.822 74.022 1.00 34.13 384 LEU B O 1
ATOM 10967 N N . ALA B 1 364 ? 60.004 51.571 71.871 1.00 35.18 385 ALA B N 1
ATOM 10968 C CA . ALA B 1 364 ? 61.213 52.364 72.031 1.00 37.87 385 ALA B CA 1
ATOM 10969 C C . ALA B 1 364 ? 60.901 53.826 72.298 1.00 39.75 385 ALA B C 1
ATOM 10970 O O . ALA B 1 364 ? 61.783 54.560 72.761 1.00 40.49 385 ALA B O 1
ATOM 10977 N N . THR B 1 365 ? 59.668 54.267 72.023 1.00 41.38 386 THR B N 1
ATOM 10978 C CA . THR B 1 365 ? 59.338 55.670 72.240 1.00 43.81 386 THR B CA 1
ATOM 10979 C C . THR B 1 365 ? 59.284 56.011 73.723 1.00 47.46 386 THR B C 1
ATOM 10980 O O . THR B 1 365 ? 59.532 57.161 74.097 1.00 46.99 386 THR B O 1
ATOM 10991 N N . GLN B 1 366 ? 58.946 55.047 74.580 1.00 51.24 387 GLN B N 1
ATOM 10992 C CA . GLN B 1 366 ? 58.903 55.281 76.018 1.00 55.77 387 GLN B CA 1
ATOM 10993 C C . GLN B 1 366 ? 60.202 54.870 76.709 1.00 58.32 387 GLN B C 1
ATOM 10994 O O . GLN B 1 366 ? 60.219 54.684 77.930 1.00 59.04 387 GLN B O 1
ATOM 11008 N N . ASP B 1 367 ? 61.294 54.758 75.955 1.00 59.61 388 ASP B N 1
ATOM 11009 C CA . ASP B 1 367 ? 62.605 54.476 76.529 1.00 60.88 388 ASP B CA 1
ATOM 11010 C C . ASP B 1 367 ? 63.242 55.762 77.051 1.00 60.90 388 ASP B C 1
ATOM 11011 O O . ASP B 1 367 ? 64.465 55.885 77.098 1.00 61.18 388 ASP B O 1
#

Sequence (709 aa):
SATSEQIVDIADASFAPVIEQYRIPGLVVGITWQGQHSFYATGVAARKGNVAATPDTIFELGSISKIFTATLAALAEDRGLLDLDAPVSDSIPQLEGAAFGAIRLVDLSTHVTGGLPLQVPGEVGNVAELIRRWLESWQPPQPGTRSYSNVSIGLLGHITAQTGSFAQAAQDVLFPAGLGSTYVDVPDDADRYAFGYDRKTDAPIRVNPGVLADEAYGVKSTARDLRLLDLELGRGGANPALTAALERTRQGQAETAYYTQDIWEQYPWPVDVAREAGNGYDFILSPQPATRLTPPLPPQRDVILNKTGATNGFGGYVALLPGQDLGIVVLANRNYPNEARVRATHALITDLLATQSATSEQIVDIADASFAPVIEQYRIPGLVVGITWQGQHSFYATGVAARKGNVAATPDTIFELGSISKIFTATLAALAEDRGLDLDAPVSDSIPQLEGAAFGAIRLVDLSTHVTGGLPLQVPGEVGNVAELIRRWLESWQPPQPGTRSYSNVSIGLLLGHITAQTGSFAQAAQDVLFPAGLGSTYVDVPDDADRYAFGYDRRKTDAPIRVNPGVLADEAYGVKSTARDLRLLDLELGRGGANPALTAALERTRQGQAETAYYTQDIWEQYPWPVDVAREAGNGYDFILSPQPATTRLTPPLPPQRRDVILNKTGATNGFGGYVALLPGQDLGIVVLANRNYPNEARVRATHALITDLLATQD

Foldseek 3Di:
DDDLVVLLVLLCVLCPVVCVVQVFQWKKKWKQFPNDIHMHIDGALEPVVRHGADLFFKFFFFQVLLLLLLLLLLLLVLVPPPQQAFLCVLVVVLVVFLNRRDGLQCLLLQQRQDDDQEQDPVAAEVVVVVVVRSPDDRPGHRWRAHHLSSQLVSLVSSCVVPHSQCCCPVPPLVLPADQKGLDHDPVSSRYGFFAASPPRDTDDDDDDHSCSRRRRMMGGSVSVCVLCLLLVHDDRDPSSNSSSQQLQWFFKDFPLFGRSNWTKHFPPDDLVSLVVLDCCSHPDTGHIGTDVPTHGRDARMKIKHWRDDSGWTKMKIHHNNRSMIMIMITRHHDGPSSVSSSVSSSVVVVVVVD/DDDLVVLLVLLCVLCPVVCVVQVFQWKKKWKAFPRDIHIHIAHALEPVVRHGADLFFKFFQFQVCLLLLLLLLLLLVLVPPPQQQFLCVLVVVLVVFLNRRDGLQCLLLQQRQADAAEQDPVAAEVVSSVVVRSPDDRPGHRWRAHHLVSQLVSLVSSCVVPHSQCCCPVPPLVLPADQKGLDHDPVSSRYGFFAASPHRDGDDDDDDHSCSRRRRMMGGNVSVVVLCLLLVVDDGDPSSSSSSQQLQWFFKDFPLFGGSNWTKAFPPDDLVSLVCLPPVVHRGIGHIGTDVPTHGRDARMKIKHWRADSGWTKMWIHHNNRSMIMIMITRYHDGPSSVSSSVVSSVVVVVVVVD

InterPro domains:
  IPR001466 Beta-lactamase-related [PF00144] (17-356)
  IPR001586 Beta-lactamase, class-C active site [PS00336] (63-70)
  IPR012338 Beta-lactamase/transpeptidase-like [G3DSA:3.40.710.10] (1-367)
  IPR012338 Beta-lactamase/transpeptidase-like [SSF56601] (8-360)
  IPR050491 Beta-lactamase AmpC-like [PTHR46825] (21-361)
  IPR058136 Beta-lactamase AmpC [NF033085] (9-362)

B-factor: mean 29.61, std 11.37, range [11.63, 82.12]

Organism: NCBI:txid52598

CATH classification: 3.40.710.10

Secondary structure (DSSP, 8-state):
---HHHHHHHHHHHHHHHHHHTT-SEEEEEEEETTEEEEEEEEEEETTTTEEP-TT-BEE-GGGHHHHHHHHHHHHHHT---TTSBHHHHSGGGTTSTGGGSBTTHHHHTBSS---SS--TT--SHHHHHHHHTT---SSTT-B---HHHHHHHHHHHHH---HHHIIIIIITT---SS-BSS--TT---BPPEE-TTT--EE-----TTHHHHH--EE-S---HHHHHHTT-S---HHHHHHHHHHTSEEEE-SSSEE---EEEESS--TT---TTSTHHHHS-B--EEEEEEEPPPSSEEEEEEEE-SS-EEEEEEEGGGTEEEEEEESS---HHHHHHHHHHHHHHHHHT-/---HHHHHHHHHHHHHHHHHHTT-SEEEEEEEETTEEEEEEEEEEETTTTEEP-TT-BEE-GGGHHHHHHHHHHHHHHT---TTSBHHHHSGGGTTSTGGGSBTTHHHHTBSSS--SS--TT--SHHHHHHHHHT---SSTTEE---HHHHHHHHHHHHH---HHHIIIIIITT---SS-BSS--TT---BPPEE-TTT--EE-----TTHHHHH--EE-S---HHHHHHTT-S-S-HHHHHHHHHHTSEEEE-SS-EE---EEEESS--TT---TT-HHHHHS-EE-EEEEEEEPPPSSEEEEEEEE-SS-EEEEEEEGGGTEEEEEEESS---HHHHHHHHHHHHHHHHGGG-

Radius of gyration: 28.31 Å; Cα contacts (8 Å, |Δi|>4): 1642; chains: 2; bounding box: 69×70×68 Å

Nearest PDB structures (foldseek):
  6njk-assembly1_A  TM=1.002E+00  e=7.778E-71  Sulfitobacter sp. EE-36
  7mqn-assembly2_B  TM=9.819E-01  e=3.451E-51  Cereibacter sphaeroides 2.4.1
  6ka5-assembly1_A  TM=9.580E-01  e=1.150E-36  Klebsiella pneumoniae
  5wad-assembly4_D  TM=9.241E-01  e=1.382E-32  Acinetobacter baumannii
  4u0t-assembly4_D  TM=9.171E-01  e=2.860E-32  Acinetobacter baumannii

Solvent-accessible surface area: 26317 Å² total